Protein AF-0000000067431518 (afdb_homodimer)

pLDDT: mean 93.69, std 7.3, range [40.41, 98.94]

Radius of gyration: 27.32 Å; Cα contacts (8 Å, |Δi|>4): 1619; chains: 2; bounding box: 50×95×60 Å

Sequence (688 aa):
MASPQTLFILGATGHLGSQFLVNLAHSPAIPQLRVVALIRKLTPETQAKLKEIYKDLEIVEGSLDEAAEIKSQAEKADYVVNCASSDHLGSIQAILAGLGNRSESTGVPPIYIHVSGLGIIGDNSRGEFVAPEKVPHYSDIGFTIDQCLPTNPHVDCDTVIVAAGTRKERPIRTMILFPGLFYGIGDGIRKTSLLLRLYAGLAVQAGFAGTWGPGYSRVESLHVKDCAEALVIMFKAALEGKADEGRDGLYFAAAEQKVELREMARLIGDVMFEKGLLEKGGSHPLPPEVIAPFSEGGWSLLGSNTSVTPARLKLLGWEHRETRKKSFYESIPEEMELVLKDMQMASPQTLFILGATGHLGSQFLVNLAHSPAIPQLRVVALIRKLTPETQAKLKEIYKDLEIVEGSLDEAAEIKSQAEKADYVVNCASSDHLGSIQAILAGLGNRSESTGVPPIYIHVSGLGIIGDNSRGEFVAPEKVPHYSDIGFTIDQCLPTNPHVDCDTVIVAAGTRKERPIRTMILFPGLFYGIGDGIRKTSLLLRLYAGLAVQAGFAGTWGPGYSRVESLHVKDCAEALVIMFKAALEGKADEGRDGLYFAAAEQKVELREMARLIGDVMFEKGLLEKGGSHPLPPEVIAPFSEGGWSLLGSNTSVTPARLKLLGWEHRETRKKSFYESIPEEMELVLKDMQ

Nearest PDB structures (foldseek):
  2hun-assembly1_B  TM=6.726E-01  e=2.231E-15  Pyrococcus horikoshii OT3
  2hun-assembly1_A  TM=6.719E-01  e=3.767E-14  Pyrococcus horikoshii OT3
  3c3x-assembly2_B  TM=6.618E-01  e=6.694E-09  Ocimum basilicum
  7cs5-assembly2_A  TM=5.588E-01  e=1.111E-06  Isatis tinctoria
  7cs6-assembly1_A  TM=5.649E-01  e=1.501E-06  Isatis tinctoria

Solvent-accessible surface area (backbone atoms only — not comparable to full-atom values): 33652 Å² total; per-residue (Å²): 127,82,75,58,54,29,36,32,29,34,22,46,60,33,36,52,24,12,25,27,43,42,52,52,61,68,35,86,84,53,75,79,58,41,38,37,29,47,32,65,76,84,41,75,66,58,52,51,54,48,36,70,48,32,75,79,50,40,81,43,78,39,54,67,80,40,31,69,60,44,16,53,50,27,33,70,25,47,28,36,38,39,45,54,70,47,67,47,52,63,36,52,52,18,35,51,54,11,28,27,50,25,10,59,76,68,70,50,59,24,39,37,40,37,41,58,38,42,34,30,56,30,66,60,52,47,3,42,82,66,59,74,89,73,51,72,71,45,43,31,71,88,47,55,77,82,78,32,56,83,78,27,42,47,44,73,40,52,50,56,47,34,51,46,20,63,39,82,73,43,28,32,44,22,32,38,38,24,36,33,54,54,37,54,78,38,86,31,70,26,40,53,48,68,63,60,30,46,50,52,10,50,13,50,45,69,33,37,21,39,23,42,40,79,11,53,17,33,29,34,28,32,25,35,66,30,55,21,46,49,52,49,50,50,51,49,28,50,76,68,69,68,46,64,42,17,70,59,10,46,33,38,43,56,45,88,59,65,43,42,45,34,58,52,21,19,52,53,12,35,52,37,22,75,71,46,53,17,59,46,56,36,54,44,58,52,55,62,86,75,51,51,51,37,48,69,48,38,34,20,60,60,4,17,36,44,43,74,41,38,52,58,42,46,74,74,66,56,68,59,62,59,34,73,74,49,47,69,80,72,38,45,62,60,49,49,50,50,58,50,43,56,8,53,127,82,75,59,53,28,36,32,30,34,22,44,58,33,36,51,24,12,24,28,43,42,53,51,62,68,35,86,83,51,76,80,60,41,38,36,31,47,32,64,76,84,41,75,65,57,50,51,54,47,37,70,48,32,77,79,50,40,80,43,78,39,53,66,81,39,32,70,60,43,17,54,49,27,33,70,24,47,28,36,40,38,47,53,72,47,66,48,54,62,36,51,51,19,36,52,52,10,30,28,51,26,10,60,76,68,70,51,60,25,40,38,39,36,40,57,39,42,34,32,56,30,64,59,50,47,2,42,82,66,59,74,88,74,51,73,70,46,44,32,70,90,47,54,77,83,78,32,54,83,78,27,42,47,43,72,39,51,50,56,48,34,51,46,20,61,39,82,73,43,28,32,45,22,32,35,38,24,34,32,54,52,36,55,78,38,86,30,71,27,39,53,49,67,63,59,28,46,49,50,11,49,13,48,45,70,33,36,21,40,24,43,41,78,12,52,16,33,30,31,27,31,24,34,66,30,54,21,46,48,53,48,50,52,50,49,28,49,77,70,70,68,47,62,42,17,72,58,10,47,34,39,41,57,45,88,61,65,42,42,46,34,59,52,22,19,53,53,11,35,52,36,22,74,70,45,52,18,60,45,57,36,56,43,57,52,55,64,87,75,50,52,51,35,48,67,46,38,35,20,60,60,3,17,34,44,44,75,41,37,51,60,41,45,74,71,68,56,68,59,62,58,35,73,76,50,49,71,79,72,38,45,64,62,51,49,50,49,56,49,43,58,8,54

Secondary structure (DSSP, 8-state):
-----EEEEE-TTSHHHHHHHHHHHH-TTSPP-EEEEEESS--HHHHHHHHHHSTT-EEEE--TT-HHHHHHHHHT-SEEEE-S-SS-HHHHHHHHHHHHHHHHHHSSPPEEEEE--GGGG----TT----GGGS--EESTT--GGGS-TTSTTHHHHHHHHHHHH-SSS--EEEEEEE-EEES--SSS--S-HHHHHHHHHHHHHTS-EESTT---EEEEEEHHHHHHHHHHHHHHHHTT-S--GGG-EEEE--S-EEEHHHHHHHHHHHHHHTTSSSS-S-EEPPHHHHGGGHHHHHHHHS----EE-HHHHHTT---HHHHHS-HHHHHHHHHHHHHHTT-/-----EEEEE-TTSHHHHHHHHHHHH-TTSPP-EEEEEESS--HHHHHHHHHHSTT-EEEE--TT-HHHHHHHHHH-SEEEE-S-SS-HHHHHHHHHHHHHHHHHHSSPPEEEEE--GGGG----TT----GGGS--EESTT--GGGS-TTSTTHHHHHHHHHHHH-SSS--EEEEEEE-EEES--SSS--S-HHHHHHHHHHHHHTS-EESTT---EEEEEEHHHHHHHHHHHHHHHHTT-S--GGG-EEEE--S-EEEHHHHHHHHHHHHHHTTSSSS-S-EEPPHHHHGGGHHHHHHHHS----EE-HHHHHTT---HHHHHS-HHHHHHHHHHHHHHTT-

Organism: Laccaria bicolor (strain S238N-H82 / ATCC MYA-4686) (NCBI:txid486041)

Structure (mmCIF, N/CA/C/O backbone):
data_AF-0000000067431518-model_v1
#
loop_
_entity.id
_entity.type
_entity.pdbx_description
1 polymer 'Predicted protein'
#
loop_
_atom_site.group_PDB
_atom_site.id
_atom_site.type_symbol
_atom_site.label_atom_id
_atom_site.label_alt_id
_atom_site.label_comp_id
_atom_site.label_asym_id
_atom_site.label_entity_id
_atom_site.label_seq_id
_atom_site.pdbx_PDB_ins_code
_atom_site.Cartn_x
_atom_site.Cartn_y
_atom_site.Cartn_z
_atom_site.occupancy
_atom_site.B_iso_or_equiv
_atom_site.auth_seq_id
_atom_site.auth_comp_id
_atom_site.auth_asym_id
_atom_site.auth_atom_id
_atom_site.pdbx_PDB_model_num
ATOM 1 N N . MET A 1 1 ? -10.688 -49.625 -9.422 1 40.81 1 MET A N 1
ATOM 2 C CA . MET A 1 1 ? -9.859 -48.562 -9.984 1 40.81 1 MET A CA 1
ATOM 3 C C . MET A 1 1 ? -9.32 -47.656 -8.883 1 40.81 1 MET A C 1
ATOM 5 O O . MET A 1 1 ? -10.031 -47.344 -7.922 1 40.81 1 MET A O 1
ATOM 9 N N . ALA A 1 2 ? -8.078 -47.594 -8.633 1 55.75 2 ALA A N 1
ATOM 10 C CA . ALA A 1 2 ? -7.5 -46.844 -7.512 1 55.75 2 ALA A CA 1
ATOM 11 C C . ALA A 1 2 ? -7.996 -45.406 -7.484 1 55.75 2 ALA A C 1
ATOM 13 O O . ALA A 1 2 ? -8.227 -44.812 -8.539 1 55.75 2 ALA A O 1
ATOM 14 N N . SER A 1 3 ? -8.562 -45 -6.449 1 73.5 3 SER A N 1
ATOM 15 C CA . SER A 1 3 ? -9.062 -43.625 -6.289 1 73.5 3 SER A CA 1
ATOM 16 C C . SER A 1 3 ? -8.039 -42.625 -6.777 1 73.5 3 SER A C 1
ATOM 18 O O . SER A 1 3 ? -6.832 -42.781 -6.562 1 73.5 3 SER A O 1
ATOM 20 N N . PRO A 1 4 ? -8.547 -41.781 -7.645 1 87.19 4 PRO A N 1
ATOM 21 C CA . PRO A 1 4 ? -7.594 -40.812 -8.172 1 87.19 4 PRO A CA 1
ATOM 22 C C . PRO A 1 4 ? -6.863 -40.031 -7.066 1 87.19 4 PRO A C 1
ATOM 24 O O . PRO A 1 4 ? -7.418 -39.844 -5.984 1 87.19 4 PRO A O 1
ATOM 27 N N . GLN A 1 5 ? -5.629 -39.844 -7.273 1 95.06 5 GLN A N 1
ATOM 28 C CA . GLN A 1 5 ? -4.855 -39 -6.355 1 95.06 5 GLN A CA 1
ATOM 29 C C . GLN A 1 5 ? -5.422 -37.594 -6.293 1 95.06 5 GLN A C 1
ATOM 31 O O . GLN A 1 5 ? -6.039 -37.125 -7.25 1 95.06 5 GLN A O 1
ATOM 36 N N . THR A 1 6 ? -5.262 -36.969 -5.176 1 97.69 6 THR A N 1
ATOM 37 C CA . THR A 1 6 ? -5.895 -35.688 -4.91 1 97.69 6 THR A CA 1
ATOM 38 C C . THR A 1 6 ? -4.875 -34.562 -4.996 1 97.69 6 THR A C 1
ATOM 40 O O . THR A 1 6 ? -3.789 -34.656 -4.422 1 97.69 6 THR A O 1
ATOM 43 N N . LEU A 1 7 ? -5.203 -33.562 -5.75 1 98.38 7 LEU A N 1
ATOM 44 C CA . LEU A 1 7 ? -4.453 -32.312 -5.801 1 98.38 7 LEU A CA 1
ATOM 45 C C . LEU A 1 7 ? -5.227 -31.172 -5.121 1 98.38 7 LEU A C 1
ATOM 47 O O . LEU A 1 7 ? -6.344 -30.859 -5.527 1 98.38 7 LEU A O 1
ATOM 51 N N . PHE A 1 8 ? -4.66 -30.609 -4.023 1 98.75 8 PHE A N 1
ATOM 52 C CA . PHE A 1 8 ? -5.195 -29.422 -3.377 1 98.75 8 PHE A CA 1
ATOM 53 C C . PHE A 1 8 ? -4.5 -28.156 -3.893 1 98.75 8 PHE A C 1
ATOM 55 O O . PHE A 1 8 ? -3.273 -28.047 -3.818 1 98.75 8 PHE A O 1
ATOM 62 N N . ILE A 1 9 ? -5.297 -27.219 -4.441 1 98.81 9 ILE A N 1
ATOM 63 C CA . ILE A 1 9 ? -4.688 -26.047 -5.051 1 98.81 9 ILE A CA 1
ATOM 64 C C . ILE A 1 9 ? -5.184 -24.781 -4.355 1 98.81 9 ILE A C 1
ATOM 66 O O . ILE A 1 9 ? -6.375 -24.656 -4.055 1 98.81 9 ILE A O 1
ATOM 70 N N . LEU A 1 10 ? -4.266 -23.891 -4.039 1 98.31 10 LEU A N 1
ATOM 71 C CA . LEU A 1 10 ? -4.551 -22.516 -3.629 1 98.31 10 LEU A CA 1
ATOM 72 C C . LEU A 1 10 ? -4.27 -21.547 -4.766 1 98.31 10 LEU A C 1
ATOM 74 O O . LEU A 1 10 ? -3.281 -21.703 -5.488 1 98.31 10 LEU A O 1
ATOM 78 N N . GLY A 1 11 ? -5.16 -20.594 -4.93 1 96.31 11 GLY A N 1
ATOM 79 C CA . GLY A 1 11 ? -5.004 -19.625 -5.996 1 96.31 11 GLY A CA 1
ATOM 80 C C . GLY A 1 11 ? -5.594 -20.078 -7.316 1 96.31 11 GLY A C 1
ATOM 81 O O . GLY A 1 11 ? -5.145 -19.656 -8.383 1 96.31 11 GLY A O 1
ATOM 82 N N . ALA A 1 12 ? -6.621 -20.828 -7.262 1 97.31 12 ALA A N 1
ATOM 83 C CA . ALA A 1 12 ? -7.184 -21.5 -8.438 1 97.31 12 ALA A CA 1
ATOM 84 C C . ALA A 1 12 ? -7.863 -20.484 -9.359 1 97.31 12 ALA A C 1
ATOM 86 O O . ALA A 1 12 ? -8.07 -20.766 -10.547 1 97.31 12 ALA A O 1
ATOM 87 N N . THR A 1 13 ? -8.25 -19.359 -8.875 1 94.31 13 THR A N 1
ATOM 88 C CA . THR A 1 13 ? -8.969 -18.391 -9.695 1 94.31 13 THR A CA 1
ATOM 89 C C . THR A 1 13 ? -8.031 -17.281 -10.172 1 94.31 13 THR A C 1
ATOM 91 O O . THR A 1 13 ? -8.422 -16.438 -10.977 1 94.31 13 THR A O 1
ATOM 94 N N . GLY A 1 14 ? -6.836 -17.328 -9.711 1 93 14 GLY A N 1
ATOM 95 C CA . GLY A 1 14 ? -5.879 -16.297 -10.078 1 93 14 GLY A CA 1
ATOM 96 C C . GLY A 1 14 ? -5.34 -16.453 -11.484 1 93 14 GLY A C 1
ATOM 97 O O . GLY A 1 14 ? -5.676 -17.406 -12.18 1 93 14 GLY A O 1
ATOM 98 N N . HIS A 1 15 ? -4.512 -15.508 -11.852 1 94.88 15 HIS A N 1
ATOM 99 C CA . HIS A 1 15 ? -3.943 -15.461 -13.195 1 94.88 15 HIS A CA 1
ATOM 100 C C . HIS A 1 15 ? -3.129 -16.719 -13.492 1 94.88 15 HIS A C 1
ATOM 102 O O . HIS A 1 15 ? -3.463 -17.469 -14.406 1 94.88 15 HIS A O 1
ATOM 108 N N . LEU A 1 16 ? -2.193 -17.047 -12.664 1 97.5 16 LEU A N 1
ATOM 109 C CA . LEU A 1 16 ? -1.342 -18.203 -12.883 1 97.5 16 LEU A CA 1
ATOM 110 C C . LEU A 1 16 ? -2.066 -19.484 -12.492 1 97.5 16 LEU A C 1
ATOM 112 O O . LEU A 1 16 ? -2.043 -20.469 -13.242 1 97.5 16 LEU A O 1
ATOM 116 N N . GLY A 1 17 ? -2.758 -19.469 -11.336 1 97.94 17 GLY A N 1
ATOM 117 C CA . GLY A 1 17 ? -3.402 -20.672 -10.852 1 97.94 17 GLY A CA 1
ATOM 118 C C . GLY A 1 17 ? -4.457 -21.219 -11.805 1 97.94 17 GLY A C 1
ATOM 119 O O . GLY A 1 17 ? -4.527 -22.422 -12.039 1 97.94 17 GLY A O 1
ATOM 120 N N . SER A 1 18 ? -5.293 -20.328 -12.344 1 97.69 18 SER A N 1
ATOM 121 C CA . SER A 1 18 ? -6.32 -20.797 -13.266 1 97.69 18 SER A CA 1
ATOM 122 C C . SER A 1 18 ? -5.711 -21.25 -14.594 1 97.69 18 SER A C 1
ATOM 124 O O . SER A 1 18 ? -6.203 -22.188 -15.219 1 97.69 18 SER A O 1
ATOM 126 N N . GLN A 1 19 ? -4.652 -20.578 -15.016 1 98.25 19 GLN A N 1
ATOM 127 C CA . GLN A 1 19 ? -3.963 -21.031 -16.219 1 98.25 19 GLN A CA 1
ATOM 128 C C . GLN A 1 19 ? -3.318 -22.391 -16.016 1 98.25 19 GLN A C 1
ATOM 130 O O . GLN A 1 19 ? -3.312 -23.234 -16.922 1 98.25 19 GLN A O 1
ATOM 135 N N . PHE A 1 20 ? -2.791 -22.594 -14.844 1 98.44 20 PHE A N 1
ATOM 136 C CA . PHE A 1 20 ? -2.234 -23.906 -14.516 1 98.44 20 PHE A CA 1
ATOM 137 C C . PHE A 1 20 ? -3.295 -25 -14.641 1 98.44 20 PHE A C 1
ATOM 139 O O . PHE A 1 20 ? -3.037 -26.062 -15.211 1 98.44 20 PHE A O 1
ATOM 146 N N . LEU A 1 21 ? -4.48 -24.734 -14.086 1 98.25 21 LEU A N 1
ATOM 147 C CA . LEU A 1 21 ? -5.566 -25.703 -14.172 1 98.25 21 LEU A CA 1
ATOM 148 C C . LEU A 1 21 ? -5.934 -25.984 -15.625 1 98.25 21 LEU A C 1
ATOM 150 O O . LEU A 1 21 ? -6.234 -27.125 -15.984 1 98.25 21 LEU A O 1
ATOM 154 N N . VAL A 1 22 ? -5.902 -24.969 -16.469 1 98 22 VAL A N 1
ATOM 155 C CA . VAL A 1 22 ? -6.16 -25.141 -17.891 1 98 22 VAL A CA 1
ATOM 156 C C . VAL A 1 22 ? -5.117 -26.094 -18.484 1 98 22 VAL A C 1
ATOM 158 O O . VAL A 1 22 ? -5.465 -27.062 -19.156 1 98 22 VAL A O 1
ATOM 161 N N . ASN A 1 23 ? -3.824 -25.75 -18.188 1 97.31 23 ASN A N 1
ATOM 162 C CA . ASN A 1 23 ? -2.748 -26.578 -18.734 1 97.31 23 ASN A CA 1
ATOM 163 C C . ASN A 1 23 ? -2.818 -28.016 -18.188 1 97.31 23 ASN A C 1
ATOM 165 O O . ASN A 1 23 ? -2.559 -28.969 -18.922 1 97.31 23 ASN A O 1
ATOM 169 N N . LEU A 1 24 ? -3.16 -28.109 -16.938 1 96.88 24 LEU A N 1
ATOM 170 C CA . LEU A 1 24 ? -3.271 -29.422 -16.297 1 96.88 24 LEU A CA 1
ATOM 171 C C . LEU A 1 24 ? -4.367 -30.25 -16.953 1 96.88 24 LEU A C 1
ATOM 173 O O . LEU A 1 24 ? -4.168 -31.438 -17.234 1 96.88 24 LEU A O 1
ATOM 177 N N . ALA A 1 25 ? -5.469 -29.672 -17.203 1 96.19 25 ALA A N 1
ATOM 178 C CA . ALA A 1 25 ? -6.625 -30.344 -17.781 1 96.19 25 ALA A CA 1
ATOM 179 C C . ALA A 1 25 ? -6.312 -30.859 -19.188 1 96.19 25 ALA A C 1
ATOM 181 O O . ALA A 1 25 ? -6.863 -31.875 -19.625 1 96.19 25 ALA A O 1
ATOM 182 N N . HIS A 1 26 ? -5.438 -30.25 -19.859 1 94.31 26 HIS A N 1
ATOM 183 C CA . HIS A 1 26 ? -5.168 -30.578 -21.25 1 94.31 26 HIS A CA 1
ATOM 184 C C . HIS A 1 26 ? -3.887 -31.406 -21.391 1 94.31 26 HIS A C 1
ATOM 186 O O . HIS A 1 26 ? -3.51 -31.797 -22.484 1 94.31 26 HIS A O 1
ATOM 192 N N . SER A 1 27 ? -3.264 -31.594 -20.297 1 93.56 27 SER A N 1
ATOM 193 C CA . SER A 1 27 ? -2.006 -32.344 -20.359 1 93.56 27 SER A CA 1
ATOM 194 C C . SER A 1 27 ? -2.248 -33.844 -20.469 1 93.56 27 SER A C 1
ATOM 196 O O . SER A 1 27 ? -2.799 -34.438 -19.547 1 93.56 27 SER A O 1
ATOM 198 N N . PRO A 1 28 ? -1.722 -34.469 -21.5 1 91.38 28 PRO A N 1
ATOM 199 C CA . PRO A 1 28 ? -1.898 -35.906 -21.625 1 91.38 28 PRO A CA 1
ATOM 200 C C . PRO A 1 28 ? -0.978 -36.719 -20.703 1 91.38 28 PRO A C 1
ATOM 202 O O . PRO A 1 28 ? -1.201 -37.906 -20.484 1 91.38 28 PRO A O 1
ATOM 205 N N . ALA A 1 29 ? -0.042 -36 -20.219 1 90.75 29 ALA A N 1
ATOM 206 C CA . ALA A 1 29 ? 0.987 -36.688 -19.438 1 90.75 29 ALA A CA 1
ATOM 207 C C . ALA A 1 29 ? 0.582 -36.812 -17.969 1 90.75 29 ALA A C 1
ATOM 209 O O . ALA A 1 29 ? 1.182 -37.562 -17.203 1 90.75 29 ALA A O 1
ATOM 210 N N . ILE A 1 30 ? -0.384 -36.094 -17.531 1 92.31 30 ILE A N 1
ATOM 211 C CA . ILE A 1 30 ? -0.812 -36.094 -16.141 1 92.31 30 ILE A CA 1
ATOM 212 C C . ILE A 1 30 ? -2.088 -36.906 -15.977 1 92.31 30 ILE A C 1
ATOM 214 O O . ILE A 1 30 ? -3.061 -36.719 -16.703 1 92.31 30 ILE A O 1
ATOM 218 N N . PRO A 1 31 ? -2.066 -37.875 -15.102 1 90.69 31 PRO A N 1
ATOM 219 C CA . PRO A 1 31 ? -3.297 -38.625 -14.867 1 90.69 31 PRO A CA 1
ATOM 220 C C . PRO A 1 31 ? -4.449 -37.75 -14.375 1 90.69 31 PRO A C 1
ATOM 222 O O . PRO A 1 31 ? -4.219 -36.625 -13.891 1 90.69 31 PRO A O 1
ATOM 225 N N . GLN A 1 32 ? -5.609 -38.25 -14.57 1 90.62 32 GLN A N 1
ATOM 226 C CA . GLN A 1 32 ? -6.754 -37.562 -14.016 1 90.62 32 GLN A CA 1
ATOM 227 C C . GLN A 1 32 ? -6.664 -37.469 -12.492 1 90.62 32 GLN A C 1
ATOM 229 O O . GLN A 1 32 ? -6.418 -38.469 -11.82 1 90.62 32 GLN A O 1
ATOM 234 N N . LEU A 1 33 ? -6.809 -36.312 -11.977 1 95.75 33 LEU A N 1
ATOM 235 C CA . LEU A 1 33 ? -6.711 -36.062 -10.539 1 95.75 33 LEU A CA 1
ATOM 236 C C . LEU A 1 33 ? -8.055 -35.625 -9.977 1 95.75 33 LEU A C 1
ATOM 238 O O . LEU A 1 33 ? -8.906 -35.125 -10.711 1 95.75 33 LEU A O 1
ATOM 242 N N . ARG A 1 34 ? -8.258 -35.938 -8.758 1 96.56 34 ARG A N 1
ATOM 243 C CA . ARG A 1 34 ? -9.258 -35.188 -7.988 1 96.56 34 ARG A CA 1
ATOM 244 C C . ARG A 1 34 ? -8.719 -33.844 -7.539 1 96.56 34 ARG A C 1
ATOM 246 O O . ARG A 1 34 ? -7.797 -33.781 -6.727 1 96.56 34 ARG A O 1
ATOM 253 N N . VAL A 1 35 ? -9.297 -32.844 -8.047 1 97.81 35 VAL A N 1
ATOM 254 C CA . VAL A 1 35 ? -8.781 -31.5 -7.738 1 97.81 35 VAL A CA 1
ATOM 255 C C . VAL A 1 35 ? -9.695 -30.812 -6.73 1 97.81 35 VAL A C 1
ATOM 257 O O . VAL A 1 35 ? -10.914 -30.781 -6.918 1 97.81 35 VAL A O 1
ATOM 260 N N . VAL A 1 36 ? -9.125 -30.328 -5.645 1 98.19 36 VAL A N 1
ATOM 261 C CA . VAL A 1 36 ? -9.812 -29.547 -4.625 1 98.19 36 VAL A CA 1
ATOM 262 C C . VAL A 1 36 ? -9.211 -28.141 -4.57 1 98.19 36 VAL A C 1
ATOM 264 O O . VAL A 1 36 ? -8 -27.984 -4.402 1 98.19 36 VAL A O 1
ATOM 267 N N . ALA A 1 37 ? -10.031 -27.125 -4.711 1 98.31 37 ALA A N 1
ATOM 268 C CA . ALA A 1 37 ? -9.539 -25.75 -4.758 1 98.31 37 ALA A CA 1
ATOM 269 C C . ALA A 1 37 ? -10.062 -24.938 -3.578 1 98.31 37 ALA A C 1
ATOM 271 O O . ALA A 1 37 ? -11.25 -24.984 -3.264 1 98.31 37 ALA A O 1
ATOM 272 N N . LEU A 1 38 ? -9.164 -24.219 -2.918 1 97.56 38 LEU A N 1
ATOM 273 C CA . LEU A 1 38 ? -9.555 -23.219 -1.927 1 97.56 38 LEU A CA 1
ATOM 274 C C . LEU A 1 38 ? -9.992 -21.922 -2.6 1 97.56 38 LEU A C 1
ATOM 276 O O . LEU A 1 38 ? -9.219 -21.328 -3.35 1 97.56 38 LEU A O 1
ATOM 280 N N . ILE A 1 39 ? -11.203 -21.594 -2.32 1 93.62 39 ILE A N 1
ATOM 281 C CA . ILE A 1 39 ? -11.742 -20.375 -2.916 1 93.62 39 ILE A CA 1
ATOM 282 C C . ILE A 1 39 ? -12.25 -19.453 -1.818 1 93.62 39 ILE A C 1
ATOM 284 O O . ILE A 1 39 ? -13 -19.875 -0.938 1 93.62 39 ILE A O 1
ATOM 288 N N . ARG A 1 40 ? -11.844 -18.219 -1.806 1 83.19 40 ARG A N 1
ATOM 289 C CA . ARG A 1 40 ? -12.195 -17.25 -0.766 1 83.19 40 ARG A CA 1
ATOM 290 C C . ARG A 1 40 ? -13.688 -16.938 -0.788 1 83.19 40 ARG A C 1
ATOM 292 O O . ARG A 1 40 ? -14.344 -16.938 0.257 1 83.19 40 ARG A O 1
ATOM 299 N N . LYS A 1 41 ? -14.141 -16.578 -2.018 1 76.56 41 LYS A N 1
ATOM 300 C CA . LYS A 1 41 ? -15.562 -16.266 -2.195 1 76.56 41 LYS A CA 1
ATOM 301 C C . LYS A 1 41 ? -16.156 -17.109 -3.324 1 76.56 41 LYS A C 1
ATOM 303 O O . LYS A 1 41 ? -15.898 -16.844 -4.5 1 76.56 41 LYS A O 1
ATOM 308 N N . LEU A 1 42 ? -17.016 -17.953 -2.834 1 83.88 42 LEU A N 1
ATOM 309 C CA . LEU A 1 42 ? -17.641 -18.812 -3.82 1 83.88 42 LEU A CA 1
ATOM 310 C C . LEU A 1 42 ? -18.906 -18.172 -4.391 1 83.88 42 LEU A C 1
ATOM 312 O O . LEU A 1 42 ? -19.797 -17.766 -3.641 1 83.88 42 LEU A O 1
ATOM 316 N N . THR A 1 43 ? -18.875 -17.875 -5.668 1 86.44 43 THR A N 1
ATOM 317 C CA . THR A 1 43 ? -20.062 -17.469 -6.402 1 86.44 43 THR A CA 1
ATOM 318 C C . THR A 1 43 ? -20.438 -18.516 -7.449 1 86.44 43 THR A C 1
ATOM 320 O O . THR A 1 43 ? -19.594 -19.297 -7.887 1 86.44 43 THR A O 1
ATOM 323 N N . PRO A 1 44 ? -21.703 -18.547 -7.75 1 90.5 44 PRO A N 1
ATOM 324 C CA . PRO A 1 44 ? -22.109 -19.484 -8.805 1 90.5 44 PRO A CA 1
ATOM 325 C C . PRO A 1 44 ? -21.297 -19.312 -10.086 1 90.5 44 PRO A C 1
ATOM 327 O O . PRO A 1 44 ? -20.953 -20.297 -10.758 1 90.5 44 PRO A O 1
ATOM 330 N N . GLU A 1 45 ? -20.953 -18.172 -10.391 1 89.25 45 GLU A N 1
ATOM 331 C CA . GLU A 1 45 ? -20.172 -17.875 -11.594 1 89.25 45 GLU A CA 1
ATOM 332 C C . GLU A 1 45 ? -18.766 -18.453 -11.5 1 89.25 45 GLU A C 1
ATOM 334 O O . GLU A 1 45 ? -18.281 -19.078 -12.445 1 89.25 45 GLU A O 1
ATOM 339 N N . THR A 1 46 ? -18.156 -18.219 -10.398 1 90 46 THR A N 1
ATOM 340 C CA . THR A 1 46 ? -16.812 -18.734 -10.211 1 90 46 THR A CA 1
ATOM 341 C C . THR A 1 46 ? -16.812 -20.266 -10.234 1 90 46 THR A C 1
ATOM 343 O O . THR A 1 46 ? -15.898 -20.875 -10.797 1 90 46 THR A O 1
ATOM 346 N N . GLN A 1 47 ? -17.797 -20.812 -9.602 1 91.75 47 GLN A N 1
ATOM 347 C CA . GLN A 1 47 ? -17.922 -22.266 -9.602 1 91.75 47 GLN A CA 1
ATOM 348 C C . GLN A 1 47 ? -18.062 -22.812 -11.023 1 91.75 47 GLN A C 1
ATOM 350 O O . GLN A 1 47 ? -17.422 -23.797 -11.391 1 91.75 47 GLN A O 1
ATOM 355 N N . ALA A 1 48 ? -18.922 -22.172 -11.758 1 93.81 48 ALA A N 1
ATOM 356 C CA . ALA A 1 48 ? -19.141 -22.594 -13.133 1 93.81 48 ALA A CA 1
ATOM 357 C C . ALA A 1 48 ? -17.875 -22.5 -13.961 1 93.81 48 ALA A C 1
ATOM 359 O O . ALA A 1 48 ? -17.547 -23.406 -14.727 1 93.81 48 ALA A O 1
ATOM 360 N N . LYS A 1 49 ? -17.125 -21.438 -13.805 1 94.69 49 LYS A N 1
ATOM 361 C CA . LYS A 1 49 ? -15.891 -21.234 -14.562 1 94.69 49 LYS A CA 1
ATOM 362 C C . LYS A 1 49 ? -14.836 -22.266 -14.195 1 94.69 49 LYS A C 1
ATOM 364 O O . LYS A 1 49 ? -14.125 -22.766 -15.062 1 94.69 49 LYS A O 1
ATOM 369 N N . LEU A 1 50 ? -14.773 -22.562 -12.938 1 95.69 50 LEU A N 1
ATOM 370 C CA . LEU A 1 50 ? -13.805 -23.562 -12.484 1 95.69 50 LEU A CA 1
ATOM 371 C C . LEU A 1 50 ? -14.133 -24.938 -13.047 1 95.69 50 LEU A C 1
ATOM 373 O O . LEU A 1 50 ? -13.242 -25.656 -13.5 1 95.69 50 LEU A O 1
ATOM 377 N N . LYS A 1 51 ? -15.383 -25.281 -13.055 1 93.81 51 LYS A N 1
ATOM 378 C CA . LYS A 1 51 ? -15.797 -26.594 -13.547 1 93.81 51 LYS A CA 1
ATOM 379 C C . LYS A 1 51 ? -15.633 -26.688 -15.062 1 93.81 51 LYS A C 1
ATOM 381 O O . LYS A 1 51 ? -15.43 -27.781 -15.602 1 93.81 51 LYS A O 1
ATOM 386 N N . GLU A 1 52 ? -15.781 -25.562 -15.695 1 95.38 52 GLU A N 1
ATOM 387 C CA . GLU A 1 52 ? -15.516 -25.547 -17.125 1 95.38 52 GLU A CA 1
ATOM 388 C C . GLU A 1 52 ? -14.047 -25.828 -17.422 1 95.38 52 GLU A C 1
ATOM 390 O O . GLU A 1 52 ? -13.719 -26.453 -18.438 1 95.38 52 GLU A O 1
ATOM 395 N N . ILE A 1 53 ? -13.164 -25.375 -16.578 1 95.69 53 ILE A N 1
ATOM 396 C CA . ILE A 1 53 ? -11.727 -25.547 -16.766 1 95.69 53 ILE A CA 1
ATOM 397 C C . ILE A 1 53 ? -11.32 -26.969 -16.391 1 95.69 53 ILE A C 1
ATOM 399 O O . ILE A 1 53 ? -10.578 -27.625 -17.141 1 95.69 53 ILE A O 1
ATOM 403 N N . TYR A 1 54 ? -11.75 -27.438 -15.297 1 93.69 54 TYR A N 1
ATOM 404 C CA . TYR A 1 54 ? -11.414 -28.766 -14.812 1 93.69 54 TYR A CA 1
ATOM 405 C C . TYR A 1 54 ? -12.656 -29.484 -14.297 1 93.69 54 TYR A C 1
ATOM 407 O O . TYR A 1 54 ? -13.117 -29.219 -13.188 1 93.69 54 TYR A O 1
ATOM 415 N N . LYS A 1 55 ? -13.008 -30.5 -15.039 1 87.38 55 LYS A N 1
ATOM 416 C CA . LYS A 1 55 ? -14.25 -31.219 -14.742 1 87.38 55 LYS A CA 1
ATOM 417 C C . LYS A 1 55 ? -14.203 -31.844 -13.352 1 87.38 55 LYS A C 1
ATOM 419 O O . LYS A 1 55 ? -13.172 -32.375 -12.938 1 87.38 55 LYS A O 1
ATOM 424 N N . ASP A 1 56 ? -15.148 -31.766 -12.562 1 84.88 56 ASP A N 1
ATOM 425 C CA . ASP A 1 56 ? -15.383 -32.406 -11.258 1 84.88 56 ASP A CA 1
ATOM 426 C C . ASP A 1 56 ? -14.516 -31.766 -10.18 1 84.88 56 ASP A C 1
ATOM 428 O O . ASP A 1 56 ? -14.211 -32.375 -9.164 1 84.88 56 ASP A O 1
ATOM 432 N N . LEU A 1 57 ? -13.875 -30.641 -10.508 1 95.38 57 LEU A N 1
ATOM 433 C CA . LEU A 1 57 ? -13.156 -29.875 -9.492 1 95.38 57 LEU A CA 1
ATOM 434 C C . LEU A 1 57 ? -14.047 -29.594 -8.289 1 95.38 57 LEU A C 1
ATOM 436 O O . LEU A 1 57 ? -15.203 -29.203 -8.445 1 95.38 57 LEU A O 1
ATOM 440 N N . GLU A 1 58 ? -13.578 -29.906 -7.105 1 96.56 58 GLU A N 1
ATOM 441 C CA . GLU A 1 58 ? -14.266 -29.609 -5.852 1 96.56 58 GLU A CA 1
ATOM 442 C C . GLU A 1 58 ? -13.789 -28.297 -5.254 1 96.56 58 GLU A C 1
ATOM 444 O O . GLU A 1 58 ? -12.625 -27.922 -5.41 1 96.56 58 GLU A O 1
ATOM 449 N N . ILE A 1 59 ? -14.742 -27.688 -4.52 1 96.69 59 ILE A N 1
ATOM 450 C CA . ILE A 1 59 ? -14.438 -26.359 -3.979 1 96.69 59 ILE A CA 1
ATOM 451 C C . ILE A 1 59 ? -14.57 -26.391 -2.457 1 96.69 59 ILE A C 1
ATOM 453 O O . ILE A 1 59 ? -15.516 -26.969 -1.919 1 96.69 59 ILE A O 1
ATOM 457 N N . VAL A 1 60 ? -13.586 -25.828 -1.807 1 96.62 60 VAL A N 1
ATOM 458 C CA . VAL A 1 60 ? -13.633 -25.531 -0.381 1 96.62 60 VAL A CA 1
ATOM 459 C C . VAL A 1 60 ? -13.57 -24.016 -0.173 1 96.62 60 VAL A C 1
ATOM 461 O O . VAL A 1 60 ? -12.641 -23.359 -0.646 1 96.62 60 VAL A O 1
ATOM 464 N N . GLU A 1 61 ? -14.555 -23.5 0.472 1 94.31 61 GLU A N 1
ATOM 465 C CA . GLU A 1 61 ? -14.586 -22.062 0.698 1 94.31 61 GLU A CA 1
ATOM 466 C C . GLU A 1 61 ? -13.734 -21.672 1.905 1 94.31 61 GLU A C 1
ATOM 468 O O . GLU A 1 61 ? -13.82 -22.297 2.961 1 94.31 61 GLU A O 1
ATOM 473 N N . GLY A 1 62 ? -12.828 -20.734 1.726 1 92.06 62 GLY A N 1
ATOM 474 C CA . GLY A 1 62 ? -11.992 -20.219 2.797 1 92.06 62 GLY A CA 1
ATOM 475 C C . GLY A 1 62 ? -10.906 -19.281 2.309 1 92.06 62 GLY A C 1
ATOM 476 O O . GLY A 1 62 ? -10.5 -19.344 1.146 1 92.06 62 GLY A O 1
ATOM 477 N N . SER A 1 63 ? -10.484 -18.438 3.158 1 88.31 63 SER A N 1
ATOM 478 C CA . SER A 1 63 ? -9.352 -17.562 2.883 1 88.31 63 SER A CA 1
ATOM 479 C C . SER A 1 63 ? -8.039 -18.203 3.326 1 88.31 63 SER A C 1
ATOM 481 O O . SER A 1 63 ? -8.039 -19.312 3.875 1 88.31 63 SER A O 1
ATOM 483 N N . LEU A 1 64 ? -6.988 -17.531 3.111 1 93.06 64 LEU A N 1
ATOM 484 C CA . LEU A 1 64 ? -5.676 -18.031 3.502 1 93.06 64 LEU A CA 1
ATOM 485 C C . LEU A 1 64 ? -5.516 -18.016 5.02 1 93.06 64 LEU A C 1
ATOM 487 O O . LEU A 1 64 ? -4.59 -18.609 5.559 1 93.06 64 LEU A O 1
ATOM 491 N N . ASP A 1 65 ? -6.449 -17.344 5.621 1 87 65 ASP A N 1
ATOM 492 C CA . ASP A 1 65 ? -6.379 -17.25 7.074 1 87 65 ASP A CA 1
ATOM 493 C C . ASP A 1 65 ? -7.023 -18.469 7.73 1 87 65 ASP A C 1
ATOM 495 O O . ASP A 1 65 ? -6.918 -18.656 8.945 1 87 65 ASP A O 1
ATOM 499 N N . GLU A 1 66 ? -7.68 -19.312 6.961 1 93.88 66 GLU A N 1
ATOM 500 C CA . GLU A 1 66 ? -8.32 -20.516 7.496 1 93.88 66 GLU A CA 1
ATOM 501 C C . GLU A 1 66 ? -7.332 -21.672 7.602 1 93.88 66 GLU A C 1
ATOM 503 O O . GLU A 1 66 ? -7.484 -22.688 6.926 1 93.88 66 GLU A O 1
ATOM 508 N N . ALA A 1 67 ? -6.465 -21.531 8.578 1 96.62 67 ALA A N 1
ATOM 509 C CA . ALA A 1 67 ? -5.348 -22.453 8.742 1 96.62 67 ALA A CA 1
ATOM 510 C C . ALA A 1 67 ? -5.844 -23.875 8.984 1 96.62 67 ALA A C 1
ATOM 512 O O . ALA A 1 67 ? -5.305 -24.828 8.422 1 96.62 67 ALA A O 1
ATOM 513 N N . ALA A 1 68 ? -6.883 -23.969 9.82 1 97.75 68 ALA A N 1
ATOM 514 C CA . ALA A 1 68 ? -7.387 -25.297 10.156 1 97.75 68 ALA A CA 1
ATOM 515 C C . ALA A 1 68 ? -7.945 -26 8.914 1 97.75 68 ALA A C 1
ATOM 517 O O . ALA A 1 68 ? -7.707 -27.188 8.711 1 97.75 68 ALA A O 1
ATOM 518 N N . GLU A 1 69 ? -8.672 -25.25 8.141 1 98.12 69 GLU A N 1
ATOM 519 C CA . GLU A 1 69 ? -9.242 -25.812 6.918 1 98.12 69 GLU A CA 1
ATOM 520 C C . GLU A 1 69 ? -8.148 -26.156 5.914 1 98.12 69 GLU A C 1
ATOM 522 O O . GLU A 1 69 ? -8.188 -27.219 5.297 1 98.12 69 GLU A O 1
ATOM 527 N N . ILE A 1 70 ? -7.199 -25.328 5.758 1 98.75 70 ILE A N 1
ATOM 528 C CA . ILE A 1 70 ? -6.09 -25.562 4.836 1 98.75 70 ILE A CA 1
ATOM 529 C C . ILE A 1 70 ? -5.309 -26.812 5.273 1 98.75 70 ILE A C 1
ATOM 531 O O . ILE A 1 70 ? -4.988 -27.672 4.453 1 98.75 70 ILE A O 1
ATOM 535 N N . LYS A 1 71 ? -5.047 -26.875 6.555 1 98.81 71 LYS A N 1
ATOM 536 C CA . LYS A 1 71 ? -4.344 -28.047 7.094 1 98.81 71 LYS A CA 1
ATOM 537 C C . LYS A 1 71 ? -5.121 -29.328 6.82 1 98.81 71 LYS A C 1
ATOM 539 O O . LYS A 1 71 ? -4.543 -30.328 6.398 1 98.81 71 LYS A O 1
ATOM 544 N N . SER A 1 72 ? -6.395 -29.266 7.039 1 98.75 72 SER A N 1
ATOM 545 C CA . SER A 1 72 ? -7.25 -30.438 6.84 1 98.75 72 SER A CA 1
ATOM 546 C C . SER A 1 72 ? -7.234 -30.891 5.383 1 98.75 72 SER A C 1
ATOM 548 O O . SER A 1 72 ? -7.121 -32.094 5.102 1 98.75 72 SER A O 1
ATOM 550 N N . GLN A 1 73 ? -7.316 -29.984 4.477 1 98.75 73 GLN A N 1
ATOM 551 C CA . GLN A 1 73 ? -7.316 -30.328 3.059 1 98.75 73 GLN A CA 1
ATOM 552 C C . GLN A 1 73 ? -5.949 -30.844 2.617 1 98.75 73 GLN A C 1
ATOM 554 O O . GLN A 1 73 ? -5.863 -31.781 1.822 1 98.75 73 GLN A O 1
ATOM 559 N N . ALA A 1 74 ? -4.902 -30.266 3.109 1 98.88 74 ALA A N 1
ATOM 560 C CA . ALA A 1 74 ? -3.553 -30.719 2.781 1 98.88 74 ALA A CA 1
ATOM 561 C C . ALA A 1 74 ? -3.309 -32.125 3.287 1 98.88 74 ALA A C 1
ATOM 563 O O . ALA A 1 74 ? -2.635 -32.938 2.627 1 98.88 74 ALA A O 1
ATOM 564 N N . GLU A 1 75 ? -3.861 -32.375 4.434 1 98.69 75 GLU A N 1
ATOM 565 C CA . GLU A 1 75 ? -3.701 -33.719 5.023 1 98.69 75 GLU A CA 1
ATOM 566 C C . GLU A 1 75 ? -4.352 -34.781 4.156 1 98.69 75 GLU A C 1
ATOM 568 O O . GLU A 1 75 ? -3.91 -35.938 4.152 1 98.69 75 GLU A O 1
ATOM 573 N N . LYS A 1 76 ? -5.332 -34.406 3.432 1 98.19 76 LYS A N 1
ATOM 574 C CA . LYS A 1 76 ? -6.07 -35.344 2.598 1 98.19 76 LYS A CA 1
ATOM 575 C C . LYS A 1 76 ? -5.496 -35.406 1.185 1 98.19 76 LYS A C 1
ATOM 577 O O . LYS A 1 76 ? -5.918 -36.219 0.369 1 98.19 76 LYS A O 1
ATOM 582 N N . ALA A 1 77 ? -4.543 -34.625 0.878 1 98.44 77 ALA A N 1
ATOM 583 C CA . ALA A 1 77 ? -4.066 -34.438 -0.492 1 98.44 77 ALA A CA 1
ATOM 584 C C . ALA A 1 77 ? -2.77 -35.219 -0.718 1 98.44 77 ALA A C 1
ATOM 586 O O . ALA A 1 77 ? -1.945 -35.344 0.192 1 98.44 77 ALA A O 1
ATOM 587 N N . ASP A 1 78 ? -2.617 -35.688 -1.948 1 98.31 78 ASP A N 1
ATOM 588 C CA . ASP A 1 78 ? -1.345 -36.281 -2.383 1 98.31 78 ASP A CA 1
ATOM 589 C C . ASP A 1 78 ? -0.388 -35.188 -2.859 1 98.31 78 ASP A C 1
ATOM 591 O O . ASP A 1 78 ? 0.831 -35.312 -2.742 1 98.31 78 ASP A O 1
ATOM 595 N N . TYR A 1 79 ? -0.982 -34.188 -3.379 1 98.56 79 TYR A N 1
ATOM 596 C CA . TYR A 1 79 ? -0.255 -33.062 -3.969 1 98.56 79 TYR A CA 1
ATOM 597 C C . TYR A 1 79 ? -0.872 -31.734 -3.555 1 98.56 79 TYR A C 1
ATOM 599 O O . TYR A 1 79 ? -2.096 -31.609 -3.473 1 98.56 79 TYR A O 1
ATOM 607 N N . VAL A 1 80 ? -0.017 -30.734 -3.279 1 98.94 80 VAL A N 1
ATOM 608 C CA . VAL A 1 80 ? -0.476 -29.359 -3.074 1 98.94 80 VAL A CA 1
ATOM 609 C C . VAL A 1 80 ? 0.277 -28.422 -4.012 1 98.94 80 VAL A C 1
ATOM 611 O O . VAL A 1 80 ? 1.499 -28.516 -4.145 1 98.94 80 VAL A O 1
ATOM 614 N N . VAL A 1 81 ? -0.439 -27.609 -4.73 1 98.88 81 VAL A N 1
ATOM 615 C CA . VAL A 1 81 ? 0.126 -26.516 -5.516 1 98.88 81 VAL A CA 1
ATOM 616 C C . VAL A 1 81 ? -0.403 -25.188 -4.996 1 98.88 81 VAL A C 1
ATOM 618 O O . VAL A 1 81 ? -1.616 -24.984 -4.914 1 98.88 81 VAL A O 1
ATOM 621 N N . ASN A 1 82 ? 0.5 -24.344 -4.578 1 98.81 82 ASN A N 1
ATOM 622 C CA . ASN A 1 82 ? 0.125 -23.031 -4.039 1 98.81 82 ASN A CA 1
ATOM 623 C C . ASN A 1 82 ? 0.484 -21.906 -5.004 1 98.81 82 ASN A C 1
ATOM 625 O O . ASN A 1 82 ? 1.647 -21.516 -5.098 1 98.81 82 ASN A O 1
ATOM 629 N N . CYS A 1 83 ? -0.522 -21.375 -5.656 1 97.62 83 CYS A N 1
ATOM 630 C CA . CYS A 1 83 ? -0.369 -20.25 -6.57 1 97.62 83 CYS A CA 1
ATOM 631 C C . CYS A 1 83 ? -1.008 -18.984 -5.996 1 97.62 83 CYS A C 1
ATOM 633 O O . CYS A 1 83 ? -1.271 -18.031 -6.73 1 97.62 83 CYS A O 1
ATOM 635 N N . ALA A 1 84 ? -1.338 -19.016 -4.715 1 94.25 84 ALA A N 1
ATOM 636 C CA . ALA A 1 84 ? -1.981 -17.859 -4.098 1 94.25 84 ALA A CA 1
ATOM 637 C C . ALA A 1 84 ? -0.947 -16.828 -3.648 1 94.25 84 ALA A C 1
ATOM 639 O O . ALA A 1 84 ? -0.333 -16.156 -4.477 1 94.25 84 ALA A O 1
ATOM 640 N N . SER A 1 85 ? -0.688 -16.719 -2.404 1 91.62 85 SER A N 1
ATOM 641 C CA . SER A 1 85 ? 0.321 -15.805 -1.891 1 91.62 85 SER A CA 1
ATOM 642 C C . SER A 1 85 ? 1.635 -16.516 -1.607 1 91.62 85 SER A C 1
ATOM 644 O O . SER A 1 85 ? 1.645 -17.578 -0.98 1 91.62 85 SER A O 1
ATOM 646 N N . SER A 1 86 ? 2.689 -15.922 -2.076 1 93.75 86 SER A N 1
ATOM 647 C CA . SER A 1 86 ? 4.012 -16.453 -1.78 1 93.75 86 SER A CA 1
ATOM 648 C C . SER A 1 86 ? 4.441 -16.125 -0.356 1 93.75 86 SER A C 1
ATOM 650 O O . SER A 1 86 ? 5.402 -16.703 0.162 1 93.75 86 SER A O 1
ATOM 652 N N . ASP A 1 87 ? 3.674 -15.273 0.263 1 90.94 87 ASP A N 1
ATOM 653 C CA . ASP A 1 87 ? 4.238 -14.68 1.471 1 90.94 87 ASP A CA 1
ATOM 654 C C . ASP A 1 87 ? 3.268 -14.789 2.645 1 90.94 87 ASP A C 1
ATOM 656 O O . ASP A 1 87 ? 3.408 -14.086 3.645 1 90.94 87 ASP A O 1
ATOM 660 N N . HIS A 1 88 ? 2.289 -15.594 2.516 1 90.69 88 HIS A N 1
ATOM 661 C CA . HIS A 1 88 ? 1.389 -15.828 3.639 1 90.69 88 HIS A CA 1
ATOM 662 C C . HIS A 1 88 ? 1.884 -16.984 4.512 1 90.69 88 HIS A C 1
ATOM 664 O O . HIS A 1 88 ? 1.487 -18.125 4.312 1 90.69 88 HIS A O 1
ATOM 670 N N . LEU A 1 89 ? 2.633 -16.672 5.461 1 92.88 89 LEU A N 1
ATOM 671 C CA . LEU A 1 89 ? 3.33 -17.672 6.266 1 92.88 89 LEU A CA 1
ATOM 672 C C . LEU A 1 89 ? 2.34 -18.609 6.941 1 92.88 89 LEU A C 1
ATOM 674 O O . LEU A 1 89 ? 2.568 -19.812 7 1 92.88 89 LEU A O 1
ATOM 678 N N . GLY A 1 90 ? 1.232 -18.062 7.387 1 94.56 90 GLY A N 1
ATOM 679 C CA . GLY A 1 90 ? 0.236 -18.875 8.062 1 94.56 90 GLY A CA 1
ATOM 680 C C . GLY A 1 90 ? -0.301 -20 7.203 1 94.56 90 GLY A C 1
ATOM 681 O O . GLY A 1 90 ? -0.395 -21.141 7.656 1 94.56 90 GLY A O 1
ATOM 682 N N . SER A 1 91 ? -0.684 -19.703 6.02 1 97 91 SER A N 1
ATOM 683 C CA . SER A 1 91 ? -1.219 -20.734 5.133 1 97 91 SER A CA 1
ATOM 684 C C . SER A 1 91 ? -0.143 -21.734 4.746 1 97 91 SER A C 1
ATOM 686 O O . SER A 1 91 ? -0.427 -22.922 4.59 1 97 91 SER A O 1
ATOM 688 N N . ILE A 1 92 ? 1.087 -21.281 4.59 1 98.38 92 ILE A N 1
ATOM 689 C CA . ILE A 1 92 ? 2.193 -22.172 4.23 1 98.38 92 ILE A CA 1
ATOM 690 C C . ILE A 1 92 ? 2.463 -23.156 5.371 1 98.38 92 ILE A C 1
ATOM 692 O O . ILE A 1 92 ? 2.613 -24.359 5.141 1 98.38 92 ILE A O 1
ATOM 696 N N . GLN A 1 93 ? 2.438 -22.625 6.562 1 98.38 93 GLN A N 1
ATOM 697 C CA . GLN A 1 93 ? 2.627 -23.484 7.727 1 98.38 93 GLN A CA 1
ATOM 698 C C . GLN A 1 93 ? 1.496 -24.5 7.844 1 98.38 93 GLN A C 1
ATOM 700 O O . GLN A 1 93 ? 1.729 -25.656 8.211 1 98.38 93 GLN A O 1
ATOM 705 N N . ALA A 1 94 ? 0.307 -24.078 7.551 1 98.75 94 ALA A N 1
ATOM 706 C CA . ALA A 1 94 ? -0.844 -24.984 7.582 1 98.75 94 ALA A CA 1
ATOM 707 C C . ALA A 1 94 ? -0.708 -26.078 6.535 1 98.75 94 ALA A C 1
ATOM 709 O O . ALA A 1 94 ? -0.99 -27.25 6.816 1 98.75 94 ALA A O 1
ATOM 710 N N . ILE A 1 95 ? -0.301 -25.703 5.348 1 98.88 95 ILE A N 1
ATOM 711 C CA . ILE A 1 95 ? -0.075 -26.672 4.281 1 98.88 95 ILE A CA 1
ATOM 712 C C . ILE A 1 95 ? 0.961 -27.703 4.727 1 98.88 95 ILE A C 1
ATOM 714 O O . ILE A 1 95 ? 0.728 -28.906 4.633 1 98.88 95 ILE A O 1
ATOM 718 N N . LEU A 1 96 ? 2.078 -27.203 5.266 1 98.88 96 LEU A N 1
ATOM 719 C CA . LEU A 1 96 ? 3.182 -28.078 5.656 1 98.88 96 LEU A CA 1
ATOM 720 C C . LEU A 1 96 ? 2.766 -29.016 6.793 1 98.88 96 LEU A C 1
ATOM 722 O O . LEU A 1 96 ? 3.146 -30.188 6.812 1 98.88 96 LEU A O 1
ATOM 726 N N . ALA A 1 97 ? 2.02 -28.453 7.711 1 98.75 97 ALA A N 1
ATOM 727 C CA . ALA A 1 97 ? 1.523 -29.281 8.805 1 98.75 97 ALA A CA 1
ATOM 728 C C . ALA A 1 97 ? 0.622 -30.406 8.289 1 98.75 97 ALA A C 1
ATOM 730 O O . ALA A 1 97 ? 0.759 -31.562 8.688 1 98.75 97 ALA A O 1
ATOM 731 N N . GLY A 1 98 ? -0.311 -30.062 7.41 1 98.88 98 GLY A N 1
ATOM 732 C CA . GLY A 1 98 ? -1.192 -31.062 6.828 1 98.88 98 GLY A CA 1
ATOM 733 C C . GLY A 1 98 ? -0.451 -32.125 6.027 1 98.88 98 GLY A C 1
ATOM 734 O O . GLY A 1 98 ? -0.718 -33.312 6.172 1 98.88 98 GLY A O 1
ATOM 735 N N . LEU A 1 99 ? 0.479 -31.703 5.211 1 98.88 99 LEU A N 1
ATOM 736 C CA . LEU A 1 99 ? 1.265 -32.625 4.395 1 98.88 99 LEU A CA 1
ATOM 737 C C . LEU A 1 99 ? 2.129 -33.531 5.27 1 98.88 99 LEU A C 1
ATOM 739 O O . LEU A 1 99 ? 2.357 -34.688 4.934 1 98.88 99 LEU A O 1
ATOM 743 N N . GLY A 1 100 ? 2.676 -32.906 6.336 1 98.62 100 GLY A N 1
ATOM 744 C CA . GLY A 1 100 ? 3.4 -33.719 7.289 1 98.62 100 GLY A CA 1
ATOM 745 C C . GLY A 1 100 ? 2.566 -34.844 7.859 1 98.62 100 GLY A C 1
ATOM 746 O O . GLY A 1 100 ? 3.035 -36 7.969 1 98.62 100 GLY A O 1
ATOM 747 N N . ASN A 1 101 ? 1.352 -34.531 8.234 1 98.62 101 ASN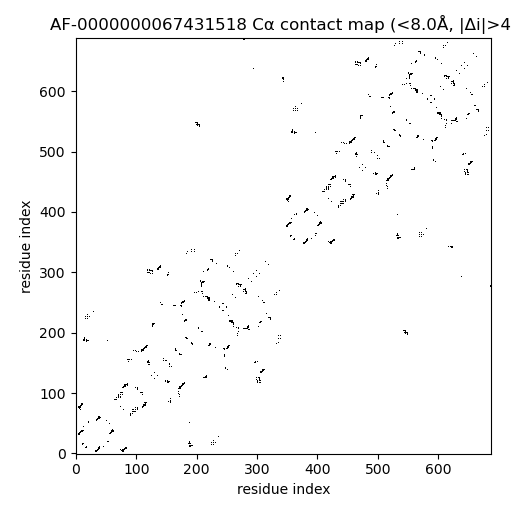 A N 1
ATOM 748 C CA . ASN A 1 101 ? 0.429 -35.562 8.727 1 98.62 101 ASN A CA 1
ATOM 749 C C . ASN A 1 101 ? 0.159 -36.625 7.676 1 98.62 101 ASN A C 1
ATOM 751 O O . ASN A 1 101 ? 0.09 -37.812 8 1 98.62 101 ASN A O 1
ATOM 755 N N . ARG A 1 102 ? -0.053 -36.188 6.477 1 98.31 102 ARG A N 1
ATOM 756 C CA . ARG A 1 102 ? -0.263 -37.125 5.375 1 98.31 102 ARG A CA 1
ATOM 757 C C . ARG A 1 102 ? 0.926 -38.062 5.219 1 98.31 102 ARG A C 1
ATOM 759 O O . ARG A 1 102 ? 0.75 -39.25 5.031 1 98.31 102 ARG A O 1
ATOM 766 N N . SER A 1 103 ? 2.078 -37.469 5.234 1 98.25 103 SER A N 1
ATOM 767 C CA . SER A 1 103 ? 3.305 -38.281 5.137 1 98.25 103 SER A CA 1
ATOM 768 C C . SER A 1 103 ? 3.359 -39.344 6.219 1 98.25 103 SER A C 1
ATOM 770 O O . SER A 1 103 ? 3.691 -40.5 5.941 1 98.25 103 SER A O 1
ATOM 772 N N . GLU A 1 104 ? 3.025 -38.938 7.391 1 97.88 104 GLU A N 1
ATOM 773 C CA . GLU A 1 104 ? 3.066 -39.844 8.531 1 97.88 104 GLU A CA 1
ATOM 774 C C . GLU A 1 104 ? 2.014 -40.969 8.398 1 97.88 104 GLU A C 1
ATOM 776 O O . GLU A 1 104 ? 2.299 -42.125 8.641 1 97.88 104 GLU A O 1
ATOM 781 N N . SER A 1 105 ? 0.885 -40.625 8.039 1 97.69 105 SER A N 1
ATOM 782 C CA . SER A 1 105 ? -0.229 -41.562 8.023 1 97.69 105 SER A CA 1
ATOM 783 C C . SER A 1 105 ? -0.121 -42.531 6.855 1 97.69 105 SER A C 1
ATOM 785 O O . SER A 1 105 ? -0.544 -43.688 6.957 1 97.69 105 SER A O 1
ATOM 787 N N . THR A 1 106 ? 0.431 -42.125 5.695 1 97.06 106 THR A N 1
ATOM 788 C CA . THR A 1 106 ? 0.454 -42.969 4.496 1 97.06 106 THR A CA 1
ATOM 789 C C . THR A 1 106 ? 1.827 -43.625 4.309 1 97.06 106 THR A C 1
ATOM 791 O O . THR A 1 106 ? 1.966 -44.594 3.574 1 97.06 106 THR A O 1
ATOM 794 N N . GLY A 1 107 ? 2.832 -43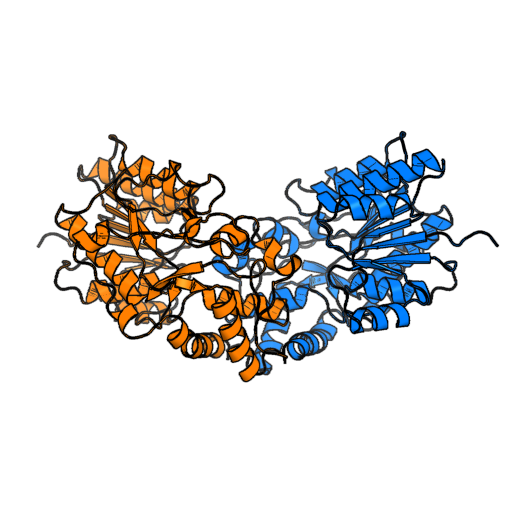 4.844 1 96.88 107 GLY A N 1
ATOM 795 C CA . GLY A 1 107 ? 4.199 -43.438 4.625 1 96.88 107 GLY A CA 1
ATOM 796 C C . GLY A 1 107 ? 4.754 -43.031 3.277 1 96.88 107 GLY A C 1
ATOM 797 O O . GLY A 1 107 ? 5.871 -43.406 2.914 1 96.88 107 GLY A O 1
ATOM 798 N N . VAL A 1 108 ? 3.994 -42.344 2.516 1 97.06 108 VAL A N 1
ATOM 799 C CA . VAL A 1 108 ? 4.395 -41.844 1.209 1 97.06 108 VAL A CA 1
ATOM 800 C C . VAL A 1 108 ? 4.551 -40.312 1.273 1 97.06 108 VAL A C 1
ATOM 802 O O . VAL A 1 108 ? 3.58 -39.594 1.521 1 97.06 108 VAL A O 1
ATOM 805 N N . PRO A 1 109 ? 5.711 -39.781 1.093 1 98.06 109 PRO A N 1
ATOM 806 C CA . PRO A 1 109 ? 5.887 -38.312 1.143 1 98.06 109 PRO A CA 1
ATOM 807 C C . PRO A 1 109 ? 5.078 -37.594 0.073 1 98.06 109 PRO A C 1
ATOM 809 O O . PRO A 1 109 ? 5.238 -37.875 -1.12 1 98.06 109 PRO A O 1
ATOM 812 N N . PRO A 1 110 ? 4.242 -36.656 0.473 1 98.69 110 PRO A N 1
ATOM 813 C CA . PRO A 1 110 ? 3.461 -35.906 -0.502 1 98.69 110 PRO A CA 1
ATOM 814 C C . PRO A 1 110 ? 4.289 -34.844 -1.224 1 98.69 110 PRO A C 1
ATOM 816 O O . PRO A 1 110 ? 5.402 -34.531 -0.795 1 98.69 110 PRO A O 1
ATOM 819 N N . ILE A 1 111 ? 3.752 -34.312 -2.346 1 98.75 111 ILE A N 1
ATOM 820 C CA . ILE A 1 111 ? 4.438 -33.312 -3.148 1 98.75 111 ILE A CA 1
ATOM 821 C C . ILE A 1 111 ? 3.842 -31.938 -2.867 1 98.75 111 ILE A C 1
ATOM 823 O O . ILE A 1 111 ? 2.621 -31.781 -2.818 1 98.75 111 ILE A O 1
ATOM 827 N N . TYR A 1 112 ? 4.695 -30.953 -2.641 1 98.94 112 TYR A N 1
ATOM 828 C CA . TYR A 1 112 ? 4.301 -29.547 -2.484 1 98.94 112 TYR A CA 1
ATOM 829 C C . TYR A 1 112 ? 5.031 -28.656 -3.48 1 98.94 112 TYR A C 1
ATOM 831 O O . TYR A 1 112 ? 6.258 -28.547 -3.428 1 98.94 112 TYR A O 1
ATOM 839 N N . ILE A 1 113 ? 4.27 -28.078 -4.387 1 98.94 113 ILE A N 1
ATOM 840 C CA . ILE A 1 113 ? 4.828 -27.078 -5.305 1 98.94 113 ILE A CA 1
ATOM 841 C C . ILE A 1 113 ? 4.34 -25.688 -4.914 1 98.94 113 ILE A C 1
ATOM 843 O O . ILE A 1 113 ? 3.135 -25.438 -4.887 1 98.94 113 ILE A O 1
ATOM 847 N N . HIS A 1 114 ? 5.289 -24.828 -4.602 1 98.88 114 HIS A N 1
ATOM 848 C CA . HIS A 1 114 ? 5.027 -23.453 -4.18 1 98.88 114 HIS A CA 1
ATOM 849 C C . HIS A 1 114 ? 5.496 -22.453 -5.234 1 98.88 114 HIS A C 1
ATOM 851 O O . HIS A 1 114 ? 6.59 -22.594 -5.785 1 98.88 114 HIS A O 1
ATOM 857 N N . VAL A 1 115 ? 4.656 -21.484 -5.527 1 98.56 115 VAL A N 1
ATOM 858 C CA . VAL A 1 115 ? 5.059 -20.422 -6.434 1 98.56 115 VAL A CA 1
ATOM 859 C C . VAL A 1 115 ? 5.559 -19.219 -5.629 1 98.56 115 VAL A C 1
ATOM 861 O O . VAL A 1 115 ? 4.789 -18.594 -4.898 1 98.56 115 VAL A O 1
ATOM 864 N N . SER A 1 116 ? 6.777 -18.953 -5.742 1 97.62 116 SER A N 1
ATOM 865 C CA . SER A 1 116 ? 7.434 -17.781 -5.176 1 97.62 116 SER A CA 1
ATOM 866 C C . SER A 1 116 ? 7.637 -16.703 -6.234 1 97.62 116 SER A C 1
ATOM 868 O O . SER A 1 116 ? 6.719 -16.391 -6.992 1 97.62 116 SER A O 1
ATOM 870 N N . GLY A 1 117 ? 8.82 -16.125 -6.281 1 95.88 117 GLY A N 1
ATOM 871 C CA . GLY A 1 117 ? 9.109 -15.102 -7.281 1 95.88 117 GLY A CA 1
ATOM 872 C C . GLY A 1 117 ? 10.562 -14.672 -7.293 1 95.88 117 GLY A C 1
ATOM 873 O O . GLY A 1 117 ? 11.266 -14.805 -6.285 1 95.88 117 GLY A O 1
ATOM 874 N N . LEU A 1 118 ? 10.945 -14.117 -8.375 1 95.56 118 LEU A N 1
ATOM 875 C CA . LEU A 1 118 ? 12.344 -13.734 -8.547 1 95.56 118 LEU A CA 1
ATOM 876 C C . LEU A 1 118 ? 12.688 -12.531 -7.684 1 95.56 118 LEU A C 1
ATOM 878 O O . LEU A 1 118 ? 13.867 -12.203 -7.5 1 95.56 118 LEU A O 1
ATOM 882 N N . GLY A 1 119 ? 11.695 -11.898 -7.121 1 93.69 119 GLY A N 1
ATOM 883 C CA . GLY A 1 119 ? 11.992 -10.828 -6.18 1 93.69 119 GLY A CA 1
ATOM 884 C C . GLY A 1 119 ? 12.906 -11.266 -5.047 1 93.69 119 GLY A C 1
ATOM 885 O O . GLY A 1 119 ? 13.547 -10.43 -4.406 1 93.69 119 GLY A O 1
ATOM 886 N N . ILE A 1 120 ? 12.984 -12.523 -4.832 1 95.44 120 ILE A N 1
ATOM 887 C CA . ILE A 1 120 ? 13.773 -13.07 -3.73 1 95.44 120 ILE A CA 1
ATOM 888 C C . ILE A 1 120 ? 15.25 -12.766 -3.961 1 95.44 120 ILE A C 1
ATOM 890 O O . ILE A 1 120 ? 16.031 -12.711 -3.01 1 95.44 120 ILE A O 1
ATOM 894 N N . ILE A 1 121 ? 15.641 -12.523 -5.242 1 96.12 121 ILE A N 1
ATOM 895 C CA . ILE A 1 121 ? 17.062 -12.305 -5.531 1 96.12 121 ILE A CA 1
ATOM 896 C C . ILE A 1 121 ? 17.281 -10.844 -5.902 1 96.12 121 ILE A C 1
ATOM 898 O O . ILE A 1 121 ? 18.312 -10.5 -6.496 1 96.12 121 ILE A O 1
ATOM 902 N N . GLY A 1 122 ? 16.359 -10 -5.656 1 95.56 122 GLY A N 1
ATOM 903 C CA . GLY A 1 122 ? 16.531 -8.586 -5.957 1 95.56 122 GLY A CA 1
ATOM 904 C C . GLY A 1 122 ? 17.812 -8.008 -5.395 1 95.56 122 GLY A C 1
ATOM 905 O O . GLY A 1 122 ? 18.219 -8.352 -4.281 1 95.56 122 GLY A O 1
ATOM 906 N N . ASP A 1 123 ? 18.422 -7.059 -6.117 1 95.62 123 ASP A N 1
ATOM 907 C CA . ASP A 1 123 ? 19.734 -6.539 -5.734 1 95.62 123 ASP A CA 1
ATOM 908 C C . ASP A 1 123 ? 19.594 -5.25 -4.93 1 95.62 123 ASP A C 1
ATOM 910 O O . ASP A 1 123 ? 20.594 -4.605 -4.613 1 95.62 123 ASP A O 1
ATOM 914 N N . ASN A 1 124 ? 18.375 -4.754 -4.727 1 92.19 124 ASN A N 1
ATOM 915 C CA . ASN A 1 124 ? 18.062 -3.566 -3.938 1 92.19 124 ASN A CA 1
ATOM 916 C C . ASN A 1 124 ? 18.75 -2.324 -4.516 1 92.19 124 ASN A C 1
ATOM 918 O O . ASN A 1 124 ? 19.219 -1.47 -3.768 1 92.19 124 ASN A O 1
ATOM 922 N N . SER A 1 125 ? 18.844 -2.221 -5.789 1 95 125 SER A N 1
ATOM 923 C CA . SER A 1 125 ? 19.422 -1.06 -6.453 1 95 125 SER A CA 1
ATOM 924 C C . SER A 1 125 ? 18.5 0.152 -6.359 1 95 125 SER A C 1
ATOM 926 O O . SER A 1 125 ? 18.875 1.261 -6.738 1 95 125 SER A O 1
ATOM 928 N N . ARG A 1 126 ? 17.25 -0.08 -5.922 1 93.31 126 ARG A N 1
ATOM 929 C CA . ARG A 1 126 ? 16.266 0.957 -5.629 1 93.31 126 ARG A CA 1
ATOM 930 C C . ARG A 1 126 ? 15.984 1.809 -6.863 1 93.31 126 ARG A C 1
ATOM 932 O O . ARG A 1 126 ? 15.93 3.037 -6.777 1 93.31 126 ARG A O 1
ATOM 939 N N . GLY A 1 127 ? 15.898 1.143 -7.961 1 96.25 127 GLY A N 1
ATOM 940 C CA . GLY A 1 127 ? 15.516 1.767 -9.219 1 96.25 127 GLY A CA 1
ATOM 941 C C . GLY A 1 127 ? 16.672 2.439 -9.93 1 96.25 127 GLY A C 1
ATOM 942 O O . GLY A 1 127 ? 16.531 2.895 -11.07 1 96.25 127 GLY A O 1
ATOM 943 N N . GLU A 1 128 ? 17.812 2.535 -9.344 1 95.62 128 GLU A N 1
ATOM 944 C CA . GLU A 1 128 ? 18.984 3.178 -9.93 1 95.62 128 GLU A CA 1
ATOM 945 C C . GLU A 1 128 ? 19.594 2.312 -11.023 1 95.62 128 GLU A C 1
ATOM 947 O O . GLU A 1 128 ? 19.453 1.089 -11.016 1 95.62 128 GLU A O 1
ATOM 952 N N . PHE A 1 129 ? 20.312 2.949 -11.922 1 96.56 129 PHE A N 1
ATOM 953 C CA . PHE A 1 129 ? 20.969 2.221 -13 1 96.56 129 PHE A CA 1
ATOM 954 C C . PHE A 1 129 ? 22.141 1.403 -12.469 1 96.56 129 PHE A C 1
ATOM 956 O O . PHE A 1 129 ? 22.984 1.925 -11.742 1 96.56 129 PHE A O 1
ATOM 963 N N . VAL A 1 130 ? 22.094 0.213 -12.758 1 96.5 130 VAL A N 1
ATOM 964 C CA . VAL A 1 130 ? 23.203 -0.694 -12.5 1 96.5 130 VAL A CA 1
ATOM 965 C C . VAL A 1 130 ? 23.641 -1.362 -13.805 1 96.5 130 VAL A C 1
ATOM 967 O O . VAL A 1 130 ? 22.812 -1.927 -14.523 1 96.5 130 VAL A O 1
ATOM 970 N N . ALA A 1 131 ? 24.891 -1.25 -14.055 1 95.94 131 ALA A N 1
ATOM 971 C CA . ALA A 1 131 ? 25.406 -1.922 -15.242 1 95.94 131 ALA A CA 1
ATOM 972 C C . ALA A 1 131 ? 25.109 -3.418 -15.203 1 95.94 131 ALA A C 1
ATOM 974 O O . ALA A 1 131 ? 25.25 -4.055 -14.148 1 95.94 131 ALA A O 1
ATOM 975 N N . PRO A 1 132 ? 24.703 -3.955 -16.344 1 93.38 132 PRO A N 1
ATOM 976 C CA . PRO A 1 132 ? 24.297 -5.359 -16.375 1 93.38 132 PRO A CA 1
ATOM 977 C C . PRO A 1 132 ? 25.344 -6.301 -15.797 1 93.38 132 PRO A C 1
ATOM 979 O O . PRO A 1 132 ? 25 -7.273 -15.117 1 93.38 132 PRO A O 1
ATOM 982 N N . GLU A 1 133 ? 26.594 -5.969 -15.984 1 94.19 133 GLU A N 1
ATOM 983 C CA . GLU A 1 133 ? 27.672 -6.844 -15.531 1 94.19 133 GLU A CA 1
ATOM 984 C C . GLU A 1 133 ? 27.812 -6.816 -14.016 1 94.19 133 GLU A C 1
ATOM 986 O O . GLU A 1 133 ? 28.438 -7.695 -13.422 1 94.19 133 GLU A O 1
ATOM 991 N N . LYS A 1 134 ? 27.234 -5.816 -13.406 1 95.94 134 LYS A N 1
ATOM 992 C CA . LYS A 1 134 ? 27.359 -5.656 -11.961 1 95.94 134 LYS A CA 1
ATOM 993 C C . LYS A 1 134 ? 26.156 -6.242 -11.242 1 95.94 134 LYS A C 1
ATOM 995 O O . LYS A 1 134 ? 26.125 -6.32 -10.008 1 95.94 134 LYS A O 1
ATOM 1000 N N . VAL A 1 135 ? 25.141 -6.637 -11.969 1 96.62 135 VAL A N 1
ATOM 1001 C CA . VAL A 1 135 ? 23.969 -7.273 -11.367 1 96.62 135 VAL A CA 1
ATOM 1002 C C . VAL A 1 135 ? 24.297 -8.727 -11.031 1 96.62 135 VAL A C 1
ATOM 1004 O O . VAL A 1 135 ? 24.703 -9.492 -11.906 1 96.62 135 VAL A O 1
ATOM 1007 N N . PRO A 1 136 ? 24.109 -9.125 -9.758 1 96.44 136 PRO A N 1
ATOM 1008 C CA . PRO A 1 136 ? 24.359 -10.531 -9.422 1 96.44 136 PRO A CA 1
ATOM 1009 C C . PRO A 1 136 ? 23.531 -11.492 -10.266 1 96.44 136 PRO A C 1
ATOM 1011 O O . PRO A 1 136 ? 22.328 -11.266 -10.469 1 96.44 136 PRO A O 1
ATOM 1014 N N . HIS A 1 137 ? 24.203 -12.477 -10.797 1 96.88 137 HIS A N 1
ATOM 1015 C CA . HIS A 1 137 ? 23.562 -13.484 -11.633 1 96.88 137 HIS A CA 1
ATOM 1016 C C . HIS A 1 137 ? 23.516 -14.836 -10.938 1 96.88 137 HIS A C 1
ATOM 1018 O O . HIS A 1 137 ? 24.516 -15.25 -10.32 1 96.88 137 HIS A O 1
ATOM 1024 N N . TYR A 1 138 ? 22.375 -15.523 -11 1 97.62 138 TYR A N 1
ATOM 1025 C CA . TYR A 1 138 ? 22.219 -16.812 -10.344 1 97.62 138 TYR A CA 1
ATOM 1026 C C . TYR A 1 138 ? 21.719 -17.875 -11.312 1 97.62 138 TYR A C 1
ATOM 1028 O O . TYR A 1 138 ? 20.844 -17.594 -12.148 1 97.62 138 TYR A O 1
ATOM 1036 N N . SER A 1 139 ? 22.234 -19.031 -11.25 1 97.75 139 SER A N 1
ATOM 1037 C CA . SER A 1 139 ? 21.625 -20.234 -11.797 1 97.75 139 SER A CA 1
ATOM 1038 C C . SER A 1 139 ? 20.875 -21 -10.727 1 97.75 139 SER A C 1
ATOM 1040 O O . SER A 1 139 ? 21.266 -21 -9.555 1 97.75 139 SER A O 1
ATOM 1042 N N . ASP A 1 140 ? 19.75 -21.594 -11.172 1 97.94 140 ASP A N 1
ATOM 1043 C CA . ASP A 1 140 ? 19.031 -22.328 -10.141 1 97.94 140 ASP A CA 1
ATOM 1044 C C . ASP A 1 140 ? 19.766 -23.609 -9.766 1 97.94 140 ASP A C 1
ATOM 1046 O O . ASP A 1 140 ? 19.484 -24.219 -8.727 1 97.94 140 ASP A O 1
ATOM 1050 N N . ILE A 1 141 ? 20.703 -24.109 -10.547 1 97.94 141 ILE A N 1
ATOM 1051 C CA . ILE A 1 141 ? 21.594 -25.188 -10.125 1 97.94 141 ILE A CA 1
ATOM 1052 C C . ILE A 1 141 ? 22.641 -24.641 -9.148 1 97.94 141 ILE A C 1
ATOM 1054 O O . ILE A 1 141 ? 23.422 -23.766 -9.5 1 97.94 141 ILE A O 1
ATOM 1058 N N . GLY A 1 142 ? 22.672 -25.156 -7.969 1 96.38 142 GLY A N 1
ATOM 1059 C CA . GLY A 1 142 ? 23.594 -24.703 -6.945 1 96.38 142 GLY A CA 1
ATOM 1060 C C . GLY A 1 142 ? 23.078 -23.531 -6.137 1 96.38 142 GLY A C 1
ATOM 1061 O O . GLY A 1 142 ? 23.703 -23.125 -5.16 1 96.38 142 GLY A O 1
ATOM 1062 N N . PHE A 1 143 ? 21.938 -23 -6.488 1 97.62 143 PHE A N 1
ATOM 1063 C CA . PHE A 1 143 ? 21.328 -21.875 -5.789 1 97.62 143 PHE A CA 1
ATOM 1064 C C . PHE A 1 143 ? 20.797 -22.297 -4.434 1 97.62 143 PHE A C 1
ATOM 1066 O O . PHE A 1 143 ? 20.25 -23.391 -4.297 1 97.62 143 PHE A O 1
ATOM 1073 N N . THR A 1 144 ? 21.016 -21.484 -3.432 1 97 144 THR A N 1
ATOM 1074 C CA . THR A 1 144 ? 20.422 -21.672 -2.111 1 97 144 THR A CA 1
ATOM 1075 C C . THR A 1 144 ? 19.812 -20.359 -1.607 1 97 144 THR A C 1
ATOM 1077 O O . THR A 1 144 ? 20.266 -19.281 -1.968 1 97 144 THR A O 1
ATOM 1080 N N . ILE A 1 145 ? 18.781 -20.484 -0.806 1 96.5 145 ILE A N 1
ATOM 1081 C CA . ILE A 1 145 ? 18.031 -19.328 -0.335 1 96.5 145 ILE A CA 1
ATOM 1082 C C . ILE A 1 145 ? 18.953 -18.438 0.494 1 96.5 145 ILE A C 1
ATOM 1084 O O . ILE A 1 145 ? 18.781 -17.219 0.521 1 96.5 145 ILE A O 1
ATOM 1088 N N . ASP A 1 146 ? 19.969 -18.984 1.114 1 94.75 146 ASP A N 1
ATOM 1089 C CA . ASP A 1 146 ? 20.891 -18.234 1.978 1 94.75 146 ASP A CA 1
ATOM 1090 C C . ASP A 1 146 ? 21.703 -17.219 1.174 1 94.75 146 ASP A C 1
ATOM 1092 O O . ASP A 1 146 ? 22.328 -16.328 1.747 1 94.75 146 ASP A O 1
ATOM 1096 N N . GLN A 1 147 ? 21.703 -17.375 -0.109 1 95.31 147 GLN A N 1
ATOM 1097 C CA . GLN A 1 147 ? 22.406 -16.422 -0.97 1 95.31 147 GLN A CA 1
ATOM 1098 C C . GLN A 1 147 ? 21.625 -15.125 -1.118 1 95.31 147 GLN A C 1
ATOM 1100 O O . GLN A 1 147 ? 22.172 -14.125 -1.6 1 95.31 147 GLN A O 1
ATOM 1105 N N . CYS A 1 148 ? 20.391 -15.133 -0.738 1 94.25 148 CYS A N 1
ATOM 1106 C CA . CYS A 1 148 ? 19.516 -13.969 -0.876 1 94.25 148 CYS A CA 1
ATOM 1107 C C . CYS A 1 148 ? 19.672 -13.031 0.319 1 94.25 148 CYS A C 1
ATOM 1109 O O . CYS A 1 148 ? 20.016 -13.477 1.417 1 94.25 148 CYS A O 1
ATOM 1111 N N . LEU A 1 149 ? 19.391 -11.773 0.064 1 89.19 149 LEU A N 1
ATOM 1112 C CA . LEU A 1 149 ? 19.312 -10.852 1.188 1 89.19 149 LEU A CA 1
ATOM 1113 C C . LEU A 1 149 ? 18.172 -11.219 2.119 1 89.19 149 LEU A C 1
ATOM 1115 O O . LEU A 1 149 ? 17.047 -11.492 1.663 1 89.19 149 LEU A O 1
ATOM 1119 N N . PRO A 1 150 ? 18.422 -11.219 3.432 1 88.12 150 PRO A N 1
ATOM 1120 C CA . PRO A 1 150 ? 17.391 -11.648 4.379 1 88.12 150 PRO A CA 1
ATOM 1121 C C . PRO A 1 150 ? 16.141 -10.766 4.332 1 88.12 150 PRO A C 1
ATOM 1123 O O . PRO A 1 150 ? 15.047 -11.219 4.684 1 88.12 150 PRO A O 1
ATOM 1126 N N . THR A 1 151 ? 16.297 -9.539 3.865 1 85.06 151 THR A N 1
ATOM 1127 C CA . THR A 1 151 ? 15.18 -8.594 3.861 1 85.06 151 THR A CA 1
ATOM 1128 C C . THR A 1 151 ? 14.352 -8.742 2.588 1 85.06 151 THR A C 1
ATOM 1130 O O . THR A 1 151 ? 13.305 -8.102 2.443 1 85.06 151 THR A O 1
ATOM 1133 N N . ASN A 1 152 ? 14.867 -9.547 1.641 1 89.94 152 ASN A N 1
ATOM 1134 C CA . ASN A 1 152 ? 14.117 -9.719 0.402 1 89.94 152 ASN A CA 1
ATOM 1135 C C . ASN A 1 152 ? 12.805 -10.461 0.643 1 89.94 152 ASN A C 1
ATOM 1137 O O . ASN A 1 152 ? 12.711 -11.289 1.548 1 89.94 152 ASN A O 1
ATOM 1141 N N . PRO A 1 153 ? 11.859 -10.109 -0.176 1 88.5 153 PRO A N 1
ATOM 1142 C CA . PRO A 1 153 ? 10.586 -10.828 -0.044 1 88.5 153 PRO A CA 1
ATOM 1143 C C . PRO A 1 153 ? 10.742 -12.336 -0.26 1 88.5 153 PRO A C 1
ATOM 1145 O O . PRO A 1 153 ? 11.711 -12.773 -0.881 1 88.5 153 PRO A O 1
ATOM 1148 N N . HIS A 1 154 ? 9.797 -13.141 0.3 1 93.81 154 HIS A N 1
ATOM 1149 C CA . HIS A 1 154 ? 9.648 -14.578 0.096 1 93.81 154 HIS A CA 1
ATOM 1150 C C . HIS A 1 154 ? 10.602 -15.367 0.987 1 93.81 154 HIS A C 1
ATOM 1152 O O . HIS A 1 154 ? 10.375 -16.547 1.248 1 93.81 154 HIS A O 1
ATOM 1158 N N . VAL A 1 155 ? 11.789 -14.758 1.389 1 94.44 155 VAL A N 1
ATOM 1159 C CA . VAL A 1 155 ? 12.859 -15.5 2.051 1 94.44 155 VAL A CA 1
ATOM 1160 C C . VAL A 1 155 ? 12.297 -16.234 3.27 1 94.44 155 VAL A C 1
ATOM 1162 O O . VAL A 1 155 ? 12.555 -17.422 3.457 1 94.44 155 VAL A O 1
ATOM 1165 N N . ASP A 1 156 ? 11.539 -15.555 4.047 1 93.38 156 ASP A N 1
ATOM 1166 C CA . ASP A 1 156 ? 11 -16.141 5.27 1 93.38 156 ASP A CA 1
ATOM 1167 C C . ASP A 1 156 ? 10.141 -17.359 4.961 1 93.38 156 ASP A C 1
ATOM 1169 O O . ASP A 1 156 ? 10.305 -18.406 5.586 1 93.38 156 ASP A O 1
ATOM 1173 N N . CYS A 1 157 ? 9.273 -17.266 4 1 96.44 157 CYS A N 1
ATOM 1174 C CA . CYS A 1 157 ? 8.352 -18.344 3.648 1 96.44 157 CYS A CA 1
ATOM 1175 C C . CYS A 1 157 ? 9.086 -19.469 2.939 1 96.44 157 CYS A C 1
ATOM 1177 O O . CYS A 1 157 ? 8.891 -20.641 3.268 1 96.44 157 CYS A O 1
ATOM 1179 N N . ASP A 1 158 ? 9.945 -19.109 1.995 1 98.19 158 ASP A N 1
ATOM 1180 C CA . ASP A 1 158 ? 10.633 -20.125 1.201 1 98.19 158 ASP A CA 1
ATOM 1181 C C . ASP A 1 158 ? 11.609 -20.922 2.061 1 98.19 158 ASP A C 1
ATOM 1183 O O . ASP A 1 158 ? 11.82 -22.109 1.821 1 98.19 158 ASP A O 1
ATOM 1187 N N . THR A 1 159 ? 12.18 -20.281 3.057 1 97.81 159 THR A N 1
ATOM 1188 C CA . THR A 1 159 ? 13.086 -20.969 3.969 1 97.81 159 THR A CA 1
ATOM 1189 C C . THR A 1 159 ? 12.367 -22.078 4.723 1 97.81 159 THR A C 1
ATOM 1191 O O . THR A 1 159 ? 12.891 -23.188 4.867 1 97.81 159 THR A O 1
ATOM 1194 N N . VAL A 1 160 ? 11.172 -21.812 5.184 1 97.81 160 VAL A N 1
ATOM 1195 C CA . VAL A 1 160 ? 10.383 -22.781 5.934 1 97.81 160 VAL A CA 1
ATOM 1196 C C . VAL A 1 160 ? 10.016 -23.969 5.031 1 97.81 160 VAL A C 1
ATOM 1198 O O . VAL A 1 160 ? 9.992 -25.109 5.473 1 97.81 160 VAL A O 1
ATOM 1201 N N . ILE A 1 161 ? 9.75 -23.703 3.795 1 98.69 161 ILE A N 1
ATOM 1202 C CA . ILE A 1 161 ? 9.367 -24.75 2.842 1 98.69 161 ILE A CA 1
ATOM 1203 C C . ILE A 1 161 ? 10.57 -25.641 2.551 1 98.69 161 ILE A C 1
ATOM 1205 O O . ILE A 1 161 ? 10.445 -26.875 2.549 1 98.69 161 ILE A O 1
ATOM 1209 N N . VAL A 1 162 ? 11.727 -25.016 2.33 1 98.12 162 VAL A N 1
ATOM 1210 C CA . VAL A 1 162 ? 12.93 -25.797 2.061 1 98.12 162 VAL A CA 1
ATOM 1211 C C . VAL A 1 162 ? 13.258 -26.672 3.262 1 98.12 162 VAL A C 1
ATOM 1213 O O . VAL A 1 162 ? 13.641 -27.844 3.102 1 98.12 162 VAL A O 1
ATOM 1216 N N . ALA A 1 163 ? 13.125 -26.125 4.445 1 97.81 163 ALA A N 1
ATOM 1217 C CA . ALA A 1 163 ? 13.375 -26.906 5.656 1 97.81 163 ALA A CA 1
ATOM 1218 C C . ALA A 1 163 ? 12.469 -28.125 5.711 1 97.81 163 ALA A C 1
ATOM 1220 O O . ALA A 1 163 ? 12.914 -29.219 6.062 1 97.81 163 ALA A O 1
ATOM 1221 N N . ALA A 1 164 ? 11.227 -27.953 5.363 1 98.19 164 ALA A N 1
ATOM 1222 C CA . ALA A 1 164 ? 10.273 -29.062 5.355 1 98.19 164 ALA A CA 1
ATOM 1223 C C . ALA A 1 164 ? 10.664 -30.109 4.312 1 98.19 164 ALA A C 1
ATOM 1225 O O . ALA A 1 164 ? 10.43 -31.312 4.508 1 98.19 164 ALA A O 1
ATOM 1226 N N . GLY A 1 165 ? 11.258 -29.672 3.213 1 98.19 165 GLY A N 1
ATOM 1227 C CA . GLY A 1 165 ? 11.648 -30.562 2.131 1 98.19 165 GLY A CA 1
ATOM 1228 C C . GLY A 1 165 ? 12.945 -31.312 2.41 1 98.19 165 GLY A C 1
ATOM 1229 O O . GLY A 1 165 ? 13.312 -32.219 1.664 1 98.19 165 GLY A O 1
ATOM 1230 N N . THR A 1 166 ? 13.586 -30.984 3.516 1 97.31 166 THR A N 1
ATOM 1231 C CA . THR A 1 166 ? 14.891 -31.578 3.783 1 97.31 166 THR A CA 1
ATOM 1232 C C . THR A 1 166 ? 14.859 -32.375 5.074 1 97.31 166 THR A C 1
ATOM 1234 O O . THR A 1 166 ? 15.805 -33.125 5.375 1 97.31 166 THR A O 1
ATOM 1237 N N . ARG A 1 167 ? 13.805 -32.25 5.742 1 96.56 167 ARG A N 1
ATOM 1238 C CA . ARG A 1 167 ? 13.742 -32.969 7.012 1 96.56 167 ARG A CA 1
ATOM 1239 C C . ARG A 1 167 ? 13.461 -34.438 6.797 1 96.56 167 ARG A C 1
ATOM 1241 O O . ARG A 1 167 ? 12.844 -34.844 5.797 1 96.56 167 ARG A O 1
ATOM 1248 N N . LYS A 1 168 ? 13.836 -35.281 7.793 1 95.94 168 LYS A N 1
ATOM 1249 C CA . LYS A 1 168 ? 13.68 -36.75 7.711 1 95.94 168 LYS A CA 1
ATOM 1250 C C . LYS A 1 168 ? 12.336 -37.188 8.273 1 95.94 168 LYS A C 1
ATOM 1252 O O . LYS A 1 168 ? 11.742 -38.156 7.793 1 95.94 168 LYS A O 1
ATOM 1257 N N . GLU A 1 169 ? 11.914 -36.469 9.289 1 96.12 169 GLU A N 1
ATOM 1258 C CA . GLU A 1 169 ? 10.633 -36.781 9.898 1 96.12 169 GLU A CA 1
ATOM 1259 C C . GLU A 1 169 ? 9.477 -36.219 9.094 1 96.12 169 GLU A C 1
ATOM 1261 O O . GLU A 1 169 ? 9.477 -35.031 8.758 1 96.12 169 GLU A O 1
ATOM 1266 N N . ARG A 1 170 ? 8.5 -37.125 8.805 1 97.5 170 ARG A N 1
ATOM 1267 C CA . ARG A 1 170 ? 7.336 -36.688 8.039 1 97.5 170 ARG A CA 1
ATOM 1268 C C . ARG A 1 170 ? 7.758 -35.938 6.785 1 97.5 170 ARG A C 1
ATOM 1270 O O . ARG A 1 170 ? 7.316 -34.812 6.555 1 97.5 170 ARG A O 1
ATOM 1277 N N . PRO A 1 171 ? 8.516 -36.562 5.973 1 98.06 171 PRO A N 1
ATOM 1278 C CA . PRO A 1 171 ? 9.117 -35.906 4.82 1 98.06 171 PRO A CA 1
ATOM 1279 C C . PRO A 1 171 ? 8.078 -35.406 3.82 1 98.06 171 PRO A C 1
ATOM 1281 O O . PRO A 1 171 ? 7.016 -36 3.666 1 98.06 171 PRO A O 1
ATOM 1284 N N . ILE A 1 172 ? 8.359 -34.312 3.205 1 98.75 172 ILE A N 1
ATOM 1285 C CA . ILE A 1 172 ? 7.566 -33.719 2.141 1 98.75 172 ILE A CA 1
ATOM 1286 C C . ILE A 1 172 ? 8.453 -33.438 0.931 1 98.75 172 ILE A C 1
ATOM 1288 O O . ILE A 1 172 ? 9.586 -32.969 1.077 1 98.75 172 ILE A O 1
ATOM 1292 N N . ARG A 1 173 ? 8.039 -33.812 -0.218 1 98.81 173 ARG A N 1
ATOM 1293 C CA . ARG A 1 173 ? 8.75 -33.5 -1.457 1 98.81 173 ARG A CA 1
ATOM 1294 C C . ARG A 1 173 ? 8.414 -32.094 -1.941 1 98.81 173 ARG A C 1
ATOM 1296 O O . ARG A 1 173 ? 7.383 -31.875 -2.578 1 98.81 173 ARG A O 1
ATOM 1303 N N . THR A 1 174 ? 9.281 -31.156 -1.617 1 98.88 174 THR A N 1
ATOM 1304 C CA . THR A 1 174 ? 8.969 -29.75 -1.886 1 98.88 174 THR A CA 1
ATOM 1305 C C . THR A 1 174 ? 9.68 -29.266 -3.15 1 98.88 174 THR A C 1
ATOM 1307 O O . THR A 1 174 ? 10.797 -29.703 -3.441 1 98.88 174 THR A O 1
ATOM 1310 N N . MET A 1 175 ? 9.062 -28.438 -3.895 1 98.88 175 MET A N 1
ATOM 1311 C CA . MET A 1 175 ? 9.594 -27.688 -5.02 1 98.88 175 MET A CA 1
ATOM 1312 C C . MET A 1 175 ? 9.086 -26.25 -4.992 1 98.88 175 MET A C 1
ATOM 1314 O O . MET A 1 175 ? 7.918 -26 -4.672 1 98.88 175 MET A O 1
ATOM 1318 N N . ILE A 1 176 ? 9.922 -25.297 -5.297 1 98.88 176 ILE A N 1
ATOM 1319 C CA . ILE A 1 176 ? 9.547 -23.891 -5.363 1 98.88 176 ILE A CA 1
ATOM 1320 C C . ILE A 1 176 ? 9.852 -23.344 -6.754 1 98.88 176 ILE A C 1
ATOM 1322 O O . ILE A 1 176 ? 10.938 -23.562 -7.293 1 98.88 176 ILE A O 1
ATOM 1326 N N . LEU A 1 177 ? 8.898 -22.766 -7.367 1 98.88 177 LEU A N 1
ATOM 1327 C CA . LEU A 1 177 ? 9.078 -22.047 -8.625 1 98.88 177 LEU A CA 1
ATOM 1328 C C . LEU A 1 177 ? 9.242 -20.547 -8.391 1 98.88 177 LEU A C 1
ATOM 1330 O O . LEU A 1 177 ? 8.445 -19.938 -7.668 1 98.88 177 LEU A O 1
ATOM 1334 N N . PHE A 1 178 ? 10.297 -20 -8.938 1 98.31 178 PHE A N 1
ATOM 1335 C CA . PHE A 1 178 ? 10.555 -18.578 -8.883 1 98.31 178 PHE A CA 1
ATOM 1336 C C . PHE A 1 178 ? 10.359 -17.938 -10.25 1 98.31 178 PHE A C 1
ATOM 1338 O O . PHE A 1 178 ? 11.32 -17.75 -11 1 98.31 178 PHE A O 1
ATOM 1345 N N . PRO A 1 179 ? 9.172 -17.516 -10.539 1 97.19 179 PRO A N 1
ATOM 1346 C CA . PRO A 1 179 ? 8.938 -16.891 -11.844 1 97.19 179 PRO A CA 1
ATOM 1347 C C . PRO A 1 179 ? 9.344 -15.414 -11.867 1 97.19 179 PRO A C 1
ATOM 1349 O O . PRO A 1 179 ? 9.359 -14.75 -10.828 1 97.19 179 PRO A O 1
ATOM 1352 N N . GLY A 1 180 ? 9.742 -14.961 -13.07 1 94 180 GLY A N 1
ATOM 1353 C CA . GLY A 1 180 ? 9.836 -13.531 -13.297 1 94 180 GLY A CA 1
ATOM 1354 C C . GLY A 1 180 ? 8.484 -12.844 -13.391 1 94 180 GLY A C 1
ATOM 1355 O O . GLY A 1 180 ? 7.461 -13.438 -13.039 1 94 180 GLY A O 1
ATOM 1356 N N . LEU A 1 181 ? 8.492 -11.633 -13.852 1 92.19 181 LEU A N 1
ATOM 1357 C C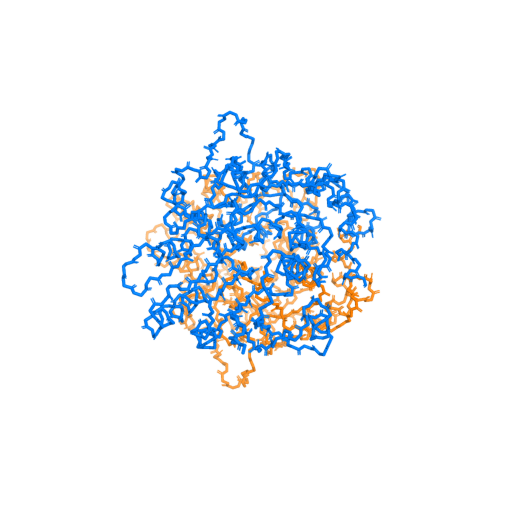A . LEU A 1 181 ? 7.238 -10.914 -14.039 1 92.19 181 LEU A CA 1
ATOM 1358 C C . LEU A 1 181 ? 6.371 -11.602 -15.086 1 92.19 181 LEU A C 1
ATOM 1360 O O . LEU A 1 181 ? 6.734 -11.648 -16.266 1 92.19 181 LEU A O 1
ATOM 1364 N N . PHE A 1 182 ? 5.395 -12.266 -14.688 1 89.88 182 PHE A N 1
ATOM 1365 C CA . PHE A 1 182 ? 4.602 -12.883 -15.742 1 89.88 182 PHE A CA 1
ATOM 1366 C C . PHE A 1 182 ? 3.578 -11.898 -16.297 1 89.88 182 PHE A C 1
ATOM 1368 O O . PHE A 1 182 ? 3.096 -11.023 -15.578 1 89.88 182 PHE A O 1
ATOM 1375 N N . TYR A 1 183 ? 3.344 -12.008 -17.516 1 94.38 183 TYR A N 1
ATOM 1376 C CA . TYR A 1 183 ? 2.457 -11.18 -18.328 1 94.38 183 TYR A CA 1
ATOM 1377 C C . TYR A 1 183 ? 1.637 -12.039 -19.281 1 94.38 183 TYR A C 1
ATOM 1379 O O . TYR A 1 183 ? 1.739 -13.266 -19.266 1 94.38 183 TYR A O 1
ATOM 1387 N N . GLY A 1 184 ? 0.73 -11.406 -19.969 1 96.5 184 GLY A N 1
ATOM 1388 C CA . GLY A 1 184 ? -0.028 -12.055 -21.031 1 96.5 184 GLY A CA 1
ATOM 1389 C C . GLY A 1 184 ? -1.454 -12.375 -20.625 1 96.5 184 GLY A C 1
ATOM 1390 O O . GLY A 1 184 ? -1.753 -12.523 -19.438 1 96.5 184 GLY A O 1
ATOM 1391 N N . ILE A 1 185 ? -2.307 -12.477 -21.625 1 96.44 185 ILE A N 1
ATOM 1392 C CA . ILE A 1 185 ? -3.703 -12.844 -21.406 1 96.44 185 ILE A CA 1
ATOM 1393 C C . ILE A 1 185 ? -3.822 -14.359 -21.266 1 96.44 185 ILE A C 1
ATOM 1395 O O . ILE A 1 185 ? -3.471 -15.102 -22.172 1 96.44 185 ILE A O 1
ATOM 1399 N N . GLY A 1 186 ? -4.23 -14.75 -20.094 1 96.56 186 GLY A N 1
ATOM 1400 C CA . GLY A 1 186 ? -4.383 -16.172 -19.828 1 96.56 186 GLY A CA 1
ATOM 1401 C C . GLY A 1 186 ? -5.684 -16.75 -20.359 1 96.56 186 GLY A C 1
ATOM 1402 O O . GLY A 1 186 ? -6.578 -16 -20.766 1 96.56 186 GLY A O 1
ATOM 1403 N N . ASP A 1 187 ? -5.754 -18.062 -20.344 1 96.88 187 ASP A N 1
ATOM 1404 C CA . ASP A 1 187 ? -6.957 -18.766 -20.75 1 96.88 187 ASP A CA 1
ATOM 1405 C C . ASP A 1 187 ? -7.832 -19.125 -19.562 1 96.88 187 ASP A C 1
ATOM 1407 O O . ASP A 1 187 ? -8.93 -19.656 -19.719 1 96.88 187 ASP A O 1
ATOM 1411 N N . GLY A 1 188 ? -7.32 -18.844 -18.391 1 95.81 188 GLY A N 1
ATOM 1412 C CA . GLY A 1 188 ? -8.047 -19.172 -17.172 1 95.81 188 GLY A CA 1
ATOM 1413 C C . GLY A 1 188 ? -9.086 -18.141 -16.797 1 95.81 188 GLY A C 1
ATOM 1414 O O . GLY A 1 188 ? -9.711 -17.531 -17.672 1 95.81 188 GLY A O 1
ATOM 1415 N N . ILE A 1 189 ? -9.312 -18.062 -15.5 1 93.94 189 ILE A N 1
ATOM 1416 C CA . ILE A 1 189 ? -10.375 -17.203 -15 1 93.94 189 ILE A CA 1
ATOM 1417 C C . ILE A 1 189 ? -9.898 -15.75 -14.992 1 93.94 189 ILE A C 1
ATOM 1419 O O . ILE A 1 189 ? -10.477 -14.906 -15.68 1 93.94 189 ILE A O 1
ATOM 1423 N N . ARG A 1 190 ? -8.844 -15.508 -14.258 1 90.25 190 ARG A N 1
ATOM 1424 C CA . ARG A 1 190 ? -8.266 -14.172 -14.312 1 90.25 190 ARG A CA 1
ATOM 1425 C C . ARG A 1 190 ? -7.398 -14.008 -15.555 1 90.25 190 ARG A C 1
ATOM 1427 O O . ARG A 1 190 ? -6.445 -14.758 -15.766 1 90.25 190 ARG A O 1
ATOM 1434 N N . LYS A 1 191 ? -7.633 -12.961 -16.266 1 92.94 191 LYS A N 1
ATOM 1435 C CA . LYS A 1 191 ? -7.047 -12.852 -17.594 1 92.94 191 LYS A CA 1
ATOM 1436 C C . LYS A 1 191 ? -5.711 -12.117 -17.547 1 92.94 191 LYS A C 1
ATOM 1438 O O . LYS A 1 191 ? -4.859 -12.32 -18.422 1 92.94 191 LYS A O 1
ATOM 1443 N N . THR A 1 192 ? -5.559 -11.258 -16.516 1 91.69 192 THR A N 1
ATOM 1444 C CA . THR A 1 192 ? -4.359 -10.43 -16.484 1 91.69 192 THR A CA 1
ATOM 1445 C C . THR A 1 192 ? -3.699 -10.477 -15.117 1 91.69 192 THR A C 1
ATOM 1447 O O . THR A 1 192 ? -4.312 -10.922 -14.141 1 91.69 192 THR A O 1
ATOM 1450 N N . SER A 1 193 ? -2.459 -10.023 -15.156 1 87.56 193 SER A N 1
ATOM 1451 C CA . SER A 1 193 ? -1.657 -10.047 -13.938 1 87.56 193 SER A CA 1
ATOM 1452 C C . SER A 1 193 ? -2.098 -8.961 -12.961 1 87.56 193 SER A C 1
ATOM 1454 O O . SER A 1 193 ? -2.658 -7.945 -13.375 1 87.56 193 SER A O 1
ATOM 1456 N N . LEU A 1 194 ? -1.792 -9.219 -11.688 1 84.44 194 LEU A N 1
ATOM 1457 C CA . LEU A 1 194 ? -2.076 -8.258 -10.633 1 84.44 194 LEU A CA 1
ATOM 1458 C C . LEU A 1 194 ? -1.135 -7.059 -10.719 1 84.44 194 LEU A C 1
ATOM 1460 O O . LEU A 1 194 ? -1.452 -5.977 -10.219 1 84.44 194 LEU A O 1
ATOM 1464 N N . LEU A 1 195 ? -0.033 -7.238 -11.375 1 88.25 195 LEU A N 1
ATOM 1465 C CA . LEU A 1 195 ? 0.975 -6.188 -11.469 1 88.25 195 LEU A CA 1
ATOM 1466 C C . LEU A 1 195 ? 0.422 -4.965 -12.195 1 88.25 195 LEU A C 1
ATOM 1468 O O . LEU A 1 195 ? 0.657 -3.83 -11.781 1 88.25 195 LEU A O 1
ATOM 1472 N N . LEU A 1 196 ? -0.258 -5.184 -13.273 1 90.25 196 LEU A N 1
ATOM 1473 C CA . LEU A 1 196 ? -0.775 -4.07 -14.062 1 90.25 196 LEU A CA 1
ATOM 1474 C C . LEU A 1 196 ? -1.825 -3.289 -13.281 1 90.25 196 LEU A C 1
ATOM 1476 O O . LEU A 1 196 ? -1.875 -2.059 -13.352 1 90.25 196 LEU A O 1
ATOM 1480 N N . ARG A 1 197 ? -2.6 -4.023 -12.578 1 88.88 197 ARG A N 1
ATOM 1481 C CA . ARG A 1 197 ? -3.602 -3.371 -11.742 1 88.88 197 ARG A CA 1
ATOM 1482 C C . ARG A 1 197 ? -2.941 -2.539 -10.648 1 88.88 197 ARG A C 1
ATOM 1484 O O . ARG A 1 197 ? -3.418 -1.451 -10.312 1 88.88 197 ARG A O 1
ATOM 1491 N N . LEU A 1 198 ? -1.926 -3.109 -10.102 1 91.31 198 LEU A N 1
ATOM 1492 C CA . LEU A 1 198 ? -1.182 -2.387 -9.078 1 91.31 198 LEU A CA 1
ATOM 1493 C C . LEU A 1 198 ? -0.634 -1.073 -9.633 1 91.31 198 LEU A C 1
ATOM 1495 O O . LEU A 1 198 ? -0.851 -0.011 -9.047 1 91.31 198 LEU A O 1
ATOM 1499 N N . TYR A 1 199 ? 0.02 -1.133 -10.758 1 93.38 199 TYR A N 1
ATOM 1500 C CA . TYR A 1 199 ? 0.614 0.065 -11.344 1 93.38 199 TYR A CA 1
ATOM 1501 C C . TYR A 1 199 ? -0.462 1.066 -11.742 1 93.38 199 TYR A C 1
ATOM 1503 O O . TYR A 1 199 ? -0.281 2.277 -11.586 1 93.38 199 TYR A O 1
ATOM 1511 N N . ALA A 1 200 ? -1.538 0.569 -12.273 1 90.88 200 ALA A N 1
ATOM 1512 C CA . ALA A 1 200 ? -2.641 1.456 -12.633 1 90.88 200 ALA A CA 1
ATOM 1513 C C . ALA A 1 200 ? -3.199 2.168 -11.406 1 90.88 200 ALA A C 1
ATOM 1515 O O . ALA A 1 200 ? -3.451 3.375 -11.445 1 90.88 200 ALA A O 1
ATOM 1516 N N . GLY A 1 201 ? -3.43 1.388 -10.391 1 90.38 201 GLY A N 1
ATOM 1517 C CA . GLY A 1 201 ? -3.91 1.976 -9.156 1 90.38 201 GLY A CA 1
ATOM 1518 C C . GLY A 1 201 ? -2.969 3.018 -8.578 1 90.38 201 GLY A C 1
ATOM 1519 O O . GLY A 1 201 ? -3.408 4.07 -8.109 1 90.38 201 GLY A O 1
ATOM 1520 N N . LEU A 1 202 ? -1.689 2.736 -8.609 1 92.5 202 LEU A N 1
ATOM 1521 C CA . LEU A 1 202 ? -0.69 3.684 -8.125 1 92.5 202 LEU A CA 1
ATOM 1522 C C . LEU A 1 202 ? -0.679 4.945 -8.984 1 92.5 202 LEU A C 1
ATOM 1524 O O . LEU A 1 202 ? -0.48 6.047 -8.469 1 92.5 202 LEU A O 1
ATOM 1528 N N . ALA A 1 203 ? -0.845 4.754 -10.266 1 92.19 203 ALA A N 1
ATOM 1529 C CA . ALA A 1 203 ? -0.906 5.895 -11.172 1 92.19 203 ALA A CA 1
ATOM 1530 C C . ALA A 1 203 ? -2.072 6.812 -10.82 1 92.19 203 ALA A C 1
ATOM 1532 O O . ALA A 1 203 ? -1.932 8.039 -10.836 1 92.19 203 ALA A O 1
ATOM 1533 N N . VAL A 1 204 ? -3.141 6.227 -10.5 1 87.12 204 VAL A N 1
ATOM 1534 C CA . VAL A 1 204 ? -4.316 6.996 -10.109 1 87.12 204 VAL A CA 1
ATOM 1535 C C . VAL A 1 204 ? -4.023 7.766 -8.82 1 87.12 204 VAL A C 1
ATOM 1537 O O . VAL A 1 204 ? -4.359 8.945 -8.703 1 87.12 204 VAL A O 1
ATOM 1540 N N . GLN A 1 205 ? -3.393 7.109 -7.93 1 86.25 205 GLN A N 1
ATOM 1541 C CA . GLN A 1 205 ? -3.053 7.742 -6.66 1 86.25 205 GLN A CA 1
ATOM 1542 C C . GLN A 1 205 ? -2.115 8.93 -6.871 1 86.25 205 GLN A C 1
ATOM 1544 O O . GLN A 1 205 ? -2.289 9.977 -6.25 1 86.25 205 GLN A O 1
ATOM 1549 N N . ALA A 1 206 ? -1.204 8.758 -7.754 1 88.44 206 ALA A N 1
ATOM 1550 C CA . ALA A 1 206 ? -0.158 9.758 -7.949 1 88.44 206 ALA A CA 1
ATOM 1551 C C . ALA A 1 206 ? -0.586 10.812 -8.969 1 88.44 206 ALA A C 1
ATOM 1553 O O . ALA A 1 206 ? 0.005 11.891 -9.047 1 88.44 206 ALA A O 1
ATOM 1554 N N . GLY A 1 207 ? -1.595 10.414 -9.867 1 85.56 207 GLY A N 1
ATOM 1555 C CA . GLY A 1 207 ? -1.983 11.266 -10.977 1 85.56 207 GLY A CA 1
ATOM 1556 C C . GLY A 1 207 ? -1.104 11.086 -12.203 1 85.56 207 GLY A C 1
ATOM 1557 O O . GLY A 1 207 ? -1.257 11.805 -13.195 1 85.56 207 GLY A O 1
ATOM 1558 N N . PHE A 1 208 ? -0.132 10.219 -12.117 1 90.69 208 PHE A N 1
ATOM 1559 C CA . PHE A 1 208 ? 0.755 9.852 -13.211 1 90.69 208 PHE A CA 1
ATOM 1560 C C . PHE A 1 208 ? 1.305 8.445 -13.008 1 90.69 208 PHE A C 1
ATOM 1562 O O . PHE A 1 208 ? 1.382 7.957 -11.875 1 90.69 208 PHE A O 1
ATOM 1569 N N . ALA A 1 209 ? 1.604 7.801 -14.102 1 94.38 209 ALA A N 1
ATOM 1570 C CA . ALA A 1 209 ? 2.238 6.488 -13.984 1 94.38 209 ALA A CA 1
ATOM 1571 C C . ALA A 1 209 ? 3.674 6.613 -13.484 1 94.38 209 ALA A C 1
ATOM 1573 O O . ALA A 1 209 ? 4.359 7.59 -13.789 1 94.38 209 ALA A O 1
ATOM 1574 N N . GLY A 1 210 ? 4.098 5.641 -12.711 1 94.62 210 GLY A N 1
ATOM 1575 C CA . GLY A 1 210 ? 5.43 5.879 -12.18 1 94.62 210 GLY A CA 1
ATOM 1576 C C . GLY A 1 210 ? 6.152 4.605 -11.781 1 94.62 210 GLY A C 1
ATOM 1577 O O . GLY A 1 210 ? 5.711 3.506 -12.117 1 94.62 210 GLY A O 1
ATOM 1578 N N . THR A 1 211 ? 7.348 4.781 -11.25 1 95.62 211 THR A N 1
ATOM 1579 C CA . THR A 1 211 ? 8.305 3.732 -10.914 1 95.62 211 THR A CA 1
ATOM 1580 C C . THR A 1 211 ? 8.836 3.914 -9.5 1 95.62 211 THR A C 1
ATOM 1582 O O . THR A 1 211 ? 8.711 4.992 -8.914 1 95.62 211 THR A O 1
ATOM 1585 N N . TRP A 1 212 ? 9.273 2.811 -8.922 1 94.62 212 TRP A N 1
ATOM 1586 C CA . TRP A 1 212 ? 10.125 2.922 -7.742 1 94.62 212 TRP A CA 1
ATOM 1587 C C . TRP A 1 212 ? 11.492 3.496 -8.102 1 94.62 212 TRP A C 1
ATOM 1589 O O . TRP A 1 212 ? 12.242 2.896 -8.875 1 94.62 212 TRP A O 1
ATOM 1599 N N . GLY A 1 213 ? 11.867 4.602 -7.516 1 93.81 213 GLY A N 1
ATOM 1600 C CA . GLY A 1 213 ? 13.094 5.258 -7.953 1 93.81 213 GLY A CA 1
ATOM 1601 C C . GLY A 1 213 ? 13.07 5.648 -9.422 1 93.81 213 GLY A C 1
ATOM 1602 O O . GLY A 1 213 ? 11.992 5.824 -10 1 93.81 213 GLY A O 1
ATOM 1603 N N . PRO A 1 214 ? 14.227 5.844 -10.039 1 95 214 PRO A N 1
ATOM 1604 C CA . PRO A 1 214 ? 14.281 6.273 -11.438 1 95 214 PRO A CA 1
ATOM 1605 C C . PRO A 1 214 ? 13.797 5.195 -12.406 1 95 214 PRO A C 1
ATOM 1607 O O . PRO A 1 214 ? 13.539 5.484 -13.578 1 95 214 PRO A O 1
ATOM 1610 N N . GLY A 1 215 ? 13.664 3.975 -11.961 1 96.81 215 GLY A N 1
ATOM 1611 C CA . GLY A 1 215 ? 13.016 2.93 -12.734 1 96.81 215 GLY A CA 1
ATOM 1612 C C . GLY A 1 215 ? 13.945 2.242 -13.719 1 96.81 215 GLY A C 1
ATOM 1613 O O . GLY A 1 215 ? 13.492 1.621 -14.68 1 96.81 215 GLY A O 1
ATOM 1614 N N . TYR A 1 216 ? 15.234 2.275 -13.5 1 97 216 TYR A N 1
ATOM 1615 C CA . TYR A 1 216 ? 16.188 1.685 -14.438 1 97 216 TYR A CA 1
ATOM 1616 C C . TYR A 1 216 ? 16.312 0.183 -14.203 1 97 216 TYR A C 1
ATOM 1618 O O . TYR A 1 216 ? 16.969 -0.517 -14.984 1 97 216 TYR A O 1
ATOM 1626 N N . SER A 1 217 ? 15.672 -0.279 -13.156 1 96.69 217 SER A N 1
ATOM 1627 C CA . SER A 1 217 ? 15.75 -1.701 -12.844 1 96.69 217 SER A CA 1
ATOM 1628 C C . SER A 1 217 ? 15.234 -2.553 -14 1 96.69 217 SER A C 1
ATOM 1630 O O . SER A 1 217 ? 14.258 -2.193 -14.656 1 96.69 217 SER A O 1
ATOM 1632 N N . ARG A 1 218 ? 15.922 -3.666 -14.164 1 96.75 218 ARG A N 1
ATOM 1633 C CA . ARG A 1 218 ? 15.547 -4.633 -15.195 1 96.75 218 ARG A CA 1
ATOM 1634 C C . ARG A 1 218 ? 15.297 -6.008 -14.578 1 96.75 218 ARG A C 1
ATOM 1636 O O . ARG A 1 218 ? 16.062 -6.473 -13.742 1 96.75 218 ARG A O 1
ATOM 1643 N N . VAL A 1 219 ? 14.219 -6.625 -15.055 1 96.44 219 VAL A N 1
ATOM 1644 C CA . VAL A 1 219 ? 13.844 -7.922 -14.508 1 96.44 219 VAL A CA 1
ATOM 1645 C C . VAL A 1 219 ? 13.43 -8.867 -15.633 1 96.44 219 VAL A C 1
ATOM 1647 O O . VAL A 1 219 ? 13.102 -8.414 -16.734 1 96.44 219 VAL A O 1
ATOM 1650 N N . GLU A 1 220 ? 13.469 -10.156 -15.383 1 96.25 220 GLU A N 1
ATOM 1651 C CA . GLU A 1 220 ? 12.992 -11.141 -16.359 1 96.25 220 GLU A CA 1
ATOM 1652 C C . GLU A 1 220 ? 11.469 -11.195 -16.375 1 96.25 220 GLU A C 1
ATOM 1654 O O . GLU A 1 220 ? 10.812 -10.883 -15.383 1 96.25 220 GLU A O 1
ATOM 1659 N N . SER A 1 221 ? 11 -11.531 -17.531 1 95.06 221 SER A N 1
ATOM 1660 C CA . SER A 1 221 ? 9.562 -11.711 -17.688 1 95.06 221 SER A CA 1
ATOM 1661 C C . SER A 1 221 ? 9.25 -13.039 -18.375 1 95.06 221 SER A C 1
ATOM 1663 O O . SER A 1 221 ? 10.133 -13.68 -18.938 1 95.06 221 SER A O 1
ATOM 1665 N N . LEU A 1 222 ? 8.039 -13.43 -18.203 1 95.56 222 LEU A N 1
ATOM 1666 C CA . LEU A 1 222 ? 7.582 -14.656 -18.844 1 95.56 222 LEU A CA 1
ATOM 1667 C C . LEU A 1 222 ? 6.066 -14.641 -19.031 1 95.56 222 LEU A C 1
ATOM 1669 O O . LEU A 1 222 ? 5.332 -14.188 -18.141 1 95.56 222 LEU A O 1
ATOM 1673 N N . HIS A 1 223 ? 5.59 -15.094 -20.234 1 97.44 223 HIS A N 1
ATOM 1674 C CA . HIS A 1 223 ? 4.152 -15.211 -20.453 1 97.44 223 HIS A CA 1
ATOM 1675 C C . HIS A 1 223 ? 3.523 -16.188 -19.453 1 97.44 223 HIS A C 1
ATOM 1677 O O . HIS A 1 223 ? 4.094 -17.234 -19.172 1 97.44 223 HIS A O 1
ATOM 1683 N N . VAL A 1 224 ? 2.318 -15.883 -19 1 97.94 224 VAL A N 1
ATOM 1684 C CA . VAL A 1 224 ? 1.65 -16.656 -17.953 1 97.94 224 VAL A CA 1
ATOM 1685 C C . VAL A 1 224 ? 1.469 -18.094 -18.422 1 97.94 224 VAL A C 1
ATOM 1687 O O . VAL A 1 224 ? 1.58 -19.031 -17.609 1 97.94 224 VAL A O 1
ATOM 1690 N N . LYS A 1 225 ? 1.206 -18.328 -19.672 1 98.12 225 LYS A N 1
ATOM 1691 C CA . LYS A 1 225 ? 1.019 -19.672 -20.203 1 98.12 225 LYS A CA 1
ATOM 1692 C C . LYS A 1 225 ? 2.299 -20.5 -20.094 1 98.12 225 LYS A C 1
ATOM 1694 O O . LYS A 1 225 ? 2.248 -21.703 -19.828 1 98.12 225 LYS A O 1
ATOM 1699 N N . ASP A 1 226 ? 3.41 -19.812 -20.297 1 98 226 ASP A N 1
ATOM 1700 C CA . ASP A 1 226 ? 4.691 -20.5 -20.141 1 98 226 ASP A CA 1
ATOM 1701 C C . ASP A 1 226 ? 4.996 -20.781 -18.672 1 98 226 ASP A C 1
ATOM 1703 O O . ASP A 1 226 ? 5.602 -21.797 -18.344 1 98 226 ASP A O 1
ATOM 1707 N N . CYS A 1 227 ? 4.648 -19.844 -17.812 1 98.06 227 CYS A N 1
ATOM 1708 C CA . CYS A 1 227 ? 4.82 -20.078 -16.391 1 98.06 227 CYS A CA 1
ATOM 1709 C C . CYS A 1 227 ? 3.984 -21.266 -15.922 1 98.06 227 CYS A C 1
ATOM 1711 O O . CYS A 1 227 ? 4.461 -22.109 -15.156 1 98.06 227 CYS A O 1
ATOM 1713 N N . ALA A 1 228 ? 2.73 -21.328 -16.391 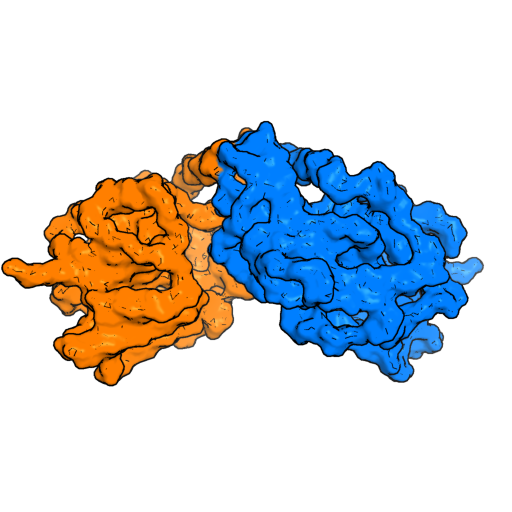1 98.56 228 ALA A N 1
ATOM 1714 C CA . ALA A 1 228 ? 1.849 -22.453 -16.047 1 98.56 228 ALA A CA 1
ATOM 1715 C C . ALA A 1 228 ? 2.412 -23.766 -16.578 1 98.56 228 ALA A C 1
ATOM 1717 O O . ALA A 1 228 ? 2.32 -24.797 -15.906 1 98.56 228 ALA A O 1
ATOM 1718 N N . GLU A 1 229 ? 2.969 -23.672 -17.75 1 98 229 GLU A N 1
ATOM 1719 C CA . GLU A 1 229 ? 3.578 -24.875 -18.312 1 98 229 GLU A CA 1
ATOM 1720 C C . GLU A 1 229 ? 4.766 -25.344 -17.469 1 98 229 GLU A C 1
ATOM 1722 O O . GLU A 1 229 ? 5.004 -26.547 -17.344 1 98 229 GLU A O 1
ATOM 1727 N N . ALA A 1 230 ? 5.527 -24.391 -16.984 1 98.44 230 ALA A N 1
ATOM 1728 C CA . ALA A 1 230 ? 6.617 -24.766 -16.078 1 98.44 230 ALA A CA 1
ATOM 1729 C C . ALA A 1 230 ? 6.102 -25.562 -14.883 1 98.44 230 ALA A C 1
ATOM 1731 O O . ALA A 1 230 ? 6.703 -26.562 -14.492 1 98.44 230 ALA A O 1
ATOM 1732 N N . LEU A 1 231 ? 4.973 -25.141 -14.305 1 98.56 231 LEU A N 1
ATOM 1733 C CA . LEU A 1 231 ? 4.383 -25.844 -13.172 1 98.56 231 LEU A CA 1
ATOM 1734 C C . LEU A 1 231 ? 3.979 -27.266 -13.562 1 98.56 231 LEU A C 1
ATOM 1736 O O . LEU A 1 231 ? 4.207 -28.203 -12.805 1 98.56 231 LEU A O 1
ATOM 1740 N N . VAL A 1 232 ? 3.416 -27.453 -14.766 1 98.38 232 VAL A N 1
ATOM 1741 C CA . VAL A 1 232 ? 2.982 -28.766 -15.227 1 98.38 232 VAL A CA 1
ATOM 1742 C C . VAL A 1 232 ? 4.195 -29.672 -15.422 1 98.38 232 VAL A C 1
ATOM 1744 O O . VAL A 1 232 ? 4.172 -30.844 -15.031 1 98.38 232 VAL A O 1
ATOM 1747 N N . ILE A 1 233 ? 5.211 -29.109 -15.977 1 98.06 233 ILE A N 1
ATOM 1748 C CA . ILE A 1 233 ? 6.426 -29.875 -16.234 1 98.06 233 ILE A CA 1
ATOM 1749 C C . ILE A 1 233 ? 7.074 -30.281 -14.922 1 98.06 233 ILE A C 1
ATOM 1751 O O . ILE A 1 233 ? 7.539 -31.422 -14.781 1 98.06 233 ILE A O 1
ATOM 1755 N N . MET A 1 234 ? 7.148 -29.375 -13.977 1 98.62 234 MET A N 1
ATOM 1756 C CA . MET A 1 234 ? 7.66 -29.688 -12.648 1 98.62 234 MET A CA 1
ATOM 1757 C C . MET A 1 234 ? 6.852 -30.812 -12.008 1 98.62 234 MET A C 1
ATOM 1759 O O . MET A 1 234 ? 7.418 -31.766 -11.461 1 98.62 234 MET A O 1
ATOM 1763 N N . PHE A 1 235 ? 5.535 -30.703 -12.102 1 98.56 235 PHE A N 1
ATOM 1764 C CA . PHE A 1 235 ? 4.637 -31.688 -11.523 1 98.56 235 PHE A CA 1
ATOM 1765 C C . PHE A 1 235 ? 4.832 -33.062 -12.172 1 98.56 235 PHE A C 1
ATOM 1767 O O . PHE A 1 235 ? 4.973 -34.062 -11.484 1 98.56 235 PHE A O 1
ATOM 1774 N N . LYS A 1 236 ? 4.887 -33.094 -13.469 1 98.06 236 LYS A N 1
ATOM 1775 C CA . LYS A 1 236 ? 5.129 -34.312 -14.211 1 98.06 236 LYS A CA 1
ATOM 1776 C C . LYS A 1 236 ? 6.457 -34.969 -13.805 1 98.06 236 LYS A C 1
ATOM 1778 O O . LYS A 1 236 ? 6.52 -36.156 -13.555 1 98.06 236 LYS A O 1
ATOM 1783 N N . ALA A 1 237 ? 7.48 -34.125 -13.773 1 98.38 237 ALA A N 1
ATOM 1784 C CA . ALA A 1 237 ? 8.805 -34.625 -13.406 1 98.38 237 ALA A CA 1
ATOM 1785 C C . ALA A 1 237 ? 8.797 -35.188 -12 1 98.38 237 ALA A C 1
ATOM 1787 O O . ALA A 1 237 ? 9.469 -36.188 -11.734 1 98.38 237 ALA A O 1
ATOM 1788 N N . ALA A 1 238 ? 8.102 -34.562 -11.117 1 98.12 238 ALA A N 1
ATOM 1789 C CA . ALA A 1 238 ? 7.988 -35.062 -9.758 1 98.12 238 ALA A CA 1
ATOM 1790 C C . ALA A 1 238 ? 7.309 -36.438 -9.734 1 98.12 238 ALA A C 1
ATOM 1792 O O . ALA A 1 238 ? 7.754 -37.344 -9.031 1 98.12 238 ALA A O 1
ATOM 1793 N N . LEU A 1 239 ? 6.238 -36.594 -10.516 1 97.12 239 LEU A N 1
ATOM 1794 C CA . LEU A 1 239 ? 5.512 -37.875 -10.578 1 97.12 239 LEU A CA 1
ATOM 1795 C C . LEU A 1 239 ? 6.402 -38.969 -11.133 1 97.12 239 LEU A C 1
ATOM 1797 O O . LEU A 1 239 ? 6.273 -40.156 -10.742 1 97.12 239 LEU A O 1
ATOM 1801 N N . GLU A 1 240 ? 7.316 -38.562 -11.969 1 97 240 GLU A N 1
ATOM 1802 C CA . GLU A 1 240 ? 8.172 -39.531 -12.648 1 97 240 GLU A CA 1
ATOM 1803 C C . GLU A 1 240 ? 9.477 -39.75 -11.875 1 97 240 GLU A C 1
ATOM 1805 O O . GLU A 1 240 ? 10.32 -40.531 -12.289 1 97 240 GLU A O 1
ATOM 1810 N N . GLY A 1 241 ? 9.625 -39.031 -10.836 1 96.56 241 GLY A N 1
ATOM 1811 C CA . GLY A 1 241 ? 10.828 -39.156 -10.031 1 96.56 241 GLY A CA 1
ATOM 1812 C C . GLY A 1 241 ? 12.047 -38.531 -10.672 1 96.56 241 GLY A C 1
ATOM 1813 O O . GLY A 1 241 ? 13.18 -38.938 -10.414 1 96.56 241 GLY A O 1
ATOM 1814 N N . LYS A 1 242 ? 11.812 -37.531 -11.461 1 97.56 242 LYS A N 1
ATOM 1815 C CA . LYS A 1 242 ? 12.898 -36.906 -12.227 1 97.56 242 LYS A CA 1
ATOM 1816 C C . LYS A 1 242 ? 13.156 -35.469 -11.75 1 97.56 242 LYS A C 1
ATOM 1818 O O . LYS A 1 242 ? 14.117 -34.844 -12.18 1 97.56 242 LYS A O 1
ATOM 1823 N N . ALA A 1 243 ? 12.305 -35 -10.883 1 98 243 ALA A N 1
ATOM 1824 C CA . ALA A 1 243 ? 12.422 -33.625 -10.43 1 98 243 ALA A CA 1
ATOM 1825 C C . ALA A 1 243 ? 13.453 -33.5 -9.305 1 98 243 ALA A C 1
ATOM 1827 O O . ALA A 1 243 ? 13.547 -34.375 -8.445 1 98 243 ALA A O 1
ATOM 1828 N N . ASP A 1 244 ? 14.25 -32.375 -9.352 1 98.12 244 ASP A N 1
ATOM 1829 C CA . ASP A 1 244 ? 14.961 -32 -8.141 1 98.12 244 ASP A CA 1
ATOM 1830 C C . ASP A 1 244 ? 14 -31.5 -7.07 1 98.12 244 ASP A C 1
ATOM 1832 O O . ASP A 1 244 ? 13.016 -30.828 -7.379 1 98.12 244 ASP A O 1
ATOM 1836 N N . GLU A 1 245 ? 14.25 -31.906 -5.805 1 98.12 245 GLU A N 1
ATOM 1837 C CA . GLU A 1 245 ? 13.328 -31.594 -4.711 1 98.12 245 GLU A CA 1
ATOM 1838 C C . GLU A 1 245 ? 14.086 -31.156 -3.463 1 98.12 245 GLU A C 1
ATOM 1840 O O . GLU A 1 245 ? 15.312 -31.141 -3.447 1 98.12 245 GLU A O 1
ATOM 1845 N N . GLY A 1 246 ? 13.344 -30.672 -2.455 1 97 246 GLY A N 1
ATOM 1846 C CA . GLY A 1 246 ? 13.961 -30.266 -1.205 1 97 246 GLY A CA 1
ATOM 1847 C C . GLY A 1 246 ? 14.961 -29.141 -1.375 1 97 246 GLY A C 1
ATOM 1848 O O . GLY A 1 246 ? 14.648 -28.109 -1.97 1 97 246 GLY A O 1
ATOM 1849 N N . ARG A 1 247 ? 16.109 -29.375 -0.973 1 95.56 247 ARG A N 1
ATOM 1850 C CA . ARG A 1 247 ? 17.172 -28.375 -1.011 1 95.56 247 ARG A CA 1
ATOM 1851 C C . ARG A 1 247 ? 17.438 -27.922 -2.439 1 95.56 247 ARG A C 1
ATOM 1853 O O . ARG A 1 247 ? 17.703 -26.734 -2.684 1 95.56 247 ARG A O 1
ATOM 1860 N N . ASP A 1 248 ? 17.344 -28.875 -3.338 1 96.88 248 ASP A N 1
ATOM 1861 C CA . ASP A 1 248 ? 17.656 -28.594 -4.738 1 96.88 248 ASP A CA 1
ATOM 1862 C C . ASP A 1 248 ? 16.375 -28.297 -5.535 1 96.88 248 ASP A C 1
ATOM 1864 O O . ASP A 1 248 ? 16.438 -28.031 -6.734 1 96.88 248 ASP A O 1
ATOM 1868 N N . GLY A 1 249 ? 15.242 -28.359 -4.902 1 98.44 249 GLY A N 1
ATOM 1869 C CA . GLY A 1 249 ? 13.977 -28.172 -5.586 1 98.44 249 GLY A CA 1
ATOM 1870 C C . GLY A 1 249 ? 13.641 -26.719 -5.836 1 98.44 249 GLY A C 1
ATOM 1871 O O . GLY A 1 249 ? 12.516 -26.281 -5.582 1 98.44 249 GLY A O 1
ATOM 1872 N N . LEU A 1 250 ? 14.609 -25.922 -6.203 1 98.75 250 LEU A N 1
ATOM 1873 C CA . LEU A 1 250 ? 14.445 -24.5 -6.488 1 98.75 250 LEU A CA 1
ATOM 1874 C C . LEU A 1 250 ? 14.555 -24.234 -7.984 1 98.75 250 LEU A C 1
ATOM 1876 O O . LEU A 1 250 ? 15.602 -24.469 -8.586 1 98.75 250 LEU A O 1
ATOM 1880 N N . TYR A 1 251 ? 13.477 -23.766 -8.609 1 98.81 251 TYR A N 1
ATOM 1881 C CA . TYR A 1 251 ? 13.398 -23.609 -10.062 1 98.81 251 TYR A CA 1
ATOM 1882 C C . TYR A 1 251 ? 13.156 -22.156 -10.445 1 98.81 251 TYR A C 1
ATOM 1884 O O . TYR A 1 251 ? 12.18 -21.547 -10.016 1 98.81 251 TYR A O 1
ATOM 1892 N N . PHE A 1 252 ? 14.023 -21.609 -11.234 1 98.31 252 PHE A N 1
ATOM 1893 C CA . PHE A 1 252 ? 13.75 -20.312 -11.852 1 98.31 252 PHE A CA 1
ATOM 1894 C C . PHE A 1 252 ? 12.945 -20.484 -13.133 1 98.31 252 PHE A C 1
ATOM 1896 O O . PHE A 1 252 ? 13.156 -21.438 -13.883 1 98.31 252 PHE A O 1
ATOM 1903 N N . ALA A 1 253 ? 12.016 -19.656 -13.359 1 97.94 253 ALA A N 1
ATOM 1904 C CA . ALA A 1 253 ? 11.289 -19.578 -14.625 1 97.94 253 ALA A CA 1
ATOM 1905 C C . ALA A 1 253 ? 11.375 -18.172 -15.219 1 97.94 253 ALA A C 1
ATOM 1907 O O . ALA A 1 253 ? 10.727 -17.25 -14.734 1 97.94 253 ALA A O 1
ATOM 1908 N N . ALA A 1 254 ? 12.102 -18.031 -16.234 1 96.06 254 ALA A N 1
ATOM 1909 C CA . ALA A 1 254 ? 12.352 -16.734 -16.859 1 96.06 254 ALA A CA 1
ATOM 1910 C C . ALA A 1 254 ? 12.734 -16.891 -18.328 1 96.06 254 ALA A C 1
ATOM 1912 O O . ALA A 1 254 ? 13.281 -17.906 -18.734 1 96.06 254 ALA A O 1
ATOM 1913 N N . ALA A 1 255 ? 12.344 -15.906 -19.062 1 94.06 255 ALA A N 1
ATOM 1914 C CA . ALA A 1 255 ? 12.82 -15.797 -20.438 1 94.06 255 ALA A CA 1
ATOM 1915 C C . ALA A 1 255 ? 14.008 -14.852 -20.547 1 94.06 255 ALA A C 1
ATOM 1917 O O . ALA A 1 255 ? 14.359 -14.188 -19.562 1 94.06 255 ALA A O 1
ATOM 1918 N N . GLU A 1 256 ? 14.625 -14.805 -21.656 1 84.94 256 GLU A N 1
ATOM 1919 C CA . GLU A 1 256 ? 15.844 -14.023 -21.859 1 84.94 256 GLU A CA 1
ATOM 1920 C C . GLU A 1 256 ? 15.539 -12.531 -21.922 1 84.94 256 GLU A C 1
ATOM 1922 O O . GLU A 1 256 ? 16.359 -11.711 -21.5 1 84.94 256 GLU A O 1
ATOM 1927 N N . GLN A 1 257 ? 14.445 -12.203 -22.375 1 84.19 257 GLN A N 1
ATOM 1928 C CA . GLN A 1 257 ? 14.117 -10.789 -22.531 1 84.19 257 GLN A CA 1
ATOM 1929 C C . GLN A 1 257 ? 13.883 -10.133 -21.188 1 84.19 257 GLN A C 1
ATOM 1931 O O . GLN A 1 257 ? 13.062 -10.594 -20.391 1 84.19 257 GLN A O 1
ATOM 1936 N N . LYS A 1 258 ? 14.594 -9.047 -20.969 1 92.38 258 LYS A N 1
ATOM 1937 C CA . LYS A 1 258 ? 14.43 -8.273 -19.75 1 92.38 258 LYS A CA 1
ATOM 1938 C C . LYS A 1 258 ? 13.477 -7.098 -19.953 1 92.38 258 LYS A C 1
ATOM 1940 O O . LYS A 1 258 ? 13.406 -6.543 -21.047 1 92.38 258 LYS A O 1
ATOM 1945 N N . VAL A 1 259 ? 12.836 -6.859 -18.938 1 95.06 259 VAL A N 1
ATOM 1946 C CA . VAL A 1 259 ? 11.914 -5.73 -18.922 1 95.06 259 VAL A CA 1
ATOM 1947 C C . VAL A 1 259 ? 12.484 -4.609 -18.047 1 95.06 259 VAL A C 1
ATOM 1949 O O . VAL A 1 259 ? 12.844 -4.836 -16.891 1 95.06 259 VAL A O 1
ATOM 1952 N N . GLU A 1 260 ? 12.617 -3.527 -18.672 1 96.44 260 GLU A N 1
ATOM 1953 C CA . GLU A 1 260 ? 12.938 -2.342 -17.875 1 96.44 260 GLU A CA 1
ATOM 1954 C C . GLU A 1 260 ? 11.688 -1.732 -17.266 1 96.44 260 GLU A C 1
ATOM 1956 O O . GLU A 1 260 ? 10.727 -1.421 -17.969 1 96.44 260 GLU A O 1
ATOM 1961 N N . LEU A 1 261 ? 11.727 -1.482 -16.016 1 96.56 261 LEU A N 1
ATOM 1962 C CA . LEU A 1 261 ? 10.516 -1.144 -15.281 1 96.56 261 LEU A CA 1
ATOM 1963 C C . LEU A 1 261 ? 10.008 0.242 -15.672 1 96.56 261 LEU A C 1
ATOM 1965 O O . LEU A 1 261 ? 8.797 0.485 -15.695 1 96.56 261 LEU A O 1
ATOM 1969 N N . ARG A 1 262 ? 10.906 1.187 -16 1 97.12 262 ARG A N 1
ATOM 1970 C CA . ARG A 1 262 ? 10.445 2.508 -16.406 1 97.12 262 ARG A CA 1
ATOM 1971 C C . ARG A 1 262 ? 9.742 2.445 -17.766 1 97.12 262 ARG A C 1
ATOM 1973 O O . ARG A 1 262 ? 8.797 3.193 -18.016 1 97.12 262 ARG A O 1
ATOM 1980 N N . GLU A 1 263 ? 10.18 1.536 -18.594 1 96.62 263 GLU A N 1
ATOM 1981 C CA . GLU A 1 263 ? 9.5 1.364 -19.875 1 96.62 263 GLU A CA 1
ATOM 1982 C C . GLU A 1 263 ? 8.117 0.756 -19.688 1 96.62 263 GLU A C 1
ATOM 1984 O O . GLU A 1 263 ? 7.172 1.124 -20.391 1 96.62 263 GLU A O 1
ATOM 1989 N N . MET A 1 264 ? 8.023 -0.204 -18.812 1 96.06 264 MET A N 1
ATOM 1990 C CA . MET A 1 264 ? 6.715 -0.756 -18.484 1 96.06 264 MET A CA 1
ATOM 1991 C C . MET A 1 264 ? 5.781 0.333 -17.953 1 96.06 264 MET A C 1
ATOM 1993 O O . MET A 1 264 ? 4.652 0.47 -18.438 1 96.06 264 MET A O 1
ATOM 1997 N N . ALA A 1 265 ? 6.27 1.106 -17.031 1 97.06 265 ALA A N 1
ATOM 1998 C CA . ALA A 1 265 ? 5.465 2.176 -16.453 1 97.06 265 ALA A CA 1
ATOM 1999 C C . ALA A 1 265 ? 5.047 3.191 -17.516 1 97.06 265 ALA A C 1
ATOM 2001 O O . ALA A 1 265 ? 3.918 3.688 -17.484 1 97.06 265 ALA A O 1
ATOM 2002 N N . ARG A 1 266 ? 5.977 3.514 -18.391 1 97.38 266 ARG A N 1
ATOM 2003 C CA . ARG A 1 266 ? 5.676 4.441 -19.469 1 97.38 266 ARG A CA 1
ATOM 2004 C C . ARG A 1 266 ? 4.527 3.928 -20.344 1 97.38 266 ARG A C 1
ATOM 2006 O O . ARG A 1 266 ? 3.607 4.676 -20.672 1 97.38 266 ARG A O 1
ATOM 2013 N N . LEU A 1 267 ? 4.559 2.695 -20.703 1 96.62 267 LEU A N 1
ATOM 2014 C CA . LEU A 1 267 ? 3.506 2.104 -21.531 1 96.62 267 LEU A CA 1
ATOM 2015 C C . LEU A 1 267 ? 2.162 2.148 -20.812 1 96.62 267 LEU A C 1
ATOM 2017 O O . LEU A 1 267 ? 1.14 2.479 -21.422 1 96.62 267 LEU A O 1
ATOM 2021 N N . ILE A 1 268 ? 2.174 1.813 -19.547 1 95.25 268 ILE A N 1
ATOM 2022 C CA . ILE A 1 268 ? 0.96 1.881 -18.75 1 95.25 268 ILE A CA 1
ATOM 2023 C C . ILE A 1 268 ? 0.435 3.314 -18.719 1 95.25 268 ILE A C 1
ATOM 2025 O O . ILE A 1 268 ? -0.755 3.549 -18.953 1 95.25 268 ILE A O 1
ATOM 2029 N N . GLY A 1 269 ? 1.351 4.258 -18.484 1 95.44 269 GLY A N 1
ATOM 2030 C CA . GLY A 1 269 ? 0.982 5.664 -18.469 1 95.44 269 GLY A CA 1
ATOM 2031 C C . GLY A 1 269 ? 0.399 6.145 -19.797 1 95.44 269 GLY A C 1
ATOM 2032 O O . GLY A 1 269 ? -0.589 6.883 -19.812 1 95.44 269 GLY A O 1
ATOM 2033 N N . ASP A 1 270 ? 0.989 5.715 -20.844 1 96.06 270 ASP A N 1
ATOM 2034 C CA . ASP A 1 270 ? 0.523 6.113 -22.156 1 96.06 270 ASP A CA 1
ATOM 2035 C C . ASP A 1 270 ? -0.886 5.59 -22.438 1 96.06 270 ASP A C 1
ATOM 2037 O O . ASP A 1 270 ? -1.742 6.32 -22.938 1 96.06 270 ASP A O 1
ATOM 2041 N N . VAL A 1 271 ? -1.153 4.352 -22.125 1 94 271 VAL A N 1
ATOM 2042 C CA . VAL A 1 271 ? -2.475 3.768 -22.328 1 94 271 VAL A CA 1
ATOM 2043 C C . VAL A 1 271 ? -3.504 4.504 -21.484 1 94 271 VAL A C 1
ATOM 2045 O O . VAL A 1 271 ? -4.59 4.84 -21.953 1 94 271 VAL A O 1
ATOM 2048 N N . MET A 1 272 ? -3.145 4.766 -20.266 1 90.88 272 MET A N 1
ATOM 2049 C CA . MET A 1 272 ? -4.078 5.43 -19.359 1 90.88 272 MET A CA 1
ATOM 2050 C C . MET A 1 272 ? -4.336 6.867 -19.797 1 90.88 272 MET A C 1
ATOM 2052 O O . MET A 1 272 ? -5.438 7.387 -19.625 1 90.88 272 MET A O 1
ATOM 2056 N N . PHE A 1 273 ? -3.312 7.5 -20.375 1 92.06 273 PHE A N 1
ATOM 2057 C CA . PHE A 1 273 ? -3.469 8.836 -20.922 1 92.06 273 PHE A CA 1
ATOM 2058 C C . PHE A 1 273 ? -4.414 8.828 -22.125 1 92.06 273 PHE A C 1
ATOM 2060 O O . PHE A 1 273 ? -5.316 9.656 -22.219 1 92.06 273 PHE A O 1
ATOM 2067 N N . GLU A 1 274 ? -4.18 7.906 -22.953 1 90.19 274 GLU A N 1
ATOM 2068 C CA . GLU A 1 274 ? -5.02 7.773 -24.141 1 90.19 274 GLU A CA 1
ATOM 2069 C C . GLU A 1 274 ? -6.48 7.547 -23.766 1 90.19 274 GLU A C 1
ATOM 2071 O O . GLU A 1 274 ? -7.391 7.996 -24.453 1 90.19 274 GLU A O 1
ATOM 2076 N N . LYS A 1 275 ? -6.684 6.898 -22.688 1 85.56 275 LYS A N 1
ATOM 2077 C CA . LYS A 1 275 ? -8.039 6.598 -22.234 1 85.56 275 LYS A CA 1
ATOM 2078 C C . LYS A 1 275 ? -8.609 7.75 -21.406 1 85.56 275 LYS A C 1
ATOM 2080 O O . LYS A 1 275 ? -9.727 7.66 -20.906 1 85.56 275 LYS A O 1
ATOM 2085 N N . GLY A 1 276 ? -7.797 8.773 -21.156 1 81.81 276 GLY A N 1
ATOM 2086 C CA . GLY A 1 276 ? -8.266 9.961 -20.469 1 81.81 276 GLY A CA 1
ATOM 2087 C C . GLY A 1 276 ? -8.195 9.828 -18.953 1 81.81 276 GLY A C 1
ATOM 2088 O O . GLY A 1 276 ? -8.836 10.602 -18.234 1 81.81 276 GLY A O 1
ATOM 2089 N N . LEU A 1 277 ? -7.402 8.859 -18.484 1 82.94 277 LEU A N 1
ATOM 2090 C CA . LEU A 1 277 ? -7.34 8.609 -17.047 1 82.94 277 LEU A CA 1
ATOM 2091 C C . LEU A 1 277 ? -6.199 9.398 -16.406 1 82.94 277 LEU A C 1
ATOM 2093 O O . LEU A 1 277 ? -6.172 9.586 -15.188 1 82.94 277 LEU A O 1
ATOM 2097 N N . LEU A 1 278 ? -5.227 9.773 -17.234 1 87.31 278 LEU A N 1
ATOM 2098 C CA . LEU A 1 278 ? -4.109 10.602 -16.797 1 87.31 278 LEU A CA 1
ATOM 2099 C C . LEU A 1 278 ? -3.967 11.836 -17.672 1 87.31 278 LEU A C 1
ATOM 2101 O O . LEU A 1 278 ? -4.312 11.805 -18.859 1 87.31 278 LEU A O 1
ATOM 2105 N N . GLU A 1 279 ? -3.445 12.852 -17.109 1 84.19 279 GLU A N 1
ATOM 2106 C CA . GLU A 1 279 ? -3.297 14.102 -17.844 1 84.19 279 GLU A CA 1
ATOM 2107 C C . GLU A 1 279 ? -2.133 14.039 -18.828 1 84.19 279 GLU A C 1
ATOM 2109 O O . GLU A 1 279 ? -2.092 14.789 -19.797 1 84.19 279 GLU A O 1
ATOM 2114 N N . LYS A 1 280 ? -1.234 13.234 -18.516 1 88.81 280 LYS A N 1
ATOM 2115 C CA . LYS A 1 280 ? -0.069 13.094 -19.391 1 88.81 280 LYS A CA 1
ATOM 2116 C C . LYS A 1 280 ? 0.406 11.641 -19.438 1 88.81 280 LYS A C 1
ATOM 2118 O O . LYS A 1 280 ? 0.192 10.875 -18.5 1 88.81 280 LYS A O 1
ATOM 2123 N N . GLY A 1 281 ? 0.97 11.32 -20.594 1 93.06 281 GLY A N 1
ATOM 2124 C CA . GLY A 1 281 ? 1.599 10.016 -20.719 1 93.06 281 GLY A CA 1
ATOM 2125 C C . GLY A 1 281 ? 2.982 9.961 -20.094 1 93.06 281 GLY A C 1
ATOM 2126 O O . GLY A 1 281 ? 3.383 10.867 -19.375 1 93.06 281 GLY A O 1
ATOM 2127 N N . GLY A 1 282 ? 3.645 8.789 -20.328 1 95.31 282 GLY A N 1
ATOM 2128 C CA . GLY A 1 282 ? 4.988 8.617 -19.797 1 95.31 282 GLY A CA 1
ATOM 2129 C C . GLY A 1 282 ? 5 8.07 -18.375 1 95.31 282 GLY A C 1
ATOM 2130 O O . GLY A 1 282 ? 4.047 7.418 -17.953 1 95.31 282 GLY A O 1
ATOM 2131 N N . SER A 1 283 ? 6.16 8.227 -17.719 1 95.38 283 SER A N 1
ATOM 2132 C CA . SER A 1 283 ? 6.324 7.766 -16.344 1 95.38 283 SER A CA 1
ATOM 2133 C C . SER A 1 283 ? 7.344 8.617 -15.602 1 95.38 283 SER A C 1
ATOM 2135 O O . SER A 1 283 ? 8.25 9.188 -16.203 1 95.38 283 SER A O 1
ATOM 2137 N N . HIS A 1 284 ? 7.102 8.773 -14.352 1 94.31 284 HIS A N 1
ATOM 2138 C CA . HIS A 1 284 ? 7.992 9.445 -13.414 1 94.31 284 HIS A CA 1
ATOM 2139 C C . HIS A 1 284 ? 8.125 8.664 -12.117 1 94.31 284 HIS A C 1
ATOM 2141 O O . HIS A 1 284 ? 7.262 7.844 -11.789 1 94.31 284 HIS A O 1
ATOM 2147 N N . PRO A 1 285 ? 9.281 8.875 -11.422 1 93.12 285 PRO A N 1
ATOM 2148 C CA . PRO A 1 285 ? 9.352 8.227 -10.117 1 93.12 285 PRO A CA 1
ATOM 2149 C C . PRO A 1 285 ? 8.164 8.57 -9.219 1 93.12 285 PRO A C 1
ATOM 2151 O O . PRO A 1 285 ? 7.77 9.742 -9.141 1 93.12 285 PRO A O 1
ATOM 2154 N N . LEU A 1 286 ? 7.59 7.555 -8.602 1 93.06 286 LEU A N 1
ATOM 2155 C CA . LEU A 1 286 ? 6.465 7.754 -7.695 1 93.06 286 LEU A CA 1
ATOM 2156 C C . LEU A 1 286 ? 6.918 8.43 -6.406 1 93.06 286 LEU A C 1
ATOM 2158 O O . LEU A 1 286 ? 8.016 8.156 -5.906 1 93.06 286 LEU A O 1
ATOM 2162 N N . PRO A 1 287 ? 6.09 9.266 -5.867 1 85.75 287 PRO A N 1
ATOM 2163 C CA . PRO A 1 287 ? 6.461 9.922 -4.613 1 85.75 287 PRO A CA 1
ATOM 2164 C C . PRO A 1 287 ? 6.41 8.977 -3.412 1 85.75 287 PRO A C 1
ATOM 2166 O O . PRO A 1 287 ? 5.707 7.965 -3.449 1 85.75 287 PRO A O 1
ATOM 2169 N N . PRO A 1 288 ? 7.086 9.25 -2.377 1 81.44 288 PRO A N 1
ATOM 2170 C CA . PRO A 1 288 ? 7.168 8.383 -1.199 1 81.44 288 PRO A CA 1
ATOM 2171 C C . PRO A 1 288 ? 5.797 8.078 -0.598 1 81.44 288 PRO A C 1
ATOM 2173 O O . PRO A 1 288 ? 5.562 6.965 -0.125 1 81.44 288 PRO A O 1
ATOM 2176 N N . GLU A 1 289 ? 4.938 9.031 -0.62 1 76.44 289 GLU A N 1
ATOM 2177 C CA . GLU A 1 289 ? 3.629 8.844 0.003 1 76.44 289 GLU A CA 1
ATOM 2178 C C . GLU A 1 289 ? 2.854 7.719 -0.676 1 76.44 289 GLU A C 1
ATOM 2180 O O . GLU A 1 289 ? 2.01 7.07 -0.05 1 76.44 289 GLU A O 1
ATOM 2185 N N . VAL A 1 290 ? 3.17 7.508 -1.956 1 85.38 290 VAL A N 1
ATOM 2186 C CA . VAL A 1 290 ? 2.469 6.496 -2.738 1 85.38 290 VAL A CA 1
ATOM 2187 C C . VAL A 1 290 ? 3.123 5.133 -2.52 1 85.38 290 VAL A C 1
ATOM 2189 O O . VAL A 1 290 ? 2.434 4.113 -2.426 1 85.38 290 VAL A O 1
ATOM 2192 N N . ILE A 1 291 ? 4.406 5.09 -2.318 1 88.31 291 ILE A N 1
ATOM 2193 C CA . ILE A 1 291 ? 5.07 3.789 -2.324 1 88.31 291 ILE A CA 1
ATOM 2194 C C . ILE A 1 291 ? 5.383 3.361 -0.893 1 88.31 291 ILE A C 1
ATOM 2196 O O . ILE A 1 291 ? 5.715 2.201 -0.644 1 88.31 291 ILE A O 1
ATOM 2200 N N . ALA A 1 292 ? 5.215 4.207 0.094 1 81.31 292 ALA A N 1
ATOM 2201 C CA . ALA A 1 292 ? 5.578 3.947 1.484 1 81.31 292 ALA A CA 1
ATOM 2202 C C . ALA A 1 292 ? 4.859 2.713 2.02 1 81.31 292 ALA A C 1
ATOM 2204 O O . ALA A 1 292 ? 5.453 1.904 2.74 1 81.31 292 ALA A O 1
ATOM 2205 N N . PRO A 1 293 ? 3.625 2.551 1.634 1 78.44 293 PRO A N 1
ATOM 2206 C CA . PRO A 1 293 ? 2.912 1.379 2.146 1 78.44 293 PRO A CA 1
ATOM 2207 C C . PRO A 1 293 ? 3.58 0.063 1.751 1 78.44 293 PRO A C 1
ATOM 2209 O O . PRO A 1 293 ? 3.414 -0.949 2.436 1 78.44 293 PRO A O 1
ATOM 2212 N N . PHE A 1 294 ? 4.375 0.082 0.748 1 82.31 294 PHE A N 1
ATOM 2213 C CA . PHE A 1 294 ? 4.984 -1.146 0.248 1 82.31 294 PHE A CA 1
ATOM 2214 C C . PHE A 1 294 ? 6.32 -1.402 0.931 1 82.31 294 PHE A C 1
ATOM 2216 O O . PHE A 1 294 ? 6.906 -2.477 0.777 1 82.31 294 PHE A O 1
ATOM 2223 N N . SER A 1 295 ? 6.789 -0.51 1.629 1 79.06 295 SER A N 1
ATOM 2224 C CA . SER A 1 295 ? 7.988 -0.627 2.451 1 79.06 295 SER A CA 1
ATOM 2225 C C . SER A 1 295 ? 9.156 -1.194 1.649 1 79.06 295 SER A C 1
ATOM 2227 O O . SER A 1 295 ? 9.258 -0.958 0.445 1 79.06 295 SER A O 1
ATOM 2229 N N . GLU A 1 296 ? 10.023 -1.893 2.268 1 77.5 296 GLU A N 1
ATOM 2230 C CA . GLU A 1 296 ? 11.219 -2.453 1.635 1 77.5 296 GLU A CA 1
ATOM 2231 C C . GLU A 1 296 ? 10.852 -3.562 0.654 1 77.5 296 GLU A C 1
ATOM 2233 O O . GLU A 1 296 ? 11.539 -3.76 -0.351 1 77.5 296 GLU A O 1
ATOM 2238 N N . GLY A 1 297 ? 9.781 -4.242 0.899 1 81.19 297 GLY A N 1
ATOM 2239 C CA . GLY A 1 297 ? 9.312 -5.266 -0.023 1 81.19 297 GLY A CA 1
ATOM 2240 C C . GLY A 1 297 ? 8.992 -4.723 -1.402 1 81.19 297 GLY A C 1
ATOM 2241 O O . GLY A 1 297 ? 9.281 -5.371 -2.412 1 81.19 297 GLY A O 1
ATOM 2242 N N . GLY A 1 298 ? 8.391 -3.5 -1.375 1 86.62 298 GLY A N 1
ATOM 2243 C CA . GLY A 1 298 ? 8.117 -2.854 -2.65 1 86.62 298 GLY A CA 1
ATOM 2244 C C . GLY A 1 298 ? 9.375 -2.543 -3.439 1 86.62 298 GLY A C 1
ATOM 2245 O O . GLY A 1 298 ? 9.422 -2.762 -4.652 1 86.62 298 GLY A O 1
ATOM 2246 N N . TRP A 1 299 ? 10.367 -2.09 -2.744 1 88 299 TRP A N 1
ATOM 2247 C CA . TRP A 1 299 ? 11.625 -1.755 -3.393 1 88 299 TRP A CA 1
ATOM 2248 C C . TRP A 1 299 ? 12.305 -3.004 -3.949 1 88 299 TRP A C 1
ATOM 2250 O O . TRP A 1 299 ? 12.859 -2.979 -5.047 1 88 299 TRP A O 1
ATOM 2260 N N . SER A 1 300 ? 12.203 -4.031 -3.25 1 85.81 300 SER A N 1
ATOM 2261 C CA . SER A 1 300 ? 12.812 -5.285 -3.689 1 85.81 300 SER A CA 1
ATOM 2262 C C . SER A 1 300 ? 12.078 -5.859 -4.898 1 85.81 300 SER A C 1
ATOM 2264 O O . SER A 1 300 ? 12.711 -6.312 -5.852 1 85.81 300 SER A O 1
ATOM 2266 N N . LEU A 1 301 ? 10.812 -5.789 -4.867 1 88 301 LEU A N 1
ATOM 2267 C CA . LEU A 1 301 ? 9.992 -6.402 -5.906 1 88 301 LEU A CA 1
ATOM 2268 C C . LEU A 1 301 ? 9.969 -5.535 -7.16 1 88 301 LEU A C 1
ATOM 2270 O O . LEU A 1 301 ? 10.008 -6.051 -8.281 1 88 301 LEU A O 1
ATOM 2274 N N . LEU A 1 302 ? 9.953 -4.199 -6.949 1 92.75 302 LEU A N 1
ATOM 2275 C CA . LEU A 1 302 ? 9.641 -3.336 -8.086 1 92.75 302 LEU A CA 1
ATOM 2276 C C . LEU A 1 302 ? 10.703 -2.262 -8.266 1 92.75 302 LEU A C 1
ATOM 2278 O O . LEU A 1 302 ? 10.555 -1.357 -9.086 1 92.75 302 LEU A O 1
ATOM 2282 N N . GLY A 1 303 ? 11.789 -2.375 -7.527 1 94.69 303 GLY A N 1
ATOM 2283 C CA . GLY A 1 303 ? 12.891 -1.437 -7.641 1 94.69 303 GLY A CA 1
ATOM 2284 C C . GLY A 1 303 ? 14.25 -2.115 -7.711 1 94.69 303 GLY A C 1
ATOM 2285 O O . GLY A 1 303 ? 15.273 -1.502 -7.402 1 94.69 303 GLY A O 1
ATOM 2286 N N . SER A 1 304 ? 14.266 -3.381 -8.016 1 96.31 304 SER A N 1
ATOM 2287 C CA . SER A 1 304 ? 15.523 -4.125 -8.047 1 96.31 304 SER A CA 1
ATOM 2288 C C . SER A 1 304 ? 15.727 -4.82 -9.391 1 96.31 304 SER A C 1
ATOM 2290 O O . SER A 1 304 ? 14.766 -5.008 -10.148 1 96.31 304 SER A O 1
ATOM 2292 N N . ASN A 1 305 ? 17.016 -5.141 -9.648 1 97.06 305 ASN A N 1
ATOM 2293 C CA . ASN A 1 305 ? 17.359 -5.988 -10.781 1 97.06 305 ASN A CA 1
ATOM 2294 C C . ASN A 1 305 ? 17.344 -7.465 -10.406 1 97.06 305 ASN A C 1
ATOM 2296 O O . ASN A 1 305 ? 17.625 -7.816 -9.258 1 97.06 305 ASN A O 1
ATOM 2300 N N . THR A 1 306 ? 17 -8.234 -11.367 1 96.81 306 THR A N 1
ATOM 2301 C CA . THR A 1 306 ? 17.188 -9.68 -11.258 1 96.81 306 THR A CA 1
ATOM 2302 C C . THR A 1 306 ? 17.906 -10.227 -12.484 1 96.81 306 THR A C 1
ATOM 2304 O O . THR A 1 306 ? 17.812 -9.656 -13.578 1 96.81 306 THR A O 1
ATOM 2307 N N . SER A 1 307 ? 18.656 -11.234 -12.32 1 96.69 307 SER A N 1
ATOM 2308 C CA . SER A 1 307 ? 19.344 -11.945 -13.398 1 96.69 307 SER A CA 1
ATOM 2309 C C . SER A 1 307 ? 19.516 -13.422 -13.07 1 96.69 307 SER A C 1
ATOM 2311 O O . SER A 1 307 ? 20.188 -13.773 -12.102 1 96.69 307 SER A O 1
ATOM 2313 N N . VAL A 1 308 ? 18.875 -14.234 -13.914 1 97.38 308 VAL A N 1
ATOM 2314 C CA . VAL A 1 308 ? 18.906 -15.648 -13.555 1 97.38 308 VAL A CA 1
ATOM 2315 C C . VAL A 1 308 ? 19.062 -16.484 -14.82 1 97.38 308 VAL A C 1
ATOM 2317 O O . VAL A 1 308 ? 18.844 -16 -15.93 1 97.38 308 VAL A O 1
ATOM 2320 N N . THR A 1 309 ? 19.5 -17.719 -14.648 1 96.69 309 THR A N 1
ATOM 2321 C CA . THR A 1 309 ? 19.453 -18.781 -15.633 1 96.69 309 THR A CA 1
ATOM 2322 C C . THR A 1 309 ? 18.562 -19.922 -15.156 1 96.69 309 THR A C 1
ATOM 2324 O O . THR A 1 309 ? 18.844 -20.578 -14.148 1 96.69 309 THR A O 1
ATOM 2327 N N . PRO A 1 310 ? 17.438 -20.094 -15.844 1 97.12 310 PRO A N 1
ATOM 2328 C CA . PRO A 1 310 ? 16.547 -21.203 -15.484 1 97.12 310 PRO A CA 1
ATOM 2329 C C . PRO A 1 310 ? 17.031 -22.547 -15.992 1 97.12 310 PRO A C 1
ATOM 2331 O O . PRO A 1 310 ? 16.391 -23.172 -16.844 1 97.12 310 PRO A O 1
ATOM 2334 N N . ALA A 1 311 ? 18.031 -23.141 -15.406 1 97.94 311 ALA A N 1
ATOM 2335 C CA . ALA A 1 311 ? 18.719 -24.328 -15.906 1 97.94 311 ALA A CA 1
ATOM 2336 C C . ALA A 1 311 ? 17.891 -25.578 -15.656 1 97.94 311 ALA A C 1
ATOM 2338 O O . ALA A 1 311 ? 17.844 -26.469 -16.5 1 97.94 311 ALA A O 1
ATOM 2339 N N . ARG A 1 312 ? 17.266 -25.719 -14.555 1 98.31 312 ARG A N 1
ATOM 2340 C CA . ARG A 1 312 ? 16.594 -26.938 -14.164 1 98.31 312 ARG A CA 1
ATOM 2341 C C . ARG A 1 312 ? 15.383 -27.219 -15.055 1 98.31 312 ARG A C 1
ATOM 2343 O O . ARG A 1 312 ? 15.164 -28.344 -15.484 1 98.31 312 ARG A O 1
ATOM 2350 N N . LEU A 1 313 ? 14.633 -26.156 -15.312 1 98.25 313 LEU A N 1
ATOM 2351 C CA . LEU A 1 313 ? 13.469 -26.344 -16.188 1 98.25 313 LEU A CA 1
ATOM 2352 C C . LEU A 1 313 ? 13.906 -26.734 -17.594 1 98.25 313 LEU A C 1
ATOM 2354 O O . LEU A 1 313 ? 13.25 -27.547 -18.25 1 98.25 313 LEU A O 1
ATOM 2358 N N . LYS A 1 314 ? 14.969 -26.172 -18.047 1 96.62 314 LYS A N 1
ATOM 2359 C CA . LYS A 1 314 ? 15.492 -26.516 -19.359 1 96.62 314 LYS A CA 1
ATOM 2360 C C . LYS A 1 314 ? 15.875 -28 -19.438 1 96.62 314 LYS A C 1
ATOM 2362 O O . LYS A 1 314 ? 15.625 -28.656 -20.438 1 96.62 314 LYS A O 1
ATOM 2367 N N . LEU A 1 315 ? 16.453 -28.438 -18.391 1 97.44 315 LEU A N 1
ATOM 2368 C CA . LEU A 1 315 ? 16.844 -29.844 -18.328 1 97.44 315 LEU A CA 1
ATOM 2369 C C . LEU A 1 315 ? 15.617 -30.75 -18.375 1 97.44 315 LEU A C 1
ATOM 2371 O O . LEU A 1 315 ? 15.711 -31.891 -18.812 1 97.44 315 LEU A O 1
ATOM 2375 N N . LEU A 1 316 ? 14.469 -30.219 -17.953 1 97.62 316 LEU A N 1
ATOM 2376 C CA . LEU A 1 316 ? 13.234 -31 -17.953 1 97.62 316 LEU A CA 1
ATOM 2377 C C . LEU A 1 316 ? 12.484 -30.828 -19.266 1 97.62 316 LEU A C 1
ATOM 2379 O O . LEU A 1 316 ? 11.375 -31.344 -19.422 1 97.62 316 LEU A O 1
ATOM 2383 N N . GLY A 1 317 ? 13.031 -30 -20.172 1 96.5 317 GLY A N 1
ATOM 2384 C CA . GLY A 1 317 ? 12.453 -29.859 -21.5 1 96.5 317 GLY A CA 1
ATOM 2385 C C . GLY A 1 317 ? 11.516 -28.672 -21.625 1 96.5 317 GLY A C 1
ATOM 2386 O O . GLY A 1 317 ? 10.773 -28.547 -22.594 1 96.5 317 GLY A O 1
ATOM 2387 N N . TRP A 1 318 ? 11.508 -27.797 -20.656 1 96.44 318 TRP A N 1
ATOM 2388 C CA . TRP A 1 318 ? 10.656 -26.609 -20.656 1 96.44 318 TRP A CA 1
ATOM 2389 C C . TRP A 1 318 ? 11.133 -25.594 -21.688 1 96.44 318 TRP A C 1
ATOM 2391 O O . TRP A 1 318 ? 12.336 -25.359 -21.812 1 96.44 318 TRP A O 1
ATOM 2401 N N . GLU A 1 319 ? 10.203 -25.094 -22.438 1 94.31 319 GLU A N 1
ATOM 2402 C CA . GLU A 1 319 ? 10.43 -23.984 -23.375 1 94.31 319 GLU A CA 1
ATOM 2403 C C . GLU A 1 319 ? 9.406 -22.875 -23.188 1 94.31 319 GLU A C 1
ATOM 2405 O O . GLU A 1 319 ? 8.234 -23.141 -22.922 1 94.31 319 GLU A O 1
ATOM 2410 N N . HIS A 1 320 ? 9.836 -21.672 -23.297 1 94.44 320 HIS A N 1
ATOM 2411 C CA . HIS A 1 320 ? 8.914 -20.547 -23.188 1 94.44 320 HIS A CA 1
ATOM 2412 C C . HIS A 1 320 ? 8.375 -20.156 -24.547 1 94.44 320 HIS A C 1
ATOM 2414 O O . HIS A 1 320 ? 8.656 -19.047 -25.047 1 94.44 320 HIS A O 1
ATOM 2420 N N . ARG A 1 321 ? 7.523 -20.922 -25.125 1 95.19 321 ARG A N 1
ATOM 2421 C CA . ARG A 1 321 ? 7.043 -20.797 -26.5 1 95.19 321 ARG A CA 1
ATOM 2422 C C . ARG A 1 321 ? 6.164 -19.562 -26.672 1 95.19 321 ARG A C 1
ATOM 2424 O O . ARG A 1 321 ? 6.297 -18.828 -27.641 1 95.19 321 ARG A O 1
ATOM 2431 N N . GLU A 1 322 ? 5.27 -19.375 -25.688 1 95.94 322 GLU A N 1
ATOM 2432 C CA . GLU A 1 322 ? 4.34 -18.25 -25.781 1 95.94 322 GLU A CA 1
ATOM 2433 C C . GLU A 1 322 ? 5.07 -16.906 -25.672 1 95.94 322 GLU A C 1
ATOM 2435 O O . GLU A 1 322 ? 4.711 -15.938 -26.328 1 95.94 322 GLU A O 1
ATOM 2440 N N . THR A 1 323 ? 6.059 -16.891 -24.812 1 96.19 323 THR A N 1
ATOM 2441 C CA . THR A 1 323 ? 6.867 -15.688 -24.609 1 96.19 323 THR A CA 1
ATOM 2442 C C . THR A 1 323 ? 7.566 -15.289 -25.906 1 96.19 323 THR A C 1
ATOM 2444 O O . THR A 1 323 ? 7.758 -14.102 -26.172 1 96.19 323 THR A O 1
ATOM 2447 N N . ARG A 1 324 ? 7.906 -16.266 -26.734 1 94.5 324 ARG A N 1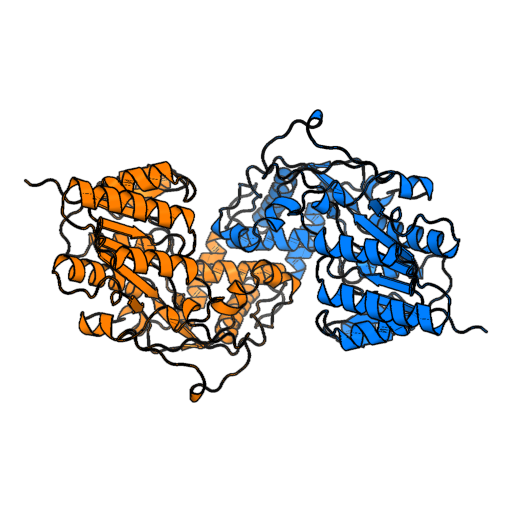
ATOM 2448 C CA . ARG A 1 324 ? 8.602 -16 -28 1 94.5 324 ARG A CA 1
ATOM 2449 C C . ARG A 1 324 ? 7.648 -15.445 -29.047 1 94.5 324 ARG A C 1
ATOM 2451 O O . ARG A 1 324 ? 8.078 -14.781 -30 1 94.5 324 ARG A O 1
ATOM 2458 N N . LYS A 1 325 ? 6.355 -15.68 -28.922 1 95.5 325 LYS A N 1
ATOM 2459 C CA . LYS A 1 325 ? 5.359 -15.234 -29.891 1 95.5 325 LYS A CA 1
ATOM 2460 C C . LYS A 1 325 ? 5.031 -13.758 -29.703 1 95.5 325 LYS A C 1
ATOM 2462 O O . LYS A 1 325 ? 4.805 -13.039 -30.688 1 95.5 325 LYS A O 1
ATOM 2467 N N . LYS A 1 326 ? 4.957 -13.352 -28.5 1 94.88 326 LYS A N 1
ATOM 2468 C CA . LYS A 1 326 ? 4.594 -11.977 -28.156 1 94.88 326 LYS A CA 1
ATOM 2469 C C . LYS A 1 326 ? 5.395 -11.477 -26.953 1 94.88 326 LYS A C 1
ATOM 2471 O O . LYS A 1 326 ? 5.289 -12.031 -25.859 1 94.88 326 LYS A O 1
ATOM 2476 N N . SER A 1 327 ? 6.113 -10.422 -27.172 1 93.56 327 SER A N 1
ATOM 2477 C CA . SER A 1 327 ? 6.969 -9.891 -26.109 1 93.56 327 SER A CA 1
ATOM 2478 C C . SER A 1 327 ? 6.145 -9.195 -25.031 1 93.56 327 SER A C 1
ATOM 2480 O O . SER A 1 327 ? 4.965 -8.906 -25.234 1 93.56 327 SER A O 1
ATOM 2482 N N . PHE A 1 328 ? 6.75 -8.969 -23.922 1 94.81 328 PHE A N 1
ATOM 2483 C CA . PHE A 1 328 ? 6.145 -8.266 -22.797 1 94.81 328 PHE A CA 1
ATOM 2484 C C . PHE A 1 328 ? 5.594 -6.914 -23.234 1 94.81 328 PHE A C 1
ATOM 2486 O O . PHE A 1 328 ? 4.422 -6.609 -23 1 94.81 328 PHE A O 1
ATOM 2493 N N . TYR A 1 329 ? 6.383 -6.121 -23.953 1 94.75 329 TYR A N 1
ATOM 2494 C CA . TYR A 1 329 ? 6.016 -4.758 -24.312 1 94.75 329 TYR A CA 1
ATOM 2495 C C . TYR A 1 329 ? 4.879 -4.75 -25.328 1 94.75 329 TYR A C 1
ATOM 2497 O O . TYR A 1 329 ? 4.023 -3.859 -25.312 1 94.75 329 TYR A O 1
ATOM 2505 N N . GLU A 1 330 ? 4.848 -5.762 -26.141 1 95 330 GLU A N 1
ATOM 2506 C CA . GLU A 1 330 ? 3.781 -5.863 -27.125 1 95 330 GLU A CA 1
ATOM 2507 C C . GLU A 1 330 ? 2.453 -6.23 -26.469 1 95 330 GLU A C 1
ATOM 2509 O O . GLU A 1 330 ? 1.387 -5.871 -26.984 1 95 330 GLU A O 1
ATOM 2514 N N . SER A 1 331 ? 2.543 -6.867 -25.344 1 95.5 331 SER A N 1
ATOM 2515 C CA . SER A 1 331 ? 1.348 -7.414 -24.703 1 95.5 331 SER A CA 1
ATOM 2516 C C . SER A 1 331 ? 0.675 -6.375 -23.812 1 95.5 331 SER A C 1
ATOM 2518 O O . SER A 1 331 ? -0.544 -6.398 -23.641 1 95.5 331 SER A O 1
ATOM 2520 N N . ILE A 1 332 ? 1.396 -5.41 -23.328 1 93.69 332 ILE A N 1
ATOM 2521 C CA . ILE A 1 332 ? 0.979 -4.555 -22.219 1 93.69 332 ILE A CA 1
ATOM 2522 C C . ILE A 1 332 ? -0.206 -3.693 -22.656 1 93.69 332 ILE A C 1
ATOM 2524 O O . ILE A 1 332 ? -1.195 -3.576 -21.922 1 93.69 332 ILE A O 1
ATOM 2528 N N . PRO A 1 333 ? -0.226 -3.104 -23.906 1 92.88 333 PRO A N 1
ATOM 2529 C CA . PRO A 1 333 ? -1.364 -2.254 -24.25 1 92.88 333 PRO A CA 1
ATOM 2530 C C . PRO A 1 333 ? -2.691 -3.008 -24.25 1 92.88 333 PRO A C 1
ATOM 2532 O O . PRO A 1 333 ? -3.678 -2.521 -23.688 1 92.88 333 PRO A O 1
ATOM 2535 N N . GLU A 1 334 ? -2.666 -4.191 -24.766 1 93.69 334 GLU A N 1
ATOM 2536 C CA . GLU A 1 334 ? -3.883 -5 -24.797 1 93.69 334 GLU A CA 1
ATOM 2537 C C . GLU A 1 334 ? -4.285 -5.43 -23.391 1 93.69 334 GLU A C 1
ATOM 2539 O O . GLU A 1 334 ? -5.473 -5.457 -23.047 1 93.69 334 GLU A O 1
ATOM 2544 N N . GLU A 1 335 ? -3.318 -5.832 -22.594 1 94.56 335 GLU A N 1
ATOM 2545 C CA . GLU A 1 335 ? -3.602 -6.242 -21.219 1 94.56 335 GLU A CA 1
ATOM 2546 C C . GLU A 1 335 ? -4.16 -5.082 -20.406 1 94.56 335 GLU A C 1
ATOM 2548 O O . GLU A 1 335 ? -5.094 -5.262 -19.609 1 94.56 335 GLU A O 1
ATOM 2553 N N . MET A 1 336 ? -3.592 -3.898 -20.625 1 91.69 336 MET A N 1
ATOM 2554 C CA . MET A 1 336 ? -4.055 -2.719 -19.906 1 91.69 336 MET A CA 1
ATOM 2555 C C . MET A 1 336 ? -5.484 -2.367 -20.297 1 91.69 336 MET A C 1
ATOM 2557 O O . MET A 1 336 ? -6.266 -1.909 -19.453 1 91.69 336 MET A O 1
ATOM 2561 N N . GLU A 1 337 ? -5.836 -2.584 -21.516 1 87.56 337 GLU A N 1
ATOM 2562 C CA . GLU A 1 337 ? -7.215 -2.359 -21.953 1 87.56 337 GLU A CA 1
ATOM 2563 C C . GLU A 1 337 ? -8.18 -3.266 -21.188 1 87.56 337 GLU A C 1
ATOM 2565 O O . GLU A 1 337 ? -9.266 -2.83 -20.797 1 87.56 337 GLU A O 1
ATOM 2570 N N . LEU A 1 338 ? -7.777 -4.465 -21.016 1 87.31 338 LEU A N 1
ATOM 2571 C CA . LEU A 1 338 ? -8.609 -5.41 -20.281 1 87.31 338 LEU A CA 1
ATOM 2572 C C . LEU A 1 338 ? -8.711 -5.02 -18.812 1 87.31 338 LEU A C 1
ATOM 2574 O O . LEU A 1 338 ? -9.781 -5.109 -18.219 1 87.31 338 LEU A O 1
ATOM 2578 N N . VAL A 1 339 ? -7.57 -4.609 -18.297 1 85.62 339 VAL A N 1
ATOM 2579 C CA . VAL A 1 339 ? -7.543 -4.176 -16.906 1 85.62 339 VAL A CA 1
ATOM 2580 C C . VAL A 1 339 ? -8.5 -3.004 -16.703 1 85.62 339 VAL A C 1
ATOM 2582 O O . VAL A 1 339 ? -9.273 -2.982 -15.742 1 85.62 339 VAL A O 1
ATOM 2585 N N . LEU A 1 340 ? -8.445 -2.123 -17.641 1 80.75 340 LEU A N 1
ATOM 2586 C CA . LEU A 1 340 ? -9.25 -0.912 -17.531 1 80.75 340 LEU A CA 1
ATOM 2587 C C . LEU A 1 340 ? -10.719 -1.199 -17.828 1 80.75 340 LEU A C 1
ATOM 2589 O O . LEU A 1 340 ? -11.609 -0.521 -17.328 1 80.75 340 LEU A O 1
ATOM 2593 N N . LYS A 1 341 ? -10.938 -2.254 -18.734 1 73.56 341 LYS A N 1
ATOM 2594 C CA . LYS A 1 341 ? -12.312 -2.662 -19.016 1 73.56 341 LYS A CA 1
ATOM 2595 C C . LYS A 1 341 ? -12.961 -3.305 -17.797 1 73.56 341 LYS A C 1
ATOM 2597 O O . LYS A 1 341 ? -14.156 -3.129 -17.562 1 73.56 341 LYS A O 1
ATOM 2602 N N . ASP A 1 342 ? -12.156 -4.086 -17.188 1 62.28 342 ASP A N 1
ATOM 2603 C CA . ASP A 1 342 ? -12.656 -4.688 -15.953 1 62.28 342 ASP A CA 1
ATOM 2604 C C . ASP A 1 342 ? -12.984 -3.615 -14.914 1 62.28 342 ASP A C 1
ATOM 2606 O O . ASP A 1 342 ? -13.758 -3.859 -13.984 1 62.28 342 ASP A O 1
ATOM 2610 N N . MET A 1 343 ? -12.43 -2.434 -15.297 1 48.66 343 MET A N 1
ATOM 2611 C CA . MET A 1 343 ? -12.703 -1.258 -14.477 1 48.66 343 MET A CA 1
ATOM 2612 C C . MET A 1 343 ? -13.898 -0.481 -15.023 1 48.66 343 MET A C 1
ATOM 2614 O O . MET A 1 343 ? -14.57 0.239 -14.281 1 48.66 343 MET A O 1
ATOM 2618 N N . GLN A 1 344 ? -14.227 -0.557 -16.375 1 40.72 344 GLN A N 1
ATOM 2619 C CA . GLN A 1 344 ? -15.352 0.082 -17.062 1 40.72 344 GLN A CA 1
ATOM 2620 C C . GLN A 1 344 ? -16.609 -0.757 -16.938 1 40.72 344 GLN A C 1
ATOM 2622 O O . GLN A 1 344 ? -16.562 -1.988 -16.953 1 40.72 344 GLN A O 1
ATOM 2627 N N . MET B 1 1 ? 14.148 47.438 13.062 1 40.66 1 MET B N 1
ATOM 2628 C CA . MET B 1 1 ? 12.984 46.562 13.125 1 40.66 1 MET B CA 1
ATOM 2629 C C . MET B 1 1 ? 13.406 45.125 13.344 1 40.66 1 MET B C 1
ATOM 2631 O O . MET B 1 1 ? 14.391 44.656 12.766 1 40.66 1 MET B O 1
ATOM 2635 N N . ALA B 1 2 ? 13.109 44.531 14.414 1 55.75 2 ALA B N 1
ATOM 2636 C CA . ALA B 1 2 ? 13.586 43.188 14.758 1 55.75 2 ALA B CA 1
ATOM 2637 C C . ALA B 1 2 ? 13.305 42.188 13.625 1 55.75 2 ALA B C 1
ATOM 2639 O O . ALA B 1 2 ? 12.281 42.281 12.945 1 55.75 2 ALA B O 1
ATOM 2640 N N . SER B 1 3 ? 14.273 41.562 13.141 1 73.25 3 SER B N 1
ATOM 2641 C CA . SER B 1 3 ? 14.125 40.594 12.078 1 73.25 3 SER B CA 1
ATOM 2642 C C . SER B 1 3 ? 12.953 39.656 12.344 1 73.25 3 SER B C 1
ATOM 2644 O O . SER B 1 3 ? 12.727 39.25 13.492 1 73.25 3 SER B O 1
ATOM 2646 N N . PRO B 1 4 ? 12.125 39.594 11.336 1 86.94 4 PRO B N 1
ATOM 2647 C CA . PRO B 1 4 ? 10.961 38.719 11.562 1 86.94 4 PRO B CA 1
ATOM 2648 C C . PRO B 1 4 ? 11.344 37.312 12.016 1 86.94 4 PRO B C 1
ATOM 2650 O O . PRO B 1 4 ? 12.414 36.812 11.648 1 86.94 4 PRO B O 1
ATOM 2653 N N . GLN B 1 5 ? 10.609 36.812 12.922 1 95.06 5 GLN B N 1
ATOM 2654 C CA . GLN B 1 5 ? 10.789 35.438 13.344 1 95.06 5 GLN B CA 1
ATOM 2655 C C . GLN B 1 5 ? 10.57 34.469 12.172 1 95.06 5 GLN B C 1
ATOM 2657 O O . GLN B 1 5 ? 9.828 34.781 11.242 1 95.06 5 GLN B O 1
ATOM 2662 N N . THR B 1 6 ? 11.242 33.375 12.219 1 97.62 6 THR B N 1
ATOM 2663 C CA . THR B 1 6 ? 11.258 32.438 11.094 1 97.62 6 THR B CA 1
ATOM 2664 C C . THR B 1 6 ? 10.391 31.234 11.383 1 97.62 6 THR B C 1
ATOM 2666 O O . THR B 1 6 ? 10.492 30.641 12.461 1 97.62 6 THR B O 1
ATOM 2669 N N . LEU B 1 7 ? 9.523 30.922 10.469 1 98.38 7 LEU B N 1
ATOM 2670 C CA . LEU B 1 7 ? 8.75 29.688 10.484 1 98.38 7 LEU B CA 1
ATOM 2671 C C . LEU B 1 7 ? 9.234 28.734 9.398 1 98.38 7 LEU B C 1
ATOM 2673 O O . LEU B 1 7 ? 9.211 29.062 8.211 1 98.38 7 LEU B O 1
ATOM 2677 N N . PHE B 1 8 ? 9.742 27.547 9.805 1 98.75 8 PHE B N 1
ATOM 2678 C CA . PHE B 1 8 ? 10.078 26.469 8.883 1 98.75 8 PHE B CA 1
ATOM 2679 C C . PHE B 1 8 ? 8.93 25.469 8.758 1 98.75 8 PHE B C 1
ATOM 2681 O O . PHE B 1 8 ? 8.469 24.922 9.758 1 98.75 8 PHE B O 1
ATOM 2688 N N . ILE B 1 9 ? 8.445 25.281 7.516 1 98.81 9 ILE B N 1
ATOM 2689 C CA . ILE B 1 9 ? 7.27 24.422 7.34 1 98.81 9 ILE B CA 1
ATOM 2690 C C . ILE B 1 9 ? 7.613 23.25 6.426 1 98.81 9 ILE B C 1
ATOM 2692 O O . ILE B 1 9 ? 8.297 23.422 5.414 1 98.81 9 ILE B O 1
ATOM 2696 N N . LEU B 1 10 ? 7.211 22.062 6.828 1 98.31 10 LEU B N 1
ATOM 2697 C CA . LEU B 1 10 ? 7.188 20.875 5.988 1 98.31 10 LEU B CA 1
ATOM 2698 C C . LEU B 1 10 ? 5.766 20.562 5.531 1 98.31 10 LEU B C 1
ATOM 2700 O O . LEU B 1 10 ? 4.82 20.688 6.309 1 98.31 10 LEU B O 1
ATOM 2704 N N . GLY B 1 11 ? 5.645 20.203 4.273 1 96.31 11 GLY B N 1
ATOM 2705 C CA . GLY B 1 11 ? 4.336 19.891 3.727 1 96.31 11 GLY B CA 1
ATOM 2706 C C . GLY B 1 11 ? 3.602 21.109 3.205 1 96.31 11 GLY B C 1
ATOM 2707 O O . GLY B 1 11 ? 2.369 21.141 3.182 1 96.31 11 GLY B O 1
ATOM 2708 N N . ALA B 1 12 ? 4.309 22.047 2.717 1 97.31 12 ALA B N 1
ATOM 2709 C CA . ALA B 1 12 ? 3.766 23.359 2.348 1 97.31 12 ALA B CA 1
ATOM 2710 C C . ALA B 1 12 ? 2.891 23.25 1.102 1 97.31 12 ALA B C 1
ATOM 2712 O O . ALA B 1 12 ? 2.057 24.125 0.846 1 97.31 12 ALA B O 1
ATOM 2713 N N . THR B 1 13 ? 3.061 22.25 0.305 1 94.31 13 THR B N 1
ATOM 2714 C CA . THR B 1 13 ? 2.301 22.141 -0.935 1 94.31 13 THR B CA 1
ATOM 2715 C C . THR B 1 13 ? 1.136 21.156 -0.771 1 94.31 13 THR B C 1
ATOM 2717 O O . THR B 1 13 ? 0.302 21.031 -1.668 1 94.31 13 THR B O 1
ATOM 2720 N N . GLY B 1 14 ? 1.08 20.531 0.35 1 93 14 GLY B N 1
ATOM 2721 C CA . GLY B 1 14 ? 0.029 19.562 0.588 1 93 14 GLY B CA 1
ATOM 2722 C C . GLY B 1 14 ? -1.324 20.188 0.856 1 93 14 GLY B C 1
ATOM 2723 O O . GLY B 1 14 ? -1.442 21.422 0.907 1 93 14 GLY B O 1
ATOM 2724 N N . HIS B 1 15 ? -2.289 19.328 1.026 1 94.94 15 HIS B N 1
ATOM 2725 C CA . HIS B 1 15 ? -3.67 19.75 1.235 1 94.94 15 HIS B CA 1
ATOM 2726 C C . HIS B 1 15 ? -3.801 20.609 2.488 1 94.94 15 HIS B C 1
ATOM 2728 O O . HIS B 1 15 ? -4.18 21.781 2.408 1 94.94 15 HIS B O 1
ATOM 2734 N N . LEU B 1 16 ? -3.342 20.125 3.596 1 97.56 16 LEU B N 1
ATOM 2735 C CA . LEU B 1 16 ? -3.449 20.859 4.852 1 97.56 16 LEU B CA 1
ATOM 2736 C C . LEU B 1 16 ? -2.383 21.953 4.938 1 97.56 16 LEU B C 1
ATOM 2738 O O . LEU B 1 16 ? -2.682 23.094 5.305 1 97.56 16 LEU B O 1
ATOM 2742 N N . GLY B 1 17 ? -1.143 21.609 4.555 1 98 17 GLY B N 1
ATOM 2743 C CA . GLY B 1 17 ? -0.052 22.562 4.695 1 98 17 GLY B CA 1
ATOM 2744 C C . GLY B 1 17 ? -0.258 23.828 3.889 1 98 17 GLY B C 1
ATOM 2745 O O . GLY B 1 17 ? -0.007 24.938 4.379 1 98 17 GLY B O 1
ATOM 2746 N N . SER B 1 18 ? -0.708 23.688 2.646 1 97.69 18 SER B N 1
ATOM 2747 C CA . SER B 1 18 ? -0.927 24.875 1.831 1 97.69 18 SER B CA 1
ATOM 2748 C C . SER B 1 18 ? -2.131 25.672 2.326 1 97.69 18 SER B C 1
ATOM 2750 O O . SER B 1 18 ? -2.143 26.906 2.25 1 97.69 18 SER B O 1
ATOM 2752 N N . GLN B 1 19 ? -3.143 24.984 2.82 1 98.25 19 GLN B N 1
ATOM 2753 C CA . GLN B 1 19 ? -4.277 25.688 3.404 1 98.25 19 GLN B CA 1
ATOM 2754 C C . GLN B 1 19 ? -3.869 26.438 4.664 1 98.25 19 GLN B C 1
ATOM 2756 O O . GLN B 1 19 ? -4.348 27.547 4.914 1 98.25 19 GLN B O 1
ATOM 2761 N N . PHE B 1 20 ? -3.006 25.844 5.426 1 98.44 20 PHE B N 1
ATOM 2762 C CA . PHE B 1 20 ? -2.477 26.516 6.602 1 98.44 20 PHE B CA 1
ATOM 2763 C C . PHE B 1 20 ? -1.785 27.812 6.215 1 98.44 20 PHE B C 1
ATOM 2765 O O . PHE B 1 20 ? -1.998 28.859 6.848 1 98.44 20 PHE B O 1
ATOM 2772 N N . LEU B 1 21 ? -0.955 27.766 5.18 1 98.25 21 LEU B N 1
ATOM 2773 C CA . LEU B 1 21 ? -0.26 28.953 4.715 1 98.25 21 LEU B CA 1
ATOM 2774 C C . LEU B 1 21 ? -1.253 30.031 4.27 1 98.25 21 LEU B C 1
ATOM 2776 O O . LEU B 1 21 ? -1.037 31.219 4.508 1 98.25 21 LEU B O 1
ATOM 2780 N N . VAL B 1 22 ? -2.34 29.625 3.643 1 98 22 VAL B N 1
ATOM 2781 C CA . VAL B 1 22 ? -3.385 30.562 3.248 1 98 22 VAL B CA 1
ATOM 2782 C C . VAL B 1 22 ? -3.967 31.234 4.488 1 98 22 VAL B C 1
ATOM 2784 O O . VAL B 1 22 ? -4.062 32.469 4.547 1 98 22 VAL B O 1
ATOM 2787 N N . ASN B 1 23 ? -4.34 30.375 5.469 1 97.38 23 ASN B N 1
ATOM 2788 C CA . ASN B 1 23 ? -4.926 30.906 6.691 1 97.38 23 ASN B CA 1
ATOM 2789 C C . ASN B 1 23 ? -3.938 31.797 7.438 1 97.38 23 ASN B C 1
ATOM 2791 O O . ASN B 1 23 ? -4.324 32.844 7.992 1 97.38 23 ASN B O 1
ATOM 2795 N N . LEU B 1 24 ? -2.699 31.375 7.438 1 96.88 24 LEU B N 1
ATOM 2796 C CA . LEU B 1 24 ? -1.65 32.156 8.102 1 96.88 24 LEU B CA 1
ATOM 2797 C C . LEU B 1 24 ? -1.486 33.531 7.461 1 96.88 24 LEU B C 1
ATOM 2799 O O . LEU B 1 24 ? -1.381 34.531 8.164 1 96.88 24 LEU B O 1
ATOM 2803 N N . ALA B 1 25 ? -1.473 33.562 6.188 1 96.25 25 ALA B N 1
ATOM 2804 C CA . ALA B 1 25 ? -1.277 34.812 5.43 1 96.25 25 ALA B CA 1
ATOM 2805 C C . ALA B 1 25 ? -2.41 35.781 5.688 1 96.25 25 ALA B C 1
ATOM 2807 O O . ALA B 1 25 ? -2.207 37 5.633 1 96.25 25 ALA B O 1
ATOM 2808 N N . HIS B 1 26 ? -3.537 35.312 6.012 1 94.31 26 HIS B N 1
ATOM 2809 C CA . HIS B 1 26 ? -4.711 36.188 6.148 1 94.31 26 HIS B CA 1
ATOM 2810 C C . HIS B 1 26 ? -5.035 36.438 7.617 1 94.31 26 HIS B C 1
ATOM 2812 O O . HIS B 1 26 ? -5.984 37.156 7.926 1 94.31 26 HIS B O 1
ATOM 2818 N N . SER B 1 27 ? -4.293 35.844 8.445 1 93.69 27 SER B N 1
ATOM 2819 C CA . SER B 1 27 ? -4.582 36 9.867 1 93.69 27 SER B CA 1
ATOM 2820 C C . SER B 1 27 ? -4.051 37.344 10.383 1 93.69 27 SER B C 1
ATOM 2822 O O . SER B 1 27 ? -2.838 37.562 10.398 1 93.69 27 SER B O 1
ATOM 2824 N N . PRO B 1 28 ? -4.891 38.156 10.953 1 91.44 28 PRO B N 1
ATOM 2825 C CA . PRO B 1 28 ? -4.43 39.438 11.492 1 91.44 28 PRO B CA 1
ATOM 2826 C C . PRO B 1 28 ? -3.725 39.312 12.844 1 91.44 28 PRO B C 1
ATOM 2828 O O . PRO B 1 28 ? -3.023 40.219 13.273 1 91.44 28 PRO B O 1
ATOM 2831 N N . ALA B 1 29 ? -3.916 38.156 13.391 1 90.75 29 ALA B N 1
ATOM 2832 C CA . ALA B 1 29 ? -3.41 37.969 14.742 1 90.75 29 ALA B CA 1
ATOM 2833 C C . ALA B 1 29 ? -1.968 37.469 14.727 1 90.75 29 ALA B C 1
ATOM 2835 O O . ALA B 1 29 ? -1.286 37.469 15.75 1 90.75 29 ALA B O 1
ATOM 2836 N N . ILE B 1 30 ? -1.477 37.031 13.625 1 92.31 30 ILE B N 1
ATOM 2837 C CA . ILE B 1 30 ? -0.132 36.5 13.508 1 92.31 30 ILE B CA 1
ATOM 2838 C C . ILE B 1 30 ? 0.793 37.531 12.859 1 92.31 30 ILE B C 1
ATOM 2840 O O . ILE B 1 30 ? 0.483 38.062 11.797 1 92.31 30 ILE B O 1
ATOM 2844 N N . PRO B 1 31 ? 1.883 37.844 13.516 1 90.56 31 PRO B N 1
ATOM 2845 C CA . PRO B 1 31 ? 2.828 38.781 12.891 1 90.56 31 PRO B CA 1
ATOM 2846 C C . PRO B 1 31 ? 3.389 38.25 11.57 1 90.56 31 PRO B C 1
ATOM 2848 O O . PRO B 1 31 ? 3.318 37.031 11.305 1 90.56 31 PRO B O 1
ATOM 2851 N N . GLN B 1 32 ? 3.84 39.125 10.812 1 90.69 32 GLN B N 1
ATOM 2852 C CA . GLN B 1 32 ? 4.508 38.719 9.586 1 90.69 32 GLN B CA 1
ATOM 2853 C C . GLN B 1 32 ? 5.738 37.844 9.906 1 90.69 32 GLN B C 1
ATOM 2855 O O . GLN B 1 32 ? 6.562 38.25 10.734 1 90.69 32 GLN B O 1
ATOM 2860 N N . LEU B 1 33 ? 5.836 36.75 9.312 1 95.75 33 LEU B N 1
ATOM 2861 C CA . LEU B 1 33 ? 6.934 35.812 9.539 1 95.75 33 LEU B CA 1
ATOM 2862 C C . LEU B 1 33 ? 7.777 35.656 8.281 1 95.75 33 LEU B C 1
ATOM 2864 O O . LEU B 1 33 ? 7.305 35.906 7.176 1 95.75 33 LEU B O 1
ATOM 2868 N N . ARG B 1 34 ? 9 35.375 8.492 1 96.56 34 ARG B N 1
ATOM 2869 C CA . ARG B 1 34 ? 9.789 34.75 7.43 1 96.56 34 ARG B CA 1
ATOM 2870 C C . ARG B 1 34 ? 9.477 33.281 7.301 1 96.56 34 ARG B C 1
ATOM 2872 O O . ARG B 1 34 ? 9.773 32.5 8.211 1 96.56 34 ARG B O 1
ATOM 2879 N N . VAL B 1 35 ? 8.922 32.938 6.219 1 97.81 35 VAL B N 1
ATOM 2880 C CA . VAL B 1 35 ? 8.516 31.531 6.059 1 97.81 35 VAL B CA 1
ATOM 2881 C C . VAL B 1 35 ? 9.492 30.812 5.125 1 97.81 35 VAL B C 1
ATOM 2883 O O . VAL B 1 35 ? 9.797 31.297 4.035 1 97.81 35 VAL B O 1
ATOM 2886 N N . VAL B 1 36 ? 10.016 29.688 5.578 1 98.19 36 VAL B N 1
ATOM 2887 C CA . VAL B 1 36 ? 10.875 28.797 4.797 1 98.19 36 VAL B CA 1
ATOM 2888 C C . VAL B 1 36 ? 10.188 27.453 4.625 1 98.19 36 VAL B C 1
ATOM 2890 O O . VAL B 1 36 ? 9.805 26.812 5.605 1 98.19 36 VAL B O 1
ATOM 2893 N N . ALA B 1 37 ? 10.039 27.016 3.402 1 98.31 37 ALA B N 1
ATOM 2894 C CA . ALA B 1 37 ? 9.312 25.766 3.135 1 98.31 37 ALA B CA 1
ATOM 2895 C C . ALA B 1 37 ? 10.234 24.719 2.508 1 98.31 37 ALA B C 1
ATOM 2897 O O . ALA B 1 37 ? 10.984 25.031 1.577 1 98.31 37 ALA B O 1
ATOM 2898 N N . LEU B 1 38 ? 10.188 23.516 3.041 1 97.62 38 LEU B N 1
ATOM 2899 C CA . LEU B 1 38 ? 10.836 22.375 2.402 1 97.62 38 LEU B CA 1
ATOM 2900 C C . LEU B 1 38 ? 9.977 21.812 1.271 1 97.62 38 LEU B C 1
ATOM 2902 O O . LEU B 1 38 ? 8.828 21.422 1.491 1 97.62 38 LEU B O 1
ATOM 2906 N N . ILE B 1 39 ? 10.57 21.844 0.132 1 93.62 39 ILE B N 1
ATOM 2907 C CA . ILE B 1 39 ? 9.844 21.359 -1.036 1 93.62 39 ILE B CA 1
ATOM 2908 C C . ILE B 1 39 ? 10.648 20.266 -1.724 1 93.62 39 ILE B C 1
ATOM 2910 O O . ILE B 1 39 ? 11.844 20.422 -1.985 1 93.62 39 ILE B O 1
ATOM 2914 N N . ARG B 1 40 ? 10.07 19.141 -1.993 1 83 40 ARG B N 1
ATOM 2915 C CA . ARG B 1 40 ? 10.758 17.984 -2.568 1 83 40 ARG B CA 1
ATOM 2916 C C . ARG B 1 40 ? 11.219 18.266 -3.992 1 83 40 ARG B C 1
ATOM 2918 O O . ARG B 1 40 ? 12.359 17.984 -4.352 1 83 40 ARG B O 1
ATOM 2925 N N . LYS B 1 41 ? 10.227 18.75 -4.801 1 76.75 41 LYS B N 1
ATOM 2926 C CA . LYS B 1 41 ? 10.531 19.094 -6.184 1 76.75 41 LYS B CA 1
ATOM 2927 C C . LYS B 1 41 ? 10.094 20.531 -6.5 1 76.75 41 LYS B C 1
ATOM 2929 O O . LYS B 1 41 ? 8.898 20.812 -6.625 1 76.75 41 LYS B O 1
ATOM 2934 N N . LEU B 1 42 ? 11.133 21.25 -6.703 1 84.12 42 LEU B N 1
ATOM 2935 C CA . LEU B 1 42 ? 10.844 22.656 -6.992 1 84.12 42 LEU B CA 1
ATOM 2936 C C . LEU B 1 42 ? 10.617 22.859 -8.484 1 84.12 42 LEU B C 1
ATOM 2938 O O . LEU B 1 42 ? 11.461 22.484 -9.305 1 84.12 42 LEU B O 1
ATOM 2942 N N . THR B 1 43 ? 9.422 23.266 -8.852 1 86.56 43 THR B N 1
ATOM 2943 C CA . THR B 1 43 ? 9.117 23.734 -10.203 1 86.56 43 THR B CA 1
ATOM 2944 C C . THR B 1 43 ? 8.75 25.203 -10.203 1 86.56 43 THR B C 1
ATOM 2946 O O . THR B 1 43 ? 8.32 25.75 -9.18 1 86.56 43 THR B O 1
ATOM 2949 N N . PRO B 1 44 ? 9 25.828 -11.32 1 90.62 44 PRO B N 1
ATOM 2950 C CA . PRO B 1 44 ? 8.586 27.219 -11.391 1 90.62 44 PRO B CA 1
ATOM 2951 C C . PRO B 1 44 ? 7.121 27.422 -11.023 1 90.62 44 PRO B C 1
ATOM 2953 O O . PRO B 1 44 ? 6.77 28.422 -10.383 1 90.62 44 PRO B O 1
ATOM 2956 N N . GLU B 1 45 ? 6.324 26.547 -11.359 1 89.31 45 GLU B N 1
ATOM 2957 C CA . GLU B 1 45 ? 4.895 26.641 -11.07 1 89.31 45 GLU B CA 1
ATOM 2958 C C . GLU B 1 45 ? 4.625 26.562 -9.57 1 89.31 45 GLU B C 1
ATOM 2960 O O . GLU B 1 45 ? 3.854 27.359 -9.031 1 89.31 45 GLU B O 1
ATOM 2965 N N . THR B 1 46 ? 5.242 25.609 -8.969 1 90 46 THR B N 1
ATOM 2966 C CA . THR B 1 46 ? 5.055 25.453 -7.531 1 90 46 THR B CA 1
ATOM 2967 C C . THR B 1 46 ? 5.574 26.672 -6.777 1 90 46 THR B C 1
ATOM 2969 O O . THR B 1 46 ? 4.957 27.109 -5.809 1 90 46 THR B O 1
ATOM 2972 N N . GLN B 1 47 ? 6.695 27.141 -7.223 1 91.81 47 GLN B N 1
ATOM 2973 C CA . GLN B 1 47 ? 7.254 28.344 -6.609 1 91.81 47 GLN B CA 1
ATOM 2974 C C . GLN B 1 47 ? 6.297 29.531 -6.73 1 91.81 47 GLN B C 1
ATOM 2976 O O . GLN B 1 47 ? 6.086 30.266 -5.77 1 91.81 47 GLN B O 1
ATOM 2981 N N . ALA B 1 48 ? 5.785 29.688 -7.906 1 93.94 48 ALA B N 1
ATOM 2982 C CA . ALA B 1 48 ? 4.855 30.797 -8.148 1 93.94 48 ALA B CA 1
ATOM 2983 C C . ALA B 1 48 ? 3.617 30.672 -7.266 1 93.94 48 ALA B C 1
ATOM 2985 O O . ALA B 1 48 ? 3.162 31.656 -6.68 1 93.94 48 ALA B O 1
ATOM 2986 N N . LYS B 1 49 ? 3.084 29.484 -7.137 1 94.69 49 LYS B N 1
ATOM 2987 C CA . LYS B 1 49 ? 1.886 29.25 -6.336 1 94.69 49 LYS B CA 1
ATOM 2988 C C . LYS B 1 49 ? 2.15 29.531 -4.855 1 94.69 49 LYS B C 1
ATOM 2990 O O . LYS B 1 49 ? 1.307 30.109 -4.168 1 94.69 49 LYS B O 1
ATOM 2995 N N . LEU B 1 50 ? 3.291 29.109 -4.422 1 95.62 50 LEU B N 1
ATOM 2996 C CA . LEU B 1 50 ? 3.65 29.328 -3.023 1 95.62 50 LEU B CA 1
ATOM 2997 C C . LEU B 1 50 ? 3.785 30.812 -2.725 1 95.62 50 LEU B C 1
ATOM 2999 O O . LEU B 1 50 ? 3.309 31.297 -1.692 1 95.62 50 LEU B O 1
ATOM 3003 N N . LYS B 1 51 ? 4.387 31.547 -3.604 1 93.81 51 LYS B N 1
ATOM 3004 C CA . LYS B 1 51 ? 4.598 32.969 -3.4 1 93.81 51 LYS B CA 1
ATOM 3005 C C . LYS B 1 51 ? 3.281 33.75 -3.496 1 93.81 51 LYS B C 1
ATOM 3007 O O . LYS B 1 51 ? 3.127 34.812 -2.881 1 93.81 51 LYS B O 1
ATOM 3012 N N . GLU B 1 52 ? 2.41 33.219 -4.297 1 95.38 52 GLU B N 1
ATOM 3013 C CA . GLU B 1 52 ? 1.078 33.812 -4.355 1 95.38 52 GLU B CA 1
ATOM 3014 C C . GLU B 1 52 ? 0.351 33.656 -3.021 1 95.38 52 GLU B C 1
ATOM 3016 O O . GLU B 1 52 ? -0.42 34.531 -2.625 1 95.38 52 GLU B O 1
ATOM 3021 N N . ILE B 1 53 ? 0.558 32.562 -2.344 1 95.75 53 ILE B N 1
ATOM 3022 C CA . ILE B 1 53 ? -0.102 32.281 -1.075 1 95.75 53 ILE B CA 1
ATOM 3023 C C . ILE B 1 53 ? 0.551 33.094 0.044 1 95.75 53 ILE B C 1
ATOM 3025 O O . ILE B 1 53 ? -0.14 33.719 0.863 1 95.75 53 ILE B O 1
ATOM 3029 N N . TYR B 1 54 ? 1.814 33.062 0.11 1 93.81 54 TYR B N 1
ATOM 3030 C CA . TYR B 1 54 ? 2.564 33.781 1.145 1 93.81 54 TYR B CA 1
ATOM 3031 C C . TYR B 1 54 ? 3.744 34.531 0.544 1 93.81 54 TYR B C 1
ATOM 3033 O O . TYR B 1 54 ? 4.777 33.938 0.233 1 93.81 54 TYR B O 1
ATOM 3041 N N . LYS B 1 55 ? 3.607 35.844 0.611 1 87.5 55 LYS B N 1
ATOM 3042 C CA . LYS B 1 55 ? 4.594 36.688 -0.037 1 87.5 55 LYS B CA 1
ATOM 3043 C C . LYS B 1 55 ? 5.98 36.5 0.574 1 87.5 55 LYS B C 1
ATOM 3045 O O . LYS B 1 55 ? 6.113 36.344 1.791 1 87.5 55 LYS B O 1
ATOM 3050 N N . ASP B 1 56 ? 7 36.375 -0.117 1 84.88 56 ASP B N 1
ATOM 3051 C CA . ASP B 1 56 ? 8.414 36.312 0.238 1 84.88 56 ASP B CA 1
ATOM 3052 C C . ASP B 1 56 ? 8.766 34.969 0.868 1 84.88 56 ASP B C 1
ATOM 3054 O O . ASP B 1 56 ? 9.734 34.875 1.622 1 84.88 56 ASP B O 1
ATOM 3058 N N . LEU B 1 57 ? 7.859 34.031 0.792 1 95.38 57 LEU B N 1
ATOM 3059 C CA . LEU B 1 57 ? 8.164 32.656 1.223 1 95.38 57 LEU B CA 1
ATOM 3060 C C . LEU B 1 57 ? 9.438 32.156 0.545 1 95.38 57 LEU B C 1
ATOM 3062 O O . LEU B 1 57 ? 9.617 32.312 -0.662 1 95.38 57 LEU B O 1
ATOM 3066 N N . GLU B 1 58 ? 10.367 31.656 1.313 1 96.56 58 GLU B N 1
ATOM 3067 C CA . GLU B 1 58 ? 11.602 31.062 0.819 1 96.56 58 GLU B CA 1
ATOM 3068 C C . GLU B 1 58 ? 11.461 29.547 0.685 1 96.56 58 GLU B C 1
ATOM 3070 O O . GLU B 1 58 ? 10.734 28.906 1.455 1 96.56 58 GLU B O 1
ATOM 3075 N N . ILE B 1 59 ? 12.234 29.031 -0.286 1 96.69 59 ILE B N 1
ATOM 3076 C CA . ILE B 1 59 ? 12.109 27.609 -0.574 1 96.69 59 ILE B CA 1
ATOM 3077 C C . ILE B 1 59 ? 13.461 26.922 -0.392 1 96.69 59 ILE B C 1
ATOM 3079 O O . ILE B 1 59 ? 14.492 27.453 -0.806 1 96.69 59 ILE B O 1
ATOM 3083 N N . VAL B 1 60 ? 13.43 25.812 0.287 1 96.69 60 VAL B N 1
ATOM 3084 C CA . VAL B 1 60 ? 14.555 24.891 0.358 1 96.69 60 VAL B CA 1
ATOM 3085 C C . VAL B 1 60 ? 14.172 23.562 -0.296 1 96.69 60 VAL B C 1
ATOM 3087 O O . VAL B 1 60 ? 13.172 22.938 0.078 1 96.69 60 VAL B O 1
ATOM 3090 N N . GLU B 1 61 ? 14.922 23.188 -1.266 1 94.31 61 GLU B N 1
ATOM 3091 C CA . GLU B 1 61 ? 14.617 21.938 -1.962 1 94.31 61 GLU B CA 1
ATOM 3092 C C . GLU B 1 61 ? 15.18 20.734 -1.206 1 94.31 61 GLU B C 1
ATOM 3094 O O . GLU B 1 61 ? 16.328 20.75 -0.775 1 94.31 61 GLU B O 1
ATOM 3099 N N . GLY B 1 62 ? 14.336 19.75 -0.943 1 92.06 62 GLY B N 1
ATOM 3100 C CA . GLY B 1 62 ? 14.742 18.531 -0.284 1 92.06 62 GLY B CA 1
ATOM 3101 C C . GLY B 1 62 ? 13.57 17.641 0.085 1 92.06 62 GLY B C 1
ATOM 3102 O O . GLY B 1 62 ? 12.445 18.109 0.251 1 92.06 62 GLY B O 1
ATOM 3103 N N . SER B 1 63 ? 13.836 16.391 0.185 1 88.25 63 SER B N 1
ATOM 3104 C CA . SER B 1 63 ? 12.852 15.422 0.671 1 88.25 63 SER B CA 1
ATOM 3105 C C . SER B 1 63 ? 12.945 15.25 2.184 1 88.25 63 SER B C 1
ATOM 3107 O O . SER B 1 63 ? 13.805 15.859 2.83 1 88.25 63 SER B O 1
ATOM 3109 N N . LEU B 1 64 ? 12.117 14.453 2.701 1 93.06 64 LEU B N 1
ATOM 3110 C CA . LEU B 1 64 ? 12.109 14.195 4.137 1 93.06 64 LEU B CA 1
ATOM 3111 C C . LEU B 1 64 ? 13.328 13.375 4.547 1 93.06 64 LEU B C 1
ATOM 3113 O O . LEU B 1 64 ? 13.641 13.266 5.734 1 93.06 64 LEU B O 1
ATOM 3117 N N . ASP B 1 65 ? 13.969 12.867 3.537 1 87 65 ASP B N 1
ATOM 3118 C CA . ASP B 1 65 ? 15.148 12.055 3.822 1 87 65 ASP B CA 1
ATOM 3119 C C . ASP B 1 65 ? 16.391 12.93 3.998 1 87 65 ASP B C 1
ATOM 3121 O O . ASP B 1 65 ? 17.453 12.438 4.402 1 87 65 ASP B O 1
ATOM 3125 N N . GLU B 1 66 ? 16.281 14.219 3.711 1 93.88 66 GLU B N 1
ATOM 3126 C CA . GLU B 1 66 ? 17.422 15.133 3.854 1 93.88 66 GLU B CA 1
ATOM 3127 C C . GLU B 1 66 ? 17.531 15.648 5.285 1 93.88 66 GLU B C 1
ATOM 3129 O O . GLU B 1 66 ? 17.375 16.844 5.531 1 93.88 66 GLU B O 1
ATOM 3134 N N . ALA B 1 67 ? 17.969 14.742 6.133 1 96.69 67 ALA B N 1
ATOM 3135 C CA . ALA B 1 67 ? 18 15.008 7.57 1 96.69 67 ALA B CA 1
ATOM 3136 C C . ALA B 1 67 ? 18.891 16.188 7.895 1 96.69 67 ALA B C 1
ATOM 3138 O O . ALA B 1 67 ? 18.547 17.047 8.719 1 96.69 67 ALA B O 1
ATOM 3139 N N . ALA B 1 68 ? 20.047 16.234 7.215 1 97.81 68 ALA B N 1
ATOM 3140 C CA . ALA B 1 68 ? 20.984 17.297 7.504 1 97.81 68 ALA B CA 1
ATOM 3141 C C . ALA B 1 68 ? 20.406 18.656 7.145 1 97.81 68 ALA B C 1
ATOM 3143 O O . ALA B 1 68 ? 20.562 19.625 7.898 1 97.81 68 ALA B O 1
ATOM 3144 N N . GLU B 1 69 ? 19.766 18.719 6.016 1 98.12 69 GLU B N 1
ATOM 3145 C CA . GLU B 1 69 ? 19.141 19.953 5.578 1 98.12 69 GLU B CA 1
ATOM 3146 C C . GLU B 1 69 ? 17.984 20.344 6.5 1 98.12 69 GLU B C 1
ATOM 3148 O O . GLU B 1 69 ? 17.844 21.516 6.871 1 98.12 69 GLU B O 1
ATOM 3153 N N . ILE B 1 70 ? 17.188 19.422 6.867 1 98.75 70 ILE B N 1
ATOM 3154 C CA . ILE B 1 70 ? 16.062 19.672 7.754 1 98.75 70 ILE B CA 1
ATOM 3155 C C . ILE B 1 70 ? 16.562 20.156 9.109 1 98.75 70 ILE B C 1
ATOM 3157 O O . ILE B 1 70 ? 16.047 21.141 9.656 1 98.75 70 ILE B O 1
ATOM 3161 N N . LYS B 1 71 ? 17.578 19.5 9.609 1 98.81 71 LYS B N 1
ATOM 3162 C CA . LYS B 1 71 ? 18.172 19.906 10.883 1 98.81 71 LYS B CA 1
ATOM 3163 C C . LYS B 1 71 ? 18.688 21.344 10.805 1 98.81 71 LYS B C 1
ATOM 3165 O O . LYS B 1 71 ? 18.469 22.141 11.719 1 98.81 71 LYS B O 1
ATOM 3170 N N . SER B 1 72 ? 19.359 21.641 9.734 1 98.75 72 SER B N 1
ATOM 3171 C CA . SER B 1 72 ? 19.938 22.969 9.547 1 98.75 72 SER B CA 1
ATOM 3172 C C . SER B 1 72 ? 18.859 24.047 9.508 1 98.75 72 SER B C 1
ATOM 3174 O O . SER B 1 72 ? 19 25.094 10.141 1 98.75 72 SER B O 1
ATOM 3176 N N . GLN B 1 73 ? 17.797 23.797 8.828 1 98.75 73 GLN B N 1
ATOM 3177 C CA . GLN B 1 73 ? 16.703 24.766 8.734 1 98.75 73 GLN B CA 1
ATOM 3178 C C . GLN B 1 73 ? 15.977 24.906 10.062 1 98.75 73 GLN B C 1
ATOM 3180 O O . GLN B 1 73 ? 15.602 26.016 10.453 1 98.75 73 GLN B O 1
ATOM 3185 N N . ALA B 1 74 ? 15.789 23.828 10.766 1 98.88 74 ALA B N 1
ATOM 3186 C CA . ALA B 1 74 ? 15.141 23.875 12.07 1 98.88 74 ALA B CA 1
ATOM 3187 C C . ALA B 1 74 ? 15.969 24.672 13.07 1 98.88 74 ALA B C 1
ATOM 3189 O O . ALA B 1 74 ? 15.43 25.391 13.906 1 98.88 74 ALA B O 1
ATOM 3190 N N . GLU B 1 75 ? 17.25 24.5 12.945 1 98.69 75 GLU B N 1
ATOM 3191 C CA . GLU B 1 75 ? 18.156 25.219 13.836 1 98.69 75 GLU B CA 1
ATOM 3192 C C . GLU B 1 75 ? 18.047 26.719 13.656 1 98.69 75 GLU B C 1
ATOM 3194 O O . GLU B 1 75 ? 18.281 27.484 14.594 1 98.69 75 GLU B O 1
ATOM 3199 N N . LYS B 1 76 ? 17.688 27.141 12.492 1 98.25 76 LYS B N 1
ATOM 3200 C CA . LYS B 1 76 ? 17.594 28.562 12.172 1 98.25 76 LYS B CA 1
ATOM 3201 C C . LYS B 1 76 ? 16.188 29.094 12.422 1 98.25 76 LYS B C 1
ATOM 3203 O O . LYS B 1 76 ? 15.953 30.297 12.32 1 98.25 76 LYS B O 1
ATOM 3208 N N . ALA B 1 77 ? 15.273 28.266 12.781 1 98.44 77 ALA B N 1
ATOM 3209 C CA . ALA B 1 77 ? 13.859 28.641 12.852 1 98.44 77 ALA B CA 1
ATOM 3210 C C . ALA B 1 77 ? 13.438 28.906 14.289 1 98.44 77 ALA B C 1
ATOM 3212 O O . ALA B 1 77 ? 13.93 28.266 15.219 1 98.44 77 ALA B O 1
ATOM 3213 N N . ASP B 1 78 ? 12.508 29.844 14.438 1 98.31 78 ASP B N 1
ATOM 3214 C CA . ASP B 1 78 ? 11.844 30.062 15.719 1 98.31 78 ASP B CA 1
ATOM 3215 C C . ASP B 1 78 ? 10.68 29.094 15.906 1 98.31 78 ASP B C 1
ATOM 3217 O O . ASP B 1 78 ? 10.352 28.719 17.031 1 98.31 78 ASP B O 1
ATOM 3221 N N . TYR B 1 79 ? 10.117 28.766 14.812 1 98.56 79 TYR B N 1
ATOM 3222 C CA . TYR B 1 79 ? 8.938 27.906 14.773 1 98.56 79 TYR B CA 1
ATOM 3223 C C . TYR B 1 79 ? 9.062 26.859 13.664 1 98.56 79 TYR B C 1
ATOM 3225 O O . TYR B 1 79 ? 9.562 27.156 12.578 1 98.56 79 TYR B O 1
ATOM 3233 N N . VAL B 1 80 ? 8.609 25.625 13.953 1 98.94 80 VAL B N 1
ATOM 3234 C CA . VAL B 1 80 ? 8.484 24.609 12.922 1 98.94 80 VAL B CA 1
ATOM 3235 C C . VAL B 1 80 ? 7.059 24.047 12.922 1 98.94 80 VAL B C 1
ATOM 3237 O O . VAL B 1 80 ? 6.496 23.766 13.984 1 98.94 80 VAL B O 1
ATOM 3240 N N . VAL B 1 81 ? 6.434 24.016 11.781 1 98.88 81 VAL B N 1
ATOM 3241 C CA . VAL B 1 81 ? 5.16 23.328 11.578 1 98.88 81 VAL B CA 1
ATOM 3242 C C . VAL B 1 81 ? 5.336 22.203 10.562 1 98.88 81 VAL B C 1
ATOM 3244 O O . VAL B 1 81 ? 5.809 22.438 9.445 1 98.88 81 VAL B O 1
ATOM 3247 N N . ASN B 1 82 ? 5.043 21.016 11 1 98.81 82 ASN B N 1
ATOM 3248 C CA . ASN B 1 82 ? 5.184 19.844 10.133 1 98.81 82 ASN B CA 1
ATOM 3249 C C . ASN B 1 82 ? 3.826 19.297 9.703 1 98.81 82 ASN B C 1
ATOM 3251 O O . ASN B 1 82 ? 3.15 18.609 10.477 1 98.81 82 ASN B O 1
ATOM 3255 N N . CYS B 1 83 ? 3.477 19.547 8.469 1 97.69 83 CYS B N 1
ATOM 3256 C CA . CYS B 1 83 ? 2.242 19.047 7.871 1 97.69 83 CYS B CA 1
ATOM 3257 C C . CYS B 1 83 ? 2.535 17.984 6.82 1 97.69 83 CYS B C 1
ATOM 3259 O O . CYS B 1 83 ? 1.675 17.672 5.996 1 97.69 83 CYS B O 1
ATOM 3261 N N . ALA B 1 84 ? 3.76 17.5 6.789 1 94.38 84 ALA B N 1
ATOM 3262 C CA . ALA B 1 84 ? 4.125 16.484 5.805 1 94.38 84 ALA B CA 1
ATOM 3263 C C . ALA B 1 84 ? 3.74 15.086 6.285 1 94.38 84 ALA B C 1
ATOM 3265 O O . ALA B 1 84 ? 2.557 14.773 6.41 1 94.38 84 ALA B O 1
ATOM 3266 N N . SER B 1 85 ? 4.68 14.273 6.609 1 91.69 85 SER B N 1
ATOM 3267 C CA . SER B 1 85 ? 4.395 12.93 7.117 1 91.69 85 SER B CA 1
ATOM 3268 C C . SER B 1 85 ? 4.375 12.914 8.641 1 91.69 85 SER B C 1
ATOM 3270 O O . SER B 1 85 ? 5.273 13.453 9.289 1 91.69 85 SER B O 1
ATOM 3272 N N . SER B 1 86 ? 3.35 12.297 9.164 1 93.81 86 SER B N 1
ATOM 3273 C CA . SER B 1 86 ? 3.273 12.117 10.609 1 93.81 86 SER B CA 1
ATOM 3274 C C . SER B 1 86 ? 4.199 11 11.078 1 93.81 86 SER B C 1
ATOM 3276 O O . SER B 1 86 ? 4.465 10.867 12.273 1 93.81 86 SER B O 1
ATOM 3278 N N . ASP B 1 87 ? 4.734 10.281 10.117 1 91 87 ASP B N 1
ATOM 3279 C CA . ASP B 1 87 ? 5.328 9.016 10.539 1 91 87 ASP B CA 1
ATOM 3280 C C . ASP B 1 87 ? 6.746 8.867 9.984 1 91 87 ASP B C 1
ATOM 3282 O O . ASP B 1 87 ? 7.293 7.762 9.953 1 91 87 ASP B O 1
ATOM 3286 N N . HIS B 1 88 ? 7.297 9.914 9.523 1 90.75 88 HIS B N 1
ATOM 3287 C CA . HIS B 1 88 ? 8.688 9.867 9.078 1 90.75 88 HIS B CA 1
ATOM 3288 C C . HIS B 1 88 ? 9.641 10.18 10.227 1 90.75 88 HIS B C 1
ATOM 3290 O O . HIS B 1 88 ? 10.031 11.328 10.414 1 90.75 88 HIS B O 1
ATOM 3296 N N . LEU B 1 89 ? 10.047 9.203 10.891 1 92.88 89 LEU B N 1
ATOM 3297 C CA . LEU B 1 89 ? 10.812 9.352 12.125 1 92.88 89 LEU B CA 1
ATOM 3298 C C . LEU B 1 89 ? 12.102 10.117 11.875 1 92.88 89 LEU B C 1
ATOM 3300 O O . LEU B 1 89 ? 12.492 10.969 12.68 1 92.88 89 LEU B O 1
ATOM 3304 N N . GLY B 1 90 ? 12.719 9.852 10.742 1 94.62 90 GLY B N 1
ATOM 3305 C CA . GLY B 1 90 ? 13.969 10.516 10.422 1 94.62 90 GLY B CA 1
ATOM 3306 C C . GLY B 1 90 ? 13.852 12.031 10.367 1 94.62 90 GLY B C 1
ATOM 3307 O O . GLY B 1 90 ? 14.672 12.75 10.93 1 94.62 90 GLY B O 1
ATOM 3308 N N . SER B 1 91 ? 12.883 12.5 9.672 1 97 91 SER B N 1
ATOM 3309 C CA . SER B 1 91 ? 12.695 13.945 9.555 1 97 91 SER B CA 1
ATOM 3310 C C . SER B 1 91 ? 12.305 14.562 10.898 1 97 91 SER B C 1
ATOM 3312 O O . SER B 1 91 ? 12.703 15.68 11.211 1 97 91 SER B O 1
ATOM 3314 N N . ILE B 1 92 ? 11.531 13.852 11.695 1 98.44 92 ILE B N 1
ATOM 3315 C CA . ILE B 1 92 ? 11.102 14.336 13 1 98.44 92 ILE B CA 1
ATOM 3316 C C . ILE B 1 92 ? 12.312 14.453 13.922 1 98.44 92 ILE B C 1
ATOM 3318 O O . ILE B 1 92 ? 12.484 15.469 14.602 1 98.44 92 ILE B O 1
ATOM 3322 N N . GLN B 1 93 ? 13.156 13.461 13.867 1 98.38 93 GLN B N 1
ATOM 3323 C CA . GLN B 1 93 ? 14.367 13.508 14.672 1 98.38 93 GLN B CA 1
ATOM 3324 C C . GLN B 1 93 ? 15.273 14.656 14.242 1 98.38 93 GLN B C 1
ATOM 3326 O O . GLN B 1 93 ? 15.898 15.312 15.07 1 98.38 93 GLN B O 1
ATOM 3331 N N . ALA B 1 94 ? 15.336 14.883 12.953 1 98.75 94 ALA B N 1
ATOM 3332 C CA . ALA B 1 94 ? 16.141 15.992 12.43 1 98.75 94 ALA B CA 1
ATOM 3333 C C . ALA B 1 94 ? 15.578 17.328 12.891 1 98.75 94 ALA B C 1
ATOM 3335 O O . ALA B 1 94 ? 16.344 18.219 13.273 1 98.75 94 ALA B O 1
ATOM 3336 N N . ILE B 1 95 ? 14.281 17.484 12.836 1 98.88 95 ILE B N 1
ATOM 3337 C CA . ILE B 1 95 ? 13.625 18.688 13.312 1 98.88 95 ILE B CA 1
ATOM 3338 C C . ILE B 1 95 ? 13.961 18.922 14.781 1 98.88 95 ILE B C 1
ATOM 3340 O O . ILE B 1 95 ? 14.398 20.016 15.156 1 98.88 95 ILE B O 1
ATOM 3344 N N . LEU B 1 96 ? 13.812 17.875 15.578 1 98.88 96 LEU B N 1
ATOM 3345 C CA . LEU B 1 96 ? 14.023 17.984 17.016 1 98.88 96 LEU B CA 1
ATOM 3346 C C . LEU B 1 96 ? 15.477 18.312 17.328 1 98.88 96 LEU B C 1
ATOM 3348 O O . LEU B 1 96 ? 15.758 19.094 18.234 1 98.88 96 LEU B O 1
ATOM 3352 N N . ALA B 1 97 ? 16.359 17.688 16.594 1 98.75 97 ALA B N 1
ATOM 3353 C CA . ALA B 1 97 ? 17.766 17.984 16.781 1 98.75 97 ALA B CA 1
ATOM 3354 C C . ALA B 1 97 ? 18.078 19.438 16.469 1 98.75 97 ALA B C 1
ATOM 3356 O O . ALA B 1 97 ? 18.766 20.109 17.234 1 98.75 97 ALA B O 1
ATOM 3357 N N . GLY B 1 98 ? 17.578 19.938 15.359 1 98.88 98 GLY B N 1
ATOM 3358 C CA . GLY B 1 98 ? 17.781 21.328 14.992 1 98.88 98 GLY B CA 1
ATOM 3359 C C . GLY B 1 98 ? 17.188 22.297 15.992 1 98.88 98 GLY B C 1
ATOM 3360 O O . GLY B 1 98 ? 17.828 23.266 16.375 1 98.88 98 GLY B O 1
ATOM 3361 N N . LEU B 1 99 ? 15.969 22.031 16.422 1 98.88 99 LEU B N 1
ATOM 3362 C CA . LEU B 1 99 ? 15.289 22.891 17.391 1 98.88 99 LEU B CA 1
ATOM 3363 C C . LEU B 1 99 ? 16.016 22.875 18.734 1 98.88 99 LEU B C 1
ATOM 3365 O O . LEU B 1 99 ? 16.047 23.875 19.438 1 98.88 99 LEU B O 1
ATOM 3369 N N . GLY B 1 100 ? 16.484 21.656 19.094 1 98.62 100 GLY B N 1
ATOM 3370 C CA . GLY B 1 100 ? 17.312 21.594 20.297 1 98.62 100 GLY B CA 1
ATOM 3371 C C . GLY B 1 100 ? 18.516 22.5 20.25 1 98.62 100 GLY B C 1
ATOM 3372 O O . GLY B 1 100 ? 18.828 23.188 21.234 1 98.62 100 GLY B O 1
ATOM 3373 N N . ASN B 1 101 ? 19.203 22.5 19.141 1 98.62 101 ASN B N 1
ATOM 3374 C CA . ASN B 1 101 ? 20.344 23.391 18.938 1 98.62 101 ASN B CA 1
ATOM 3375 C C . ASN B 1 101 ? 19.938 24.859 19.047 1 98.62 101 ASN B C 1
ATOM 3377 O O . ASN B 1 101 ? 20.656 25.672 19.625 1 98.62 101 ASN B O 1
ATOM 3381 N N . ARG B 1 102 ? 18.828 25.172 18.422 1 98.38 102 ARG B N 1
ATOM 3382 C CA . ARG B 1 102 ? 18.297 26.516 18.484 1 98.38 102 ARG B CA 1
ATOM 3383 C C . ARG B 1 102 ? 18.047 26.922 19.938 1 98.38 102 ARG B C 1
ATOM 3385 O O . ARG B 1 102 ? 18.375 28.047 20.344 1 98.38 102 ARG B O 1
ATOM 3392 N N . SER B 1 103 ? 17.406 26.062 20.625 1 98.31 103 SER B N 1
ATOM 3393 C CA . SER B 1 103 ? 17.125 26.297 22.047 1 98.31 103 SER B CA 1
ATOM 3394 C C . SER B 1 103 ? 18.391 26.594 22.828 1 98.31 103 SER B C 1
ATOM 3396 O O . SER B 1 103 ? 18.438 27.531 23.625 1 98.31 103 SER B O 1
ATOM 3398 N N . GLU B 1 104 ? 19.375 25.844 22.562 1 97.88 104 GLU B N 1
ATOM 3399 C CA . GLU B 1 104 ? 20.656 25.984 23.266 1 97.88 104 GLU B CA 1
ATOM 3400 C C . GLU B 1 104 ? 21.344 27.297 22.875 1 97.88 104 GLU B C 1
ATOM 340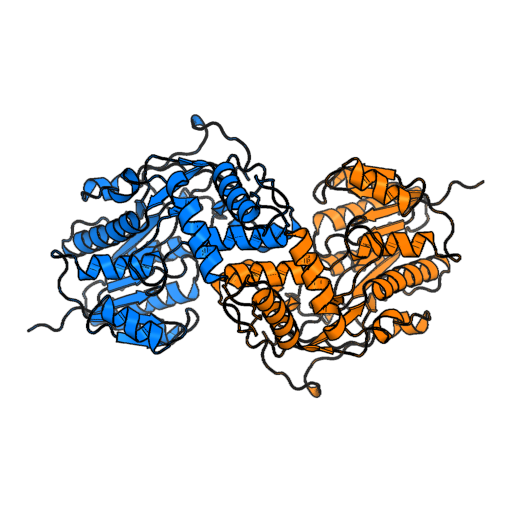2 O O . GLU B 1 104 ? 21.844 28.016 23.75 1 97.88 104 GLU B O 1
ATOM 3407 N N . SER B 1 105 ? 21.359 27.609 21.688 1 97.69 105 SER B N 1
ATOM 3408 C CA . SER B 1 105 ? 22.125 28.75 21.203 1 97.69 105 SER B CA 1
ATOM 3409 C C . SER B 1 105 ? 21.438 30.062 21.547 1 97.69 105 SER B C 1
ATOM 3411 O O . SER B 1 105 ? 22.094 31.078 21.781 1 97.69 105 SER B O 1
ATOM 3413 N N . THR B 1 106 ? 20.078 30.125 21.609 1 97.06 106 THR B N 1
ATOM 3414 C CA . THR B 1 106 ? 19.344 31.359 21.812 1 97.06 106 THR B CA 1
ATOM 3415 C C . THR B 1 106 ? 18.875 31.484 23.266 1 97.06 106 THR B C 1
ATOM 3417 O O . THR B 1 106 ? 18.547 32.594 23.719 1 97.06 106 THR B O 1
ATOM 3420 N N . GLY B 1 107 ? 18.719 30.391 23.906 1 96.88 107 GLY B N 1
ATOM 3421 C CA . GLY B 1 107 ? 18.156 30.375 25.25 1 96.88 107 GLY B CA 1
ATOM 3422 C C . GLY B 1 107 ? 16.641 30.516 25.266 1 96.88 107 GLY B C 1
ATOM 3423 O O . GLY B 1 107 ? 16.031 30.594 26.344 1 96.88 107 GLY B O 1
ATOM 3424 N N . VAL B 1 108 ? 16.062 30.609 24.141 1 97.12 108 VAL B N 1
ATOM 3425 C CA . VAL B 1 108 ? 14.609 30.703 24 1 97.12 108 VAL B CA 1
ATOM 3426 C C . VAL B 1 108 ? 14.07 29.406 23.391 1 97.12 108 VAL B C 1
ATOM 3428 O O . VAL B 1 108 ? 14.406 29.062 22.266 1 97.12 108 VAL B O 1
ATOM 3431 N N . PRO B 1 109 ? 13.273 28.656 24.094 1 98.12 109 PRO B N 1
ATOM 3432 C CA . PRO B 1 109 ? 12.734 27.406 23.531 1 98.12 109 PRO B CA 1
ATOM 3433 C C . PRO B 1 109 ? 11.883 27.641 22.281 1 98.12 109 PRO B C 1
ATOM 3435 O O . PRO B 1 109 ? 10.906 28.391 22.328 1 98.12 109 PRO B O 1
ATOM 3438 N N . PRO B 1 110 ? 12.219 27 21.188 1 98.69 110 PRO B N 1
ATOM 3439 C CA . PRO B 1 110 ? 11.422 27.156 19.969 1 98.69 110 PRO B CA 1
ATOM 3440 C C . PRO B 1 110 ? 10.109 26.375 20.016 1 98.69 110 PRO B C 1
ATOM 3442 O O . PRO B 1 110 ? 9.93 25.516 20.891 1 98.69 110 PRO B O 1
ATOM 3445 N N . ILE B 1 111 ? 9.188 26.703 19.094 1 98.75 111 ILE B N 1
ATOM 3446 C CA . ILE B 1 111 ? 7.879 26.047 19.031 1 98.75 111 ILE B CA 1
ATOM 3447 C C . ILE B 1 111 ? 7.867 25.031 17.891 1 98.75 111 ILE B C 1
ATOM 3449 O O . ILE B 1 111 ? 8.336 25.312 16.797 1 98.75 111 ILE B O 1
ATOM 3453 N N . TYR B 1 112 ? 7.383 23.812 18.172 1 98.94 112 TYR B N 1
ATOM 3454 C CA . TYR B 1 112 ? 7.18 22.781 17.188 1 98.94 112 TYR B CA 1
ATOM 3455 C C . TYR B 1 112 ? 5.734 22.297 17.172 1 98.94 112 TYR B C 1
ATOM 3457 O O . TYR B 1 112 ? 5.258 21.734 18.172 1 98.94 112 TYR B O 1
ATOM 3465 N N . ILE B 1 113 ? 5.051 22.547 16.078 1 98.94 113 ILE B N 1
ATOM 3466 C CA . ILE B 1 113 ? 3.705 22.016 15.891 1 98.94 113 ILE B CA 1
ATOM 3467 C C . ILE B 1 113 ? 3.736 20.891 14.859 1 98.94 113 ILE B C 1
ATOM 3469 O O . ILE B 1 113 ? 4.148 21.094 13.711 1 98.94 113 ILE B O 1
ATOM 3473 N N . HIS B 1 114 ? 3.324 19.703 15.297 1 98.88 114 HIS B N 1
ATOM 3474 C CA . HIS B 1 114 ? 3.301 18.5 14.477 1 98.88 114 HIS B CA 1
ATOM 3475 C C . HIS B 1 114 ? 1.87 18.062 14.188 1 98.88 114 HIS B C 1
ATOM 3477 O O . HIS B 1 114 ? 1.021 18.062 15.078 1 98.88 114 HIS B O 1
ATOM 3483 N N . VAL B 1 115 ? 1.616 17.734 12.938 1 98.56 115 VAL B N 1
ATOM 3484 C CA . VAL B 1 115 ? 0.311 17.188 12.586 1 98.56 115 VAL B CA 1
ATOM 3485 C C . VAL B 1 115 ? 0.376 15.664 12.57 1 98.56 115 VAL B C 1
ATOM 3487 O O . VAL B 1 115 ? 1.078 15.078 11.742 1 98.56 115 VAL B O 1
ATOM 3490 N N . SER B 1 116 ? -0.296 15.086 13.453 1 97.62 116 SER B N 1
ATOM 3491 C CA . SER B 1 116 ? -0.486 13.641 13.539 1 97.62 116 SER B CA 1
ATOM 3492 C C . SER B 1 116 ? -1.846 13.227 12.984 1 97.62 116 SER B C 1
ATOM 3494 O O . SER B 1 116 ? -2.244 13.672 11.906 1 97.62 116 SER B O 1
ATOM 3496 N N . GLY B 1 117 ? -2.549 12.367 13.688 1 95.88 117 GLY B N 1
ATOM 3497 C CA . GLY B 1 117 ? -3.871 11.953 13.25 1 95.88 117 GLY B CA 1
ATOM 3498 C C . GLY B 1 117 ? -4.598 11.102 14.273 1 95.88 117 GLY B C 1
ATOM 3499 O O . GLY B 1 117 ? -3.971 10.461 15.117 1 95.88 117 GLY B O 1
ATOM 3500 N N . LEU B 1 118 ? -5.867 11.055 14.125 1 95.56 118 LEU B N 1
ATOM 3501 C CA . LEU B 1 118 ? -6.695 10.344 15.094 1 95.56 118 LEU B CA 1
ATOM 3502 C C . LEU B 1 118 ? -6.516 8.836 14.953 1 95.56 118 LEU B C 1
ATOM 3504 O O . LEU B 1 118 ? -6.938 8.07 15.82 1 95.56 118 LEU B O 1
ATOM 3508 N N . GLY B 1 119 ? -5.867 8.406 13.906 1 93.75 119 GLY B N 1
ATOM 3509 C CA . GLY B 1 119 ? -5.559 6.992 13.805 1 93.75 119 GLY B CA 1
ATOM 3510 C C . GLY B 1 119 ? -4.805 6.453 15.008 1 93.75 119 GLY B C 1
ATOM 3511 O O . GLY B 1 119 ? -4.805 5.246 15.258 1 93.75 119 GLY B O 1
ATOM 3512 N N . ILE B 1 120 ? -4.207 7.324 15.734 1 95.31 120 ILE B N 1
ATOM 3513 C CA . ILE B 1 120 ? -3.389 6.938 16.875 1 95.31 120 ILE B CA 1
ATOM 3514 C C . ILE B 1 120 ? -4.266 6.285 17.938 1 95.31 120 ILE B C 1
ATOM 3516 O O . ILE B 1 120 ? -3.785 5.492 18.75 1 95.31 120 ILE B O 1
ATOM 3520 N N . ILE B 1 121 ? -5.598 6.578 17.906 1 96.06 121 ILE B N 1
ATOM 3521 C CA . ILE B 1 121 ? -6.473 6.043 18.953 1 96.06 121 ILE B CA 1
ATOM 3522 C C . ILE B 1 121 ? -7.391 4.98 18.359 1 96.06 121 ILE B C 1
ATOM 3524 O O . ILE B 1 121 ? -8.422 4.641 18.953 1 96.06 121 ILE B O 1
ATOM 3528 N N . GLY B 1 122 ? -7.125 4.527 17.203 1 95.44 122 GLY B N 1
ATOM 3529 C CA . GLY B 1 122 ? -7.945 3.494 16.594 1 95.44 122 GLY B CA 1
ATOM 3530 C C . GLY B 1 122 ? -8.172 2.301 17.5 1 95.44 122 GLY B C 1
ATOM 3531 O O . GLY B 1 122 ? -7.266 1.88 18.219 1 95.44 122 GLY B O 1
ATOM 3532 N N . ASP B 1 123 ? -9.367 1.686 17.422 1 95.56 123 ASP B N 1
ATOM 3533 C CA . ASP B 1 123 ? -9.734 0.621 18.344 1 95.56 123 ASP B CA 1
ATOM 3534 C C . ASP B 1 123 ? -9.453 -0.754 17.75 1 95.56 123 ASP B C 1
ATOM 3536 O O . ASP B 1 123 ? -9.797 -1.779 18.328 1 95.56 123 ASP B O 1
ATOM 3540 N N . ASN B 1 124 ? -8.977 -0.819 16.5 1 92.19 124 ASN B N 1
ATOM 3541 C CA . ASN B 1 124 ? -8.602 -2.045 15.797 1 92.19 124 ASN B CA 1
ATOM 3542 C C . ASN B 1 124 ? -9.797 -2.986 15.641 1 92.19 124 ASN B C 1
ATOM 3544 O O . ASN B 1 124 ? -9.656 -4.203 15.773 1 92.19 124 ASN B O 1
ATOM 3548 N N . SER B 1 125 ? -10.953 -2.471 15.43 1 95.06 125 SER B N 1
ATOM 3549 C CA . SER B 1 125 ? -12.156 -3.271 15.227 1 95.06 125 SER B CA 1
ATOM 3550 C C . SER B 1 125 ? -12.133 -3.957 13.859 1 95.06 125 SER B C 1
ATOM 3552 O O . SER B 1 125 ? -13 -4.785 13.57 1 95.06 125 SER B O 1
ATOM 3554 N N . ARG B 1 126 ? -11.195 -3.543 12.992 1 93.38 126 ARG B N 1
ATOM 3555 C CA . ARG B 1 126 ? -10.922 -4.164 11.703 1 93.38 126 ARG B CA 1
ATOM 3556 C C . ARG B 1 126 ? -12.156 -4.133 10.805 1 93.38 126 ARG B C 1
ATOM 3558 O O . ARG B 1 126 ? -12.492 -5.129 10.164 1 93.38 126 ARG B O 1
ATOM 3565 N N . GLY B 1 127 ? -12.836 -3.031 10.875 1 96.31 127 GLY B N 1
ATOM 3566 C CA . GLY B 1 127 ? -13.969 -2.773 10 1 96.31 127 GLY B CA 1
ATOM 3567 C C . GLY B 1 127 ? -15.266 -3.365 10.516 1 96.31 127 GLY B C 1
ATOM 3568 O O . GLY B 1 127 ? -16.344 -3.119 9.961 1 96.31 127 GLY B O 1
ATOM 3569 N N . GLU B 1 128 ? -15.25 -4.152 11.562 1 95.62 128 GLU B N 1
ATOM 3570 C CA . GLU B 1 128 ? -16.438 -4.785 12.133 1 95.62 128 GLU B CA 1
ATOM 3571 C C . GLU B 1 128 ? -17.297 -3.77 12.867 1 95.62 128 GLU B C 1
ATOM 3573 O O . GLU B 1 128 ? -16.797 -2.75 13.344 1 95.62 128 GLU B O 1
ATOM 3578 N N . PHE B 1 129 ? -18.562 -4.074 12.992 1 96.56 129 PHE B N 1
ATOM 3579 C CA . PHE B 1 129 ? -19.484 -3.195 13.711 1 96.56 129 PHE B CA 1
ATOM 3580 C C . PHE B 1 129 ? -19.203 -3.225 15.203 1 96.56 129 PHE B C 1
ATOM 3582 O O . PHE B 1 129 ? -19.109 -4.301 15.805 1 96.56 129 PHE B O 1
ATOM 3589 N N . VAL B 1 130 ? -19 -2.125 15.711 1 96.56 130 VAL B N 1
ATOM 3590 C CA . VAL B 1 130 ? -18.906 -1.927 17.156 1 96.56 130 VAL B CA 1
ATOM 3591 C C . VAL B 1 130 ? -19.938 -0.911 17.609 1 96.56 130 VAL B C 1
ATOM 3593 O O . VAL B 1 130 ? -20.031 0.187 17.062 1 96.56 130 VAL B O 1
ATOM 3596 N N . ALA B 1 131 ? -20.688 -1.32 18.578 1 96 131 ALA B N 1
ATOM 3597 C CA . ALA B 1 131 ? -21.672 -0.382 19.109 1 96 131 ALA B CA 1
ATOM 3598 C C . ALA B 1 131 ? -20.984 0.892 19.609 1 96 131 ALA B C 1
ATOM 3600 O O . ALA B 1 131 ? -19.922 0.834 20.234 1 96 131 ALA B O 1
ATOM 3601 N N . PRO B 1 132 ? -21.625 2.029 19.312 1 93.25 132 PRO B N 1
ATOM 3602 C CA . PRO B 1 132 ? -20.984 3.309 19.641 1 93.25 132 PRO B CA 1
ATOM 3603 C C . PRO B 1 132 ? -20.578 3.4 21.109 1 93.25 132 PRO B C 1
ATOM 3605 O O . PRO B 1 132 ? -19.516 3.957 21.422 1 93.25 132 PRO B O 1
ATOM 3608 N N . GLU B 1 133 ? -21.344 2.791 21.984 1 94.38 133 GLU B N 1
ATOM 3609 C CA . GLU B 1 133 ? -21.062 2.881 23.406 1 94.38 133 GLU B CA 1
ATOM 3610 C C . GLU B 1 133 ? -19.844 2.059 23.797 1 94.38 133 GLU B C 1
ATOM 3612 O O . GLU B 1 133 ? -19.281 2.24 24.875 1 94.38 133 GLU B O 1
ATOM 3617 N N . LYS B 1 134 ? -19.453 1.161 22.922 1 96.12 134 LYS B N 1
ATOM 3618 C CA . LYS B 1 134 ? -18.328 0.279 23.219 1 96.12 134 LYS B CA 1
ATOM 3619 C C . LYS B 1 134 ? -17.031 0.815 22.609 1 96.12 134 LYS B C 1
ATOM 3621 O O . LYS B 1 134 ? -15.953 0.282 22.875 1 96.12 134 LYS B O 1
ATOM 3626 N N . VAL B 1 135 ? -17.109 1.843 21.828 1 96.62 135 VAL B N 1
ATOM 3627 C CA . VAL B 1 135 ? -15.922 2.463 21.25 1 96.62 135 VAL B CA 1
ATOM 3628 C C . VAL B 1 135 ? -15.25 3.344 22.312 1 96.62 135 VAL B C 1
ATOM 3630 O O . VAL B 1 135 ? -15.883 4.23 22.875 1 96.62 135 VAL B O 1
ATOM 3633 N N . PRO B 1 136 ? -13.961 3.111 22.578 1 96.38 136 PRO B N 1
ATOM 3634 C CA . PRO B 1 136 ? -13.281 3.975 23.547 1 96.38 136 PRO B CA 1
ATOM 3635 C C . PRO B 1 136 ? -13.328 5.449 23.156 1 96.38 136 PRO B C 1
ATOM 3637 O O . PRO B 1 136 ? -13.109 5.793 22 1 96.38 136 PRO B O 1
ATOM 3640 N N . HIS B 1 137 ? -13.703 6.254 24.125 1 96.88 137 HIS B N 1
ATOM 3641 C CA . HIS B 1 137 ? -13.805 7.691 23.906 1 96.88 137 HIS B CA 1
ATOM 3642 C C . HIS B 1 137 ? -12.719 8.438 24.672 1 96.88 137 HIS B C 1
ATOM 3644 O O . HIS B 1 137 ? -12.438 8.117 25.828 1 96.88 137 HIS B O 1
ATOM 3650 N N . TYR B 1 138 ? -12.078 9.43 24.031 1 97.56 138 TYR B N 1
ATOM 3651 C CA . TYR B 1 138 ? -11 10.188 24.656 1 97.56 138 TYR B CA 1
ATOM 3652 C C . TYR B 1 138 ? -11.258 11.68 24.562 1 97.56 138 TYR B C 1
ATOM 3654 O O . TYR B 1 138 ? -11.727 12.18 23.531 1 97.56 138 TYR B O 1
ATOM 3662 N N . SER B 1 139 ? -11.016 12.383 25.594 1 97.69 139 SER B N 1
ATOM 3663 C CA . SER B 1 139 ? -10.812 13.828 25.578 1 97.69 139 SER B CA 1
ATOM 3664 C C . SER B 1 139 ? -9.336 14.18 25.5 1 97.69 139 SER B C 1
ATOM 3666 O O . SER B 1 139 ? -8.492 13.461 26.047 1 97.69 139 SER B O 1
ATOM 3668 N N . ASP B 1 140 ? -9.062 15.266 24.766 1 97.94 140 ASP B N 1
ATOM 3669 C CA . ASP B 1 140 ? -7.641 15.602 24.703 1 97.94 140 ASP B CA 1
ATOM 3670 C C . ASP B 1 140 ? -7.156 16.172 26.047 1 97.94 140 ASP B C 1
ATOM 3672 O O . ASP B 1 140 ? -5.953 16.25 26.297 1 97.94 140 ASP B O 1
ATOM 3676 N N . ILE B 1 141 ? -8.031 16.609 26.938 1 97.94 141 ILE B N 1
ATOM 3677 C CA . ILE B 1 141 ? -7.637 16.953 28.297 1 97.94 141 ILE B CA 1
ATOM 3678 C C . ILE B 1 141 ? -7.398 15.672 29.094 1 97.94 141 ILE B C 1
ATOM 3680 O O . ILE B 1 141 ? -8.312 14.867 29.266 1 97.94 141 ILE B O 1
ATOM 3684 N N . GLY B 1 142 ? -6.223 15.5 29.594 1 96.31 142 GLY B N 1
ATOM 3685 C CA . GLY B 1 142 ? -5.871 14.312 30.359 1 96.31 142 GLY B CA 1
ATOM 3686 C C . GLY B 1 142 ? -5.395 13.164 29.484 1 96.31 142 GLY B C 1
ATOM 3687 O O . GLY B 1 142 ? -4.957 12.133 30 1 96.31 142 GLY B O 1
ATOM 3688 N N . PHE B 1 143 ? -5.445 13.312 28.188 1 97.62 143 PHE B N 1
ATOM 3689 C CA . PHE B 1 143 ? -5.012 12.289 27.234 1 97.62 143 PHE B CA 1
ATOM 3690 C C . PHE B 1 143 ? -3.492 12.156 27.25 1 97.62 143 PHE B C 1
ATOM 3692 O O . PHE B 1 143 ? -2.775 13.156 27.344 1 97.62 143 PHE B O 1
ATOM 3699 N N . THR B 1 144 ? -3 10.93 27.234 1 97 144 THR B N 1
ATOM 3700 C CA . THR B 1 144 ? -1.581 10.641 27.062 1 97 144 THR B CA 1
ATOM 3701 C C . THR B 1 144 ? -1.374 9.57 25.984 1 97 144 THR B C 1
ATOM 3703 O O . THR B 1 144 ? -2.244 8.727 25.766 1 97 144 THR B O 1
ATOM 3706 N N . ILE B 1 145 ? -0.255 9.633 25.344 1 96.5 145 ILE B N 1
ATOM 3707 C CA . ILE B 1 145 ? 0.023 8.734 24.219 1 96.5 145 ILE B CA 1
ATOM 3708 C C . ILE B 1 145 ? 0.051 7.293 24.719 1 96.5 145 ILE B C 1
ATOM 3710 O O . ILE B 1 145 ? -0.291 6.367 23.969 1 96.5 145 ILE B O 1
ATOM 3714 N N . ASP B 1 146 ? 0.377 7.074 25.984 1 94.69 146 ASP B N 1
ATOM 3715 C CA . ASP B 1 146 ? 0.489 5.734 26.547 1 94.69 146 ASP B CA 1
ATOM 3716 C C . ASP B 1 146 ? -0.869 5.035 26.578 1 94.69 146 ASP B C 1
ATOM 3718 O O . ASP B 1 146 ? -0.944 3.822 26.797 1 94.69 146 ASP B O 1
ATOM 3722 N N . GLN B 1 147 ? -1.905 5.785 26.406 1 95.31 147 GLN B N 1
ATOM 3723 C CA . GLN B 1 147 ? -3.246 5.215 26.375 1 95.31 147 GLN B CA 1
ATOM 3724 C C . GLN B 1 147 ? -3.525 4.523 25.047 1 95.31 147 GLN B C 1
ATOM 3726 O O . GLN B 1 147 ? -4.5 3.779 24.922 1 95.31 147 GLN B O 1
ATOM 3731 N N . CYS B 1 148 ? -2.721 4.773 24.062 1 94.19 148 CYS B N 1
ATOM 3732 C CA . CYS B 1 148 ? -2.906 4.215 22.734 1 94.19 148 CYS B CA 1
ATOM 3733 C C . CYS B 1 148 ? -2.277 2.832 22.625 1 94.19 148 CYS B C 1
ATOM 3735 O O . CYS B 1 148 ? -1.325 2.52 23.344 1 94.19 148 CYS B O 1
ATOM 3737 N N . LEU B 1 149 ? -2.812 2.062 21.734 1 89.12 149 LEU B N 1
ATOM 3738 C CA . LEU B 1 149 ? -2.152 0.798 21.422 1 89.12 149 LEU B CA 1
ATOM 3739 C C . LEU B 1 149 ? -0.779 1.04 20.797 1 89.12 149 LEU B C 1
ATOM 3741 O O . LEU B 1 149 ? -0.636 1.873 19.906 1 89.12 149 LEU B O 1
ATOM 3745 N N . PRO B 1 150 ? 0.228 0.301 21.266 1 88 150 PRO B N 1
ATOM 3746 C CA . PRO B 1 150 ? 1.589 0.542 20.781 1 88 150 PRO B CA 1
ATOM 3747 C C . PRO B 1 150 ? 1.73 0.306 19.266 1 88 150 PRO B C 1
ATOM 3749 O O . PRO B 1 150 ? 2.617 0.879 18.641 1 88 150 PRO B O 1
ATOM 3752 N N . THR B 1 151 ? 0.836 -0.497 18.703 1 85.06 151 THR B N 1
ATOM 3753 C CA . THR B 1 151 ? 0.941 -0.854 17.297 1 85.06 151 THR B CA 1
ATOM 3754 C C . THR B 1 151 ? 0.232 0.177 16.422 1 85.06 151 THR B C 1
ATOM 3756 O O . THR B 1 151 ? 0.293 0.105 15.195 1 85.06 151 THR B O 1
ATOM 3759 N N . ASN B 1 152 ? -0.498 1.096 17.078 1 90 152 ASN B N 1
ATOM 3760 C CA . ASN B 1 152 ? -1.196 2.107 16.297 1 90 152 ASN B CA 1
ATOM 3761 C C . ASN B 1 152 ? -0.218 3.041 15.586 1 90 152 ASN B C 1
ATOM 3763 O O . ASN B 1 152 ? 0.881 3.289 16.094 1 90 152 ASN B O 1
ATOM 3767 N N . PRO B 1 153 ? -0.662 3.494 14.453 1 88.44 153 PRO B N 1
ATOM 3768 C CA . PRO B 1 153 ? 0.2 4.453 13.758 1 88.44 153 PRO B CA 1
ATOM 3769 C C . PRO B 1 153 ? 0.487 5.699 14.594 1 88.44 153 PRO B C 1
ATOM 3771 O O . PRO B 1 153 ? -0.258 6.012 15.523 1 88.44 153 PRO B O 1
ATOM 3774 N N . HIS B 1 154 ? 1.608 6.414 14.289 1 93.88 154 HIS B N 1
ATOM 3775 C CA . HIS B 1 154 ? 2 7.711 14.828 1 93.88 154 HIS B CA 1
ATOM 3776 C C . HIS B 1 154 ? 2.664 7.562 16.203 1 93.88 154 HIS B C 1
ATOM 3778 O O . HIS B 1 154 ? 3.385 8.461 16.641 1 93.88 154 HIS B O 1
ATOM 3784 N N . VAL B 1 155 ? 2.334 6.453 16.984 1 94.44 155 VAL B N 1
ATOM 3785 C CA . VAL B 1 155 ? 2.746 6.344 18.375 1 94.44 155 VAL B CA 1
ATOM 3786 C C . VAL B 1 155 ? 4.258 6.523 18.484 1 94.44 155 VAL B C 1
ATOM 3788 O O . VAL B 1 155 ? 4.738 7.289 19.328 1 94.44 155 VAL B O 1
ATOM 3791 N N . ASP B 1 156 ? 4.973 5.875 17.656 1 93.44 156 ASP B N 1
ATOM 3792 C CA . ASP B 1 156 ? 6.434 5.926 17.703 1 93.44 156 ASP B CA 1
ATOM 3793 C C . ASP B 1 156 ? 6.938 7.359 17.516 1 93.44 156 ASP B C 1
ATOM 3795 O O . ASP B 1 156 ? 7.777 7.824 18.297 1 93.44 156 ASP B O 1
ATOM 3799 N N . CYS B 1 157 ? 6.418 8.055 16.562 1 96.44 157 CYS B N 1
ATOM 3800 C CA . CYS B 1 157 ? 6.859 9.406 16.234 1 96.44 157 CYS B CA 1
ATOM 3801 C C . CYS B 1 157 ? 6.371 10.398 17.281 1 96.44 157 CYS B C 1
ATOM 3803 O O . CYS B 1 157 ? 7.141 11.242 17.75 1 96.44 157 CYS B O 1
ATOM 3805 N N . ASP B 1 158 ? 5.105 10.273 17.672 1 98.19 158 ASP B N 1
ATOM 3806 C CA . ASP B 1 158 ? 4.516 11.227 18.609 1 98.19 158 ASP B CA 1
ATOM 3807 C C . ASP B 1 158 ? 5.152 11.094 19.984 1 98.19 158 ASP B C 1
ATOM 3809 O O . ASP B 1 158 ? 5.281 12.086 20.719 1 98.19 158 ASP B O 1
ATOM 3813 N N . THR B 1 159 ? 5.559 9.898 20.344 1 97.88 159 THR B N 1
ATOM 3814 C CA . THR B 1 159 ? 6.219 9.672 21.625 1 97.88 159 THR B CA 1
ATOM 3815 C C . THR B 1 159 ? 7.535 10.445 21.688 1 97.88 159 THR B C 1
ATOM 3817 O O . THR B 1 159 ? 7.84 11.062 22.719 1 97.88 159 THR B O 1
ATOM 3820 N N . VAL B 1 160 ? 8.289 10.43 20.641 1 97.81 160 VAL B N 1
ATOM 3821 C CA . VAL B 1 160 ? 9.578 11.117 20.594 1 97.81 160 VAL B CA 1
ATOM 3822 C C . VAL B 1 160 ? 9.367 12.625 20.688 1 97.81 160 VAL B C 1
ATOM 3824 O O . VAL B 1 160 ? 10.156 13.328 21.312 1 97.81 160 VAL B O 1
ATOM 3827 N N . ILE B 1 161 ? 8.328 13.109 20.094 1 98.69 161 ILE B N 1
ATOM 3828 C CA . ILE B 1 161 ? 8.031 14.539 20.109 1 98.69 161 ILE B CA 1
ATOM 3829 C C . ILE B 1 161 ? 7.629 14.977 21.516 1 98.69 161 ILE B C 1
ATOM 3831 O O . ILE B 1 161 ? 8.109 16 22.016 1 98.69 161 ILE B O 1
ATOM 3835 N N . VAL B 1 162 ? 6.781 14.18 22.141 1 98.19 162 VAL B N 1
ATOM 3836 C CA . VAL B 1 162 ? 6.348 14.5 23.5 1 98.19 162 VAL B CA 1
ATOM 3837 C C . VAL B 1 162 ? 7.551 14.5 24.438 1 98.19 162 VAL B C 1
ATOM 3839 O O . VAL B 1 162 ? 7.672 15.367 25.312 1 98.19 162 VAL B O 1
ATOM 3842 N N . ALA B 1 163 ? 8.414 13.531 24.281 1 97.88 163 ALA B N 1
ATOM 3843 C CA . ALA B 1 163 ? 9.617 13.469 25.094 1 97.88 163 ALA B CA 1
ATOM 3844 C C . ALA B 1 163 ? 10.453 14.742 24.953 1 97.88 163 ALA B C 1
ATOM 3846 O O . ALA B 1 163 ? 10.961 15.281 25.938 1 97.88 163 ALA B O 1
ATOM 3847 N N . ALA B 1 164 ? 10.578 15.211 23.734 1 98.19 164 ALA B N 1
ATOM 3848 C CA . ALA B 1 164 ? 11.328 16.438 23.469 1 98.19 164 ALA B CA 1
ATOM 3849 C C . ALA B 1 164 ? 10.664 17.641 24.125 1 98.19 164 ALA B C 1
ATOM 3851 O O . ALA B 1 164 ? 11.336 18.578 24.547 1 98.19 164 ALA B O 1
ATOM 3852 N N . GLY B 1 165 ? 9.328 17.625 24.219 1 98.19 165 GLY B N 1
ATOM 3853 C CA . GLY B 1 165 ? 8.57 18.719 24.797 1 98.19 165 GLY B CA 1
ATOM 3854 C C . GLY B 1 165 ? 8.57 18.719 26.312 1 98.19 165 GLY B C 1
ATOM 3855 O O . GLY B 1 165 ? 8.102 19.672 26.938 1 98.19 165 GLY B O 1
ATOM 3856 N N . THR B 1 166 ? 9.133 17.672 26.891 1 97.38 166 THR B N 1
ATOM 3857 C CA . THR B 1 166 ? 9.062 17.562 28.344 1 97.38 166 THR B CA 1
ATOM 3858 C C . THR B 1 166 ? 10.461 17.578 28.969 1 97.38 166 THR B C 1
ATOM 3860 O O . THR B 1 166 ? 10.602 17.688 30.188 1 97.38 166 THR B O 1
ATOM 3863 N N . ARG B 1 167 ? 11.391 17.516 28.125 1 96.56 167 ARG B N 1
ATOM 3864 C CA . ARG B 1 167 ? 12.75 17.469 28.656 1 96.56 167 ARG B CA 1
ATOM 3865 C C . ARG B 1 167 ? 13.195 18.859 29.109 1 96.56 167 ARG B C 1
ATOM 3867 O O . ARG B 1 167 ? 12.727 19.875 28.578 1 96.56 167 ARG B O 1
ATOM 3874 N N . LYS B 1 168 ? 14.195 18.922 30.031 1 95.94 168 LYS B N 1
ATOM 3875 C CA . LYS B 1 168 ? 14.688 20.156 30.594 1 95.94 168 LYS B CA 1
ATOM 3876 C C . LYS B 1 168 ? 15.859 20.719 29.781 1 95.94 168 LYS B C 1
ATOM 3878 O O . LYS B 1 168 ? 16.016 21.938 29.672 1 95.94 168 LYS B O 1
ATOM 3883 N N . GLU B 1 169 ? 16.625 19.797 29.266 1 96.19 169 GLU B N 1
ATOM 3884 C CA . GLU B 1 169 ? 17.766 20.203 28.453 1 96.19 169 GLU B CA 1
ATOM 3885 C C . GLU B 1 169 ? 17.328 20.547 27.031 1 96.19 169 GLU B C 1
ATOM 3887 O O . GLU B 1 169 ? 16.625 19.766 26.391 1 96.19 169 GLU B O 1
ATOM 3892 N N . ARG B 1 170 ? 17.781 21.75 26.594 1 97.5 170 ARG B N 1
ATOM 3893 C CA . ARG B 1 170 ? 17.438 22.188 25.234 1 97.5 170 ARG B CA 1
ATOM 3894 C C . ARG B 1 170 ? 15.938 22.062 24.984 1 97.5 170 ARG B C 1
ATOM 3896 O O . ARG B 1 170 ? 15.523 21.422 24.016 1 97.5 170 ARG B O 1
ATOM 3903 N N . PRO B 1 171 ? 15.18 22.703 25.812 1 98.06 171 PRO B N 1
ATOM 3904 C CA . PRO B 1 171 ? 13.727 22.531 25.766 1 98.06 171 PRO B CA 1
ATOM 3905 C C . PRO B 1 171 ? 13.109 22.984 24.438 1 98.06 171 PRO B C 1
ATOM 3907 O O . PRO B 1 171 ? 13.609 23.922 23.828 1 98.06 171 PRO B O 1
ATOM 3910 N N . ILE B 1 172 ? 12.102 22.328 24.031 1 98.81 172 ILE B N 1
ATOM 3911 C CA . ILE B 1 172 ? 11.289 22.656 22.859 1 98.81 172 ILE B CA 1
ATOM 3912 C C . ILE B 1 172 ? 9.82 22.719 23.25 1 98.81 172 ILE B C 1
ATOM 3914 O O . ILE B 1 172 ? 9.328 21.859 24 1 98.81 172 ILE B O 1
ATOM 3918 N N . ARG B 1 173 ? 9.141 23.734 22.875 1 98.81 173 ARG B N 1
ATOM 3919 C CA . ARG B 1 173 ? 7.699 23.844 23.094 1 98.81 173 ARG B CA 1
ATOM 3920 C C . ARG B 1 173 ? 6.918 23.078 22.031 1 98.81 173 ARG B C 1
ATOM 3922 O O . ARG B 1 173 ? 6.703 23.594 20.922 1 98.81 173 ARG B O 1
ATOM 3929 N N . THR B 1 174 ? 6.527 21.859 22.359 1 98.88 174 THR B N 1
ATOM 3930 C CA . THR B 1 174 ? 5.922 20.984 21.359 1 98.88 174 THR B CA 1
ATOM 3931 C C . THR B 1 174 ? 4.402 20.984 21.484 1 98.88 174 THR B C 1
ATOM 3933 O O . THR B 1 174 ? 3.871 21.062 22.594 1 98.88 174 THR B O 1
ATOM 3936 N N . MET B 1 175 ? 3.721 20.922 20.422 1 98.88 175 MET B N 1
ATOM 3937 C CA . MET B 1 175 ? 2.287 20.672 20.281 1 98.88 175 MET B CA 1
ATOM 3938 C C . MET B 1 175 ? 2.004 19.703 19.141 1 98.88 175 MET B C 1
ATOM 3940 O O . MET B 1 175 ? 2.646 19.766 18.094 1 98.88 175 MET B O 1
ATOM 3944 N N . ILE B 1 176 ? 1.085 18.797 19.344 1 98.94 176 ILE B N 1
ATOM 3945 C CA . ILE B 1 176 ? 0.68 17.844 18.312 1 98.94 176 ILE B CA 1
ATOM 3946 C C . ILE B 1 176 ? -0.815 17.984 18.047 1 98.94 176 ILE B C 1
ATOM 3948 O O . ILE B 1 176 ? -1.622 18.031 18.969 1 98.94 176 ILE B O 1
ATOM 3952 N N . LEU B 1 177 ? -1.171 18.156 16.828 1 98.88 177 LEU B N 1
ATOM 3953 C CA . LEU B 1 177 ? -2.562 18.156 16.391 1 98.88 177 LEU B CA 1
ATOM 3954 C C . LEU B 1 177 ? -2.949 16.781 15.836 1 98.88 177 LEU B C 1
ATOM 3956 O O . LEU B 1 177 ? -2.24 16.219 15 1 98.88 177 LEU B O 1
ATOM 3960 N N . PHE B 1 178 ? -4.016 16.25 16.375 1 98.31 178 PHE B N 1
ATOM 3961 C CA . PHE B 1 178 ? -4.578 14.984 15.898 1 98.31 178 PHE B CA 1
ATOM 3962 C C . PHE B 1 178 ? -5.891 15.219 15.156 1 98.31 178 PHE B C 1
ATOM 3964 O O . PHE B 1 178 ? -6.969 15.102 15.75 1 98.31 178 PHE B O 1
ATOM 3971 N N . PRO B 1 179 ? -5.816 15.445 13.875 1 97.19 179 PRO B N 1
ATOM 3972 C CA . PRO B 1 179 ? -7.055 15.672 13.133 1 97.19 179 PRO B CA 1
ATOM 3973 C C . PRO B 1 179 ? -7.758 14.367 12.75 1 97.19 179 PRO B C 1
ATOM 3975 O O . PRO B 1 179 ? -7.109 13.328 12.633 1 97.19 179 PRO B O 1
ATOM 3978 N N . GLY B 1 180 ? -9.102 14.453 12.641 1 94.06 180 GLY B N 1
ATOM 3979 C CA . GLY B 1 180 ? -9.836 13.391 11.977 1 94.06 180 GLY B CA 1
ATOM 3980 C C . GLY B 1 180 ? -9.633 13.367 10.477 1 94.06 180 GLY B C 1
ATOM 3981 O O . GLY B 1 180 ? -8.727 14.031 9.961 1 94.06 180 GLY B O 1
ATOM 3982 N N . LEU B 1 181 ? -10.445 12.625 9.812 1 92.38 181 LEU B N 1
ATOM 3983 C CA . LEU B 1 181 ? -10.383 12.586 8.352 1 92.38 181 LEU B CA 1
ATOM 3984 C C . LEU B 1 181 ? -10.711 13.953 7.758 1 92.38 181 LEU B C 1
ATOM 3986 O O . LEU B 1 181 ? -11.844 14.414 7.855 1 92.38 181 LEU B O 1
ATOM 3990 N N . PHE B 1 182 ? -9.742 14.656 7.34 1 90.19 182 PHE B N 1
ATOM 3991 C CA . PHE B 1 182 ? -10.125 15.953 6.789 1 90.19 182 PHE B CA 1
ATOM 3992 C C . PHE B 1 182 ? -10.516 15.82 5.32 1 90.19 182 PHE B C 1
ATOM 3994 O O . PHE B 1 182 ? -10.008 14.945 4.613 1 90.19 182 PHE B O 1
ATOM 4001 N N . TYR B 1 183 ? -11.43 16.578 4.926 1 94.56 183 TYR B N 1
ATOM 4002 C CA . TYR B 1 183 ? -12.055 16.641 3.607 1 94.56 183 TYR B CA 1
ATOM 4003 C C . TYR B 1 183 ? -12.242 18.078 3.152 1 94.56 183 TYR B C 1
ATOM 4005 O O . TYR B 1 183 ? -11.844 19.016 3.85 1 94.56 183 TYR B O 1
ATOM 4013 N N . GLY B 1 184 ? -12.688 18.219 1.939 1 96.56 184 GLY B N 1
ATOM 4014 C CA . GLY B 1 184 ? -13.055 19.531 1.414 1 96.56 184 GLY B CA 1
ATOM 4015 C C . GLY B 1 184 ? -12.039 20.094 0.437 1 96.56 184 GLY B C 1
ATOM 4016 O O . GLY B 1 184 ? -10.867 19.719 0.476 1 96.56 184 GLY B O 1
ATOM 4017 N N . ILE B 1 185 ? -12.516 20.969 -0.419 1 96.56 185 ILE B N 1
ATOM 4018 C CA . ILE B 1 185 ? -11.656 21.641 -1.385 1 96.56 185 ILE B CA 1
ATOM 4019 C C . ILE B 1 185 ? -10.953 22.812 -0.713 1 96.56 185 ILE B C 1
ATOM 4021 O O . ILE B 1 185 ? -11.602 23.734 -0.22 1 96.56 185 ILE B O 1
ATOM 4025 N N . GLY B 1 186 ? -9.664 22.703 -0.647 1 96.62 186 GLY B N 1
ATOM 4026 C CA . GLY B 1 186 ? -8.883 23.766 -0.025 1 96.62 186 GLY B CA 1
ATOM 4027 C C . GLY B 1 186 ? -8.625 24.938 -0.949 1 96.62 186 GLY B C 1
ATOM 4028 O O . GLY B 1 186 ? -8.875 24.859 -2.152 1 96.62 186 GLY B O 1
ATOM 4029 N N . ASP B 1 187 ? -8.117 25.984 -0.352 1 97 187 ASP B N 1
ATOM 4030 C CA . ASP B 1 187 ? -7.754 27.188 -1.104 1 97 187 ASP B CA 1
ATOM 4031 C C . ASP B 1 187 ? -6.266 27.188 -1.447 1 97 187 ASP B C 1
ATOM 4033 O O . ASP B 1 187 ? -5.785 28.078 -2.139 1 97 187 ASP B O 1
ATOM 4037 N N . GLY B 1 188 ? -5.578 26.203 -0.946 1 95.81 188 GLY B N 1
ATOM 4038 C CA . GLY B 1 188 ? -4.141 26.125 -1.17 1 95.81 188 GLY B CA 1
ATOM 4039 C C . GLY B 1 188 ? -3.777 25.484 -2.492 1 95.81 188 GLY B C 1
ATOM 4040 O O . GLY B 1 188 ? -4.477 25.656 -3.49 1 95.81 188 GLY B O 1
ATOM 4041 N N . ILE B 1 189 ? -2.611 24.875 -2.471 1 93.94 189 ILE B N 1
ATOM 4042 C CA . ILE B 1 189 ? -2.072 24.312 -3.703 1 93.94 189 ILE B CA 1
ATOM 4043 C C . ILE B 1 189 ? -2.766 22.984 -4.016 1 93.94 189 ILE B C 1
ATOM 4045 O O . ILE B 1 189 ? -3.43 22.859 -5.047 1 93.94 189 ILE B O 1
ATOM 4049 N N . ARG B 1 190 ? -2.633 22.047 -3.107 1 90.38 190 ARG B N 1
ATOM 4050 C CA . ARG B 1 190 ? -3.381 20.812 -3.281 1 90.38 190 ARG B CA 1
ATOM 4051 C C . ARG B 1 190 ? -4.836 20.984 -2.861 1 90.38 190 ARG B C 1
ATOM 4053 O O . ARG B 1 190 ? -5.117 21.359 -1.721 1 90.38 190 ARG B O 1
ATOM 4060 N N . LYS B 1 191 ? -5.711 20.578 -3.701 1 93.06 191 LYS B N 1
ATOM 4061 C CA . LYS B 1 191 ? -7.109 20.953 -3.506 1 93.06 191 LYS B CA 1
ATOM 4062 C C . LYS B 1 191 ? -7.855 19.875 -2.717 1 93.06 191 LYS B C 1
ATOM 4064 O O . LYS B 1 191 ? -8.852 20.156 -2.057 1 93.06 191 LYS B O 1
ATOM 4069 N N . THR B 1 192 ? -7.344 18.625 -2.82 1 91.81 192 THR B N 1
ATOM 4070 C CA . THR B 1 192 ? -8.086 17.531 -2.207 1 91.81 192 THR B CA 1
ATOM 4071 C C . THR B 1 192 ? -7.156 16.656 -1.367 1 91.81 192 THR B C 1
ATOM 4073 O O . THR B 1 192 ? -5.934 16.75 -1.489 1 91.81 192 THR B O 1
ATOM 4076 N N . SER B 1 193 ? -7.828 15.883 -0.528 1 87.75 193 SER B N 1
ATOM 4077 C CA . SER B 1 193 ? -7.098 15.016 0.387 1 87.75 193 SER B CA 1
ATOM 4078 C C . SER B 1 193 ? -6.484 13.828 -0.349 1 87.75 193 SER B C 1
ATOM 4080 O O . SER B 1 193 ? -6.984 13.414 -1.397 1 87.75 193 SER B O 1
ATOM 4082 N N . LEU B 1 194 ? -5.426 13.297 0.272 1 84.25 194 LEU B N 1
ATOM 4083 C CA . LEU B 1 194 ? -4.754 12.117 -0.258 1 84.25 194 LEU B CA 1
ATOM 4084 C C . LEU B 1 194 ? -5.613 10.867 -0.068 1 84.25 194 LEU B C 1
ATOM 4086 O O . LEU B 1 194 ? -5.445 9.875 -0.782 1 84.25 194 LEU B O 1
ATOM 4090 N N . LEU B 1 195 ? -6.535 10.938 0.826 1 88.25 195 LEU B N 1
ATOM 4091 C CA . LEU B 1 195 ? -7.371 9.781 1.143 1 88.25 195 LEU B CA 1
ATOM 4092 C C . LEU B 1 195 ? -8.211 9.375 -0.063 1 88.25 195 LEU B C 1
ATOM 4094 O O . LEU B 1 195 ? -8.352 8.18 -0.346 1 88.25 195 LEU B O 1
ATOM 4098 N N . LEU B 1 196 ? -8.773 10.32 -0.729 1 90.44 196 LEU B N 1
ATOM 4099 C CA . LEU B 1 196 ? -9.641 10.016 -1.864 1 90.44 196 LEU B CA 1
ATOM 4100 C C . LEU B 1 196 ? -8.836 9.375 -2.996 1 90.44 196 LEU B C 1
ATOM 4102 O O . LEU B 1 196 ? -9.312 8.453 -3.658 1 90.44 196 LEU B O 1
ATOM 4106 N N . ARG B 1 197 ? -7.68 9.891 -3.162 1 88.81 197 ARG B N 1
ATOM 4107 C CA . ARG B 1 197 ? -6.805 9.312 -4.18 1 88.81 197 ARG B CA 1
ATOM 4108 C C . ARG B 1 197 ? -6.43 7.879 -3.822 1 88.81 197 ARG B C 1
ATOM 4110 O O . ARG B 1 197 ? -6.344 7.02 -4.699 1 88.81 197 ARG B O 1
ATOM 4117 N N . LEU B 1 198 ? -6.164 7.703 -2.576 1 91.31 198 LEU B N 1
ATOM 4118 C CA . LEU B 1 198 ? -5.84 6.359 -2.111 1 91.31 198 LEU B CA 1
ATOM 4119 C C . LEU B 1 198 ? -6.984 5.395 -2.4 1 91.31 198 LEU B C 1
ATOM 4121 O O . LEU B 1 198 ? -6.777 4.336 -3.002 1 91.31 198 LEU B O 1
ATOM 4125 N N . TYR B 1 199 ? -8.172 5.766 -2.023 1 93.44 199 TYR B N 1
ATOM 4126 C CA . TYR B 1 199 ? -9.328 4.891 -2.221 1 93.44 199 TYR B CA 1
ATOM 4127 C C . TYR B 1 199 ? -9.602 4.672 -3.703 1 93.44 199 TYR B C 1
ATOM 4129 O O . TYR B 1 199 ? -9.961 3.57 -4.121 1 93.44 199 TYR B O 1
ATOM 4137 N N . ALA B 1 200 ? -9.453 5.711 -4.469 1 91 200 ALA B N 1
ATOM 4138 C CA . ALA B 1 200 ? -9.648 5.574 -5.91 1 91 200 ALA B CA 1
ATOM 4139 C C . ALA B 1 200 ? -8.633 4.598 -6.508 1 91 200 ALA B C 1
ATOM 4141 O O . ALA B 1 200 ? -8.992 3.748 -7.324 1 91 200 ALA B O 1
ATOM 4142 N N . GLY B 1 201 ? -7.402 4.801 -6.125 1 90.31 201 GLY B N 1
ATOM 4143 C CA . GLY B 1 201 ? -6.371 3.891 -6.594 1 90.31 201 GLY B CA 1
ATOM 4144 C C . GLY B 1 201 ? -6.621 2.447 -6.203 1 90.31 201 GLY B C 1
ATOM 4145 O O . GLY B 1 201 ? -6.422 1.536 -7.012 1 90.31 201 GLY B O 1
ATOM 4146 N N . LEU B 1 202 ? -7.043 2.232 -4.992 1 92.56 202 LEU B N 1
ATOM 4147 C CA . LEU B 1 202 ? -7.355 0.888 -4.523 1 92.56 202 LEU B CA 1
ATOM 4148 C C . LEU B 1 202 ? -8.531 0.304 -5.293 1 92.56 202 LEU B C 1
ATOM 4150 O O . LEU B 1 202 ? -8.562 -0.897 -5.574 1 92.56 202 LEU B O 1
ATOM 4154 N N . ALA B 1 203 ? -9.5 1.153 -5.574 1 92.19 203 ALA B N 1
ATOM 4155 C CA . ALA B 1 203 ? -10.648 0.715 -6.359 1 92.19 203 ALA B CA 1
ATOM 4156 C C . ALA B 1 203 ? -10.219 0.223 -7.738 1 92.19 203 ALA B C 1
ATOM 4158 O O . ALA B 1 203 ? -10.719 -0.793 -8.227 1 92.19 203 ALA B O 1
ATOM 4159 N N . VAL B 1 204 ? -9.32 0.915 -8.297 1 87.12 204 VAL B N 1
ATOM 4160 C CA . VAL B 1 204 ? -8.805 0.525 -9.602 1 87.12 204 VAL B CA 1
ATOM 4161 C C . VAL B 1 204 ? -8.086 -0.822 -9.5 1 87.12 204 VAL B C 1
ATOM 4163 O O . VAL B 1 204 ? -8.273 -1.696 -10.344 1 87.12 204 VAL B O 1
ATOM 4166 N N . GLN B 1 205 ? -7.348 -0.963 -8.469 1 86.12 205 GLN B N 1
ATOM 4167 C CA . GLN B 1 205 ? -6.625 -2.213 -8.258 1 86.12 205 GLN B CA 1
ATOM 4168 C C . GLN B 1 205 ? -7.59 -3.385 -8.094 1 86.12 205 GLN B C 1
ATOM 4170 O O . GLN B 1 205 ? -7.367 -4.465 -8.648 1 86.12 205 GLN B O 1
ATOM 4175 N N . ALA B 1 206 ? -8.641 -3.143 -7.395 1 88.56 206 ALA B N 1
ATOM 4176 C CA . ALA B 1 206 ? -9.562 -4.215 -7.035 1 88.56 206 ALA B CA 1
ATOM 4177 C C . ALA B 1 206 ? -10.641 -4.395 -8.109 1 88.56 206 ALA B C 1
ATOM 4179 O O . ALA B 1 206 ? -11.312 -5.426 -8.148 1 88.56 206 ALA B O 1
ATOM 4180 N N . GLY B 1 207 ? -10.867 -3.277 -8.93 1 85.5 207 GLY B N 1
ATOM 4181 C CA . GLY B 1 207 ? -11.969 -3.268 -9.883 1 85.5 207 GLY B CA 1
ATOM 4182 C C . GLY B 1 207 ? -13.289 -2.834 -9.273 1 85.5 207 GLY B C 1
ATOM 4183 O O . GLY B 1 207 ? -14.328 -2.865 -9.938 1 85.5 207 GLY B O 1
ATOM 4184 N N . PHE B 1 208 ? -13.281 -2.539 -8.008 1 90.75 208 PHE B N 1
ATOM 4185 C CA . PHE B 1 208 ? -14.43 -2.016 -7.27 1 90.75 208 PHE B CA 1
ATOM 4186 C C . PHE B 1 208 ? -13.969 -1.19 -6.074 1 90.75 208 PHE B C 1
ATOM 4188 O O . PHE B 1 208 ? -12.867 -1.387 -5.562 1 90.75 208 PHE B O 1
ATOM 4195 N N . ALA B 1 209 ? -14.797 -0.245 -5.699 1 94.44 209 ALA B N 1
ATOM 4196 C CA . ALA B 1 209 ? -14.477 0.516 -4.496 1 94.44 209 ALA B CA 1
ATOM 4197 C C . ALA B 1 209 ? -14.664 -0.339 -3.244 1 94.44 209 ALA B C 1
ATOM 4199 O O . ALA B 1 209 ? -15.539 -1.204 -3.197 1 94.44 209 ALA B O 1
ATOM 4200 N N . GLY B 1 210 ? -13.82 -0.098 -2.26 1 94.69 210 GLY B N 1
ATOM 4201 C CA . GLY B 1 210 ? -13.977 -1.022 -1.148 1 94.69 210 GLY B CA 1
ATOM 4202 C C . GLY B 1 210 ? -13.469 -0.465 0.167 1 94.69 210 GLY B C 1
ATOM 4203 O O . GLY B 1 210 ? -13.203 0.733 0.278 1 94.69 210 GLY B O 1
ATOM 4204 N N . THR B 1 211 ? -13.555 -1.293 1.201 1 95.75 211 THR B N 1
ATOM 4205 C CA . THR B 1 211 ? -13.273 -0.96 2.594 1 95.75 211 THR B CA 1
ATOM 4206 C C . THR B 1 211 ? -12.344 -1.993 3.221 1 95.75 211 THR B C 1
ATOM 4208 O O . THR B 1 211 ? -12.18 -3.096 2.693 1 95.75 211 THR B O 1
ATOM 4211 N N . TRP B 1 212 ? -11.625 -1.553 4.246 1 94.62 212 TRP B N 1
ATOM 4212 C CA . TRP B 1 212 ? -11 -2.523 5.133 1 94.62 212 TRP B CA 1
ATOM 4213 C C . TRP B 1 212 ? -12.047 -3.285 5.941 1 94.62 212 TRP B C 1
ATOM 4215 O O . TRP B 1 212 ? -12.789 -2.688 6.719 1 94.62 212 TRP B O 1
ATOM 4225 N N . GLY B 1 213 ? -12.078 -4.586 5.836 1 93.94 213 GLY B N 1
ATOM 4226 C CA . GLY B 1 213 ? -13.156 -5.324 6.469 1 93.94 213 GLY B CA 1
ATOM 4227 C C . GLY B 1 213 ? -14.531 -4.906 5.977 1 93.94 213 GLY B C 1
ATOM 4228 O O . GLY B 1 213 ? -14.664 -4.383 4.867 1 93.94 213 GLY B O 1
ATOM 4229 N N . PRO B 1 214 ? -15.578 -5.156 6.738 1 95 214 PRO B N 1
ATOM 4230 C CA . PRO B 1 214 ? -16.938 -4.828 6.305 1 95 214 PRO B CA 1
ATOM 4231 C C . PRO B 1 214 ? -17.188 -3.326 6.246 1 95 214 PRO B C 1
ATOM 4233 O O . PRO B 1 214 ? -18.188 -2.887 5.66 1 95 214 PRO B O 1
ATOM 4236 N N . GLY B 1 215 ? -16.344 -2.521 6.824 1 96.81 215 GLY B N 1
ATOM 4237 C CA . GLY B 1 215 ? -16.375 -1.08 6.637 1 96.81 215 GLY B CA 1
ATOM 4238 C C . GLY B 1 215 ? -17.328 -0.379 7.578 1 96.81 215 GLY B C 1
ATOM 4239 O O . GLY B 1 215 ? -17.766 0.747 7.316 1 96.81 215 GLY B O 1
ATOM 4240 N N . TYR B 1 216 ? -17.672 -0.974 8.703 1 97.06 216 TYR B N 1
ATOM 4241 C CA . TYR B 1 216 ? -18.625 -0.383 9.633 1 97.06 216 TYR B CA 1
ATOM 4242 C C . TYR B 1 216 ? -17.953 0.646 10.531 1 97.06 216 TYR B C 1
ATOM 4244 O O . TYR B 1 216 ? -18.625 1.349 11.297 1 97.06 216 TYR B O 1
ATOM 4252 N N . SER B 1 217 ? -16.641 0.732 10.406 1 96.75 217 SER B N 1
ATOM 4253 C CA . SER B 1 217 ? -15.906 1.682 11.227 1 96.75 217 SER B CA 1
ATOM 4254 C C . SER B 1 217 ? -16.391 3.109 11 1 96.75 217 SER B C 1
ATOM 4256 O O . SER B 1 217 ? -16.688 3.494 9.867 1 96.75 217 SER B O 1
ATOM 4258 N N . ARG B 1 218 ? -16.422 3.836 12.109 1 96.75 218 ARG B N 1
ATOM 4259 C CA . ARG B 1 218 ? -16.812 5.242 12.078 1 96.75 218 ARG B CA 1
ATOM 4260 C C . ARG B 1 218 ? -15.711 6.129 12.656 1 96.75 218 ARG B C 1
ATOM 4262 O O . ARG B 1 218 ? -15.133 5.812 13.695 1 96.75 218 ARG B O 1
ATOM 4269 N N . VAL B 1 219 ? -15.477 7.227 11.953 1 96.5 219 VAL B N 1
ATOM 4270 C CA . VAL B 1 219 ? -14.398 8.117 12.375 1 96.5 219 VAL B CA 1
ATOM 4271 C C . VAL B 1 219 ? -14.867 9.57 12.281 1 96.5 219 VAL B C 1
ATOM 4273 O O . VAL B 1 219 ? -15.836 9.875 11.57 1 96.5 219 VAL B O 1
ATOM 4276 N N . GLU B 1 220 ? -14.227 10.469 12.992 1 96.25 220 GLU B N 1
ATOM 4277 C CA . GLU B 1 220 ? -14.516 11.898 12.891 1 96.25 220 GLU B CA 1
ATOM 4278 C C . GLU B 1 220 ? -13.922 12.492 11.617 1 96.25 220 GLU B C 1
ATOM 4280 O O . GLU B 1 220 ? -12.93 11.984 11.094 1 96.25 220 GLU B O 1
ATOM 4285 N N . SER B 1 221 ? -14.594 13.484 11.18 1 95.12 221 SER B N 1
ATOM 4286 C CA . SER B 1 221 ? -14.109 14.219 10.016 1 95.12 221 SER B CA 1
ATOM 4287 C C . SER B 1 221 ? -14.102 15.719 10.273 1 95.12 221 SER B C 1
ATOM 4289 O O . SER B 1 221 ? -14.688 16.188 11.242 1 95.12 221 SER B O 1
ATOM 4291 N N . LEU B 1 222 ? -13.344 16.375 9.484 1 95.62 222 LEU B N 1
ATOM 4292 C CA . LEU B 1 222 ? -13.273 17.844 9.578 1 95.62 222 LEU B CA 1
ATOM 4293 C C . LEU B 1 222 ? -12.844 18.453 8.242 1 95.62 222 LEU B C 1
ATOM 4295 O O . LEU B 1 222 ? -11.961 17.906 7.566 1 95.62 222 LEU B O 1
ATOM 4299 N N . HIS B 1 223 ? -13.516 19.578 7.84 1 97.5 223 HIS B N 1
ATOM 4300 C CA . HIS B 1 223 ? -13.094 20.281 6.637 1 97.5 223 HIS B CA 1
ATOM 4301 C C . HIS B 1 223 ? -11.664 20.781 6.766 1 97.5 223 HIS B C 1
ATOM 4303 O O . HIS B 1 223 ? -11.266 21.281 7.824 1 97.5 223 HIS B O 1
ATOM 4309 N N . VAL B 1 224 ? -10.914 20.734 5.68 1 98 224 VAL B N 1
ATOM 4310 C CA . VAL B 1 224 ? -9.492 21.062 5.684 1 98 224 VAL B CA 1
ATOM 4311 C C . VAL B 1 224 ? -9.297 22.516 6.156 1 98 224 VAL B C 1
ATOM 4313 O O . VAL B 1 224 ? -8.328 22.812 6.859 1 98 224 VAL B O 1
ATOM 4316 N N . LYS B 1 225 ? -10.18 23.422 5.82 1 98.19 225 LYS B N 1
ATOM 4317 C CA . LYS B 1 225 ? -10.086 24.812 6.227 1 98.19 225 LYS B CA 1
ATOM 4318 C C . LYS B 1 225 ? -10.195 24.953 7.738 1 98.19 225 LYS B C 1
ATOM 4320 O O . LYS B 1 225 ? -9.531 25.812 8.344 1 98.19 225 LYS B O 1
ATOM 4325 N N . ASP B 1 226 ? -11.055 24.125 8.305 1 98.06 226 ASP B N 1
ATOM 4326 C CA . ASP B 1 226 ? -11.188 24.141 9.758 1 98.06 226 ASP B CA 1
ATOM 4327 C C . ASP B 1 226 ? -9.953 23.531 10.43 1 98.06 226 ASP B C 1
ATOM 4329 O O . ASP B 1 226 ? -9.555 23.953 11.508 1 98.06 226 ASP B O 1
ATOM 4333 N N . CYS B 1 227 ? -9.414 22.469 9.828 1 98.12 227 CYS B N 1
ATOM 4334 C CA . CYS B 1 227 ? -8.18 21.891 10.352 1 98.12 227 CYS B CA 1
ATOM 4335 C C . CYS B 1 227 ? -7.043 22.906 10.312 1 98.12 227 CYS B C 1
ATOM 4337 O O . CYS B 1 227 ? -6.285 23.031 11.273 1 98.12 227 CYS B O 1
ATOM 4339 N N . ALA B 1 228 ? -6.926 23.641 9.195 1 98.62 228 ALA B N 1
ATOM 4340 C CA . ALA B 1 228 ? -5.91 24.672 9.062 1 98.62 228 ALA B CA 1
ATOM 4341 C C . ALA B 1 228 ? -6.109 25.781 10.094 1 98.62 228 ALA B C 1
ATOM 4343 O O . ALA B 1 228 ? -5.141 26.312 10.648 1 98.62 228 ALA B O 1
ATOM 4344 N N . GLU B 1 229 ? -7.348 26.094 10.312 1 98 229 GLU B N 1
ATOM 4345 C CA . GLU B 1 229 ? -7.648 27.109 11.312 1 98 229 GLU B CA 1
ATOM 4346 C C . GLU B 1 229 ? -7.234 26.641 12.711 1 98 229 GLU B C 1
ATOM 4348 O O . GLU B 1 229 ? -6.793 27.453 13.531 1 98 229 GLU B O 1
ATOM 4353 N N . ALA B 1 230 ? -7.441 25.375 12.977 1 98.44 230 ALA B N 1
ATOM 4354 C CA . ALA B 1 230 ? -6.977 24.844 14.25 1 98.44 230 ALA B CA 1
ATOM 4355 C C . ALA B 1 230 ? -5.477 25.062 14.43 1 98.44 230 ALA B C 1
ATOM 4357 O O . ALA B 1 230 ? -5.023 25.453 15.508 1 98.44 230 ALA B O 1
ATOM 4358 N N . LEU B 1 231 ? -4.695 24.844 13.367 1 98.62 231 LEU B N 1
ATOM 4359 C CA . LEU B 1 231 ? -3.252 25.062 13.43 1 98.62 231 LEU B CA 1
ATOM 4360 C C . LEU B 1 231 ? -2.928 26.531 13.711 1 98.62 231 LEU B C 1
ATOM 4362 O O . LEU B 1 231 ? -2.039 26.828 14.516 1 98.62 231 LEU B O 1
ATOM 4366 N N . VAL B 1 232 ? -3.664 27.469 13.102 1 98.38 232 VAL B N 1
ATOM 4367 C CA . VAL B 1 232 ? -3.424 28.891 13.297 1 98.38 232 VAL B CA 1
ATOM 4368 C C . VAL B 1 232 ? -3.744 29.281 14.742 1 98.38 232 VAL B C 1
ATOM 4370 O O . VAL B 1 232 ? -2.992 30.031 15.367 1 98.38 232 VAL B O 1
ATOM 4373 N N . ILE B 1 233 ? -4.812 28.75 15.211 1 98.06 233 ILE B N 1
ATOM 4374 C CA . ILE B 1 233 ? -5.242 29.047 16.578 1 98.06 233 ILE B CA 1
ATOM 4375 C C . ILE B 1 233 ? -4.23 28.5 17.578 1 98.06 233 ILE B C 1
ATOM 4377 O O . ILE B 1 233 ? -3.893 29.172 18.547 1 98.06 233 ILE B O 1
ATOM 4381 N N . MET B 1 234 ? -3.771 27.281 17.359 1 98.62 234 MET B N 1
ATOM 4382 C CA . MET B 1 234 ? -2.729 26.703 18.203 1 98.62 234 MET B CA 1
ATOM 4383 C C . MET B 1 234 ? -1.474 27.562 18.188 1 98.62 234 MET B C 1
ATOM 4385 O O . MET B 1 234 ? -0.896 27.859 19.234 1 98.62 234 MET B O 1
ATOM 4389 N N . PHE B 1 235 ? -1.084 27.984 17 1 98.56 235 PHE B N 1
ATOM 4390 C CA . PHE B 1 235 ? 0.11 28.812 16.828 1 98.56 235 PHE B CA 1
ATOM 4391 C C . PHE B 1 235 ? -0.043 30.141 17.547 1 98.56 235 PHE B C 1
ATOM 4393 O O . PHE B 1 235 ? 0.845 30.562 18.297 1 98.56 235 PHE B O 1
ATOM 4400 N N . LYS B 1 236 ? -1.15 30.781 17.375 1 98.06 236 LYS B N 1
ATOM 4401 C CA . LYS B 1 236 ? -1.447 32.031 18.047 1 98.06 236 LYS B CA 1
ATOM 4402 C C . LYS B 1 236 ? -1.395 31.875 19.562 1 98.06 236 LYS B C 1
ATOM 4404 O O . LYS B 1 236 ? -0.787 32.688 20.266 1 98.06 236 LYS B O 1
ATOM 4409 N N . ALA B 1 237 ? -2.062 30.844 20.031 1 98.38 237 ALA B N 1
ATOM 4410 C CA . ALA B 1 237 ? -2.094 30.578 21.469 1 98.38 237 ALA B CA 1
ATOM 4411 C C . ALA B 1 237 ? -0.688 30.359 22.016 1 98.38 237 ALA B C 1
ATOM 4413 O O . ALA B 1 237 ? -0.371 30.797 23.125 1 98.38 237 ALA B O 1
ATOM 4414 N N . ALA B 1 238 ? 0.105 29.656 21.266 1 98.12 238 ALA B N 1
ATOM 4415 C CA . ALA B 1 238 ? 1.49 29.438 21.672 1 98.12 238 ALA B CA 1
ATOM 4416 C C . ALA B 1 238 ? 2.254 30.75 21.781 1 98.12 238 ALA B C 1
ATOM 4418 O O . ALA B 1 238 ? 2.996 30.969 22.734 1 98.12 238 ALA B O 1
ATOM 4419 N N . LEU B 1 239 ? 2.078 31.656 20.812 1 97.12 239 LEU B N 1
ATOM 4420 C CA . LEU B 1 239 ? 2.75 32.938 20.812 1 97.12 239 LEU B CA 1
ATOM 4421 C C . LEU B 1 239 ? 2.318 33.781 22.016 1 97.12 239 LEU B C 1
ATOM 4423 O O . LEU B 1 239 ? 3.111 34.562 22.547 1 97.12 239 LEU B O 1
ATOM 4427 N N . GLU B 1 240 ? 1.102 33.531 22.406 1 97 240 GLU B N 1
ATOM 4428 C CA . GLU B 1 240 ? 0.532 34.344 23.484 1 97 240 GLU B CA 1
ATOM 4429 C C . GLU B 1 240 ? 0.755 33.688 24.844 1 97 240 GLU B C 1
ATOM 4431 O O . GLU B 1 240 ? 0.351 34.219 25.875 1 97 240 GLU B O 1
ATOM 4436 N N . GLY B 1 241 ? 1.324 32.531 24.812 1 96.62 241 GLY B N 1
ATOM 4437 C CA . GLY B 1 241 ? 1.584 31.844 26.062 1 96.62 241 GLY B CA 1
ATOM 4438 C C . GLY B 1 241 ? 0.342 31.203 26.656 1 96.62 241 GLY B C 1
ATOM 4439 O O . GLY B 1 241 ? 0.26 31.016 27.875 1 96.62 241 GLY B O 1
ATOM 4440 N N . LYS B 1 242 ? -0.598 30.891 25.828 1 97.56 242 LYS B N 1
ATOM 4441 C CA . LYS B 1 242 ? -1.884 30.391 26.297 1 97.56 242 LYS B CA 1
ATOM 4442 C C . LYS B 1 242 ? -2.084 28.922 25.906 1 97.56 242 LYS B C 1
ATOM 4444 O O . LYS B 1 242 ? -3.047 28.281 26.344 1 97.56 242 LYS B O 1
ATOM 4449 N N . ALA B 1 243 ? -1.186 28.422 25.094 1 98 243 ALA B N 1
ATOM 4450 C CA . ALA B 1 243 ? -1.332 27.047 24.609 1 98 243 ALA B CA 1
ATOM 4451 C C . ALA B 1 243 ? -0.827 26.031 25.625 1 98 243 ALA B C 1
ATOM 4453 O O . ALA B 1 243 ? 0.165 26.281 26.312 1 98 243 ALA B O 1
ATOM 4454 N N . ASP B 1 244 ? -1.558 24.906 25.734 1 98.12 244 ASP B N 1
ATOM 4455 C CA . ASP B 1 244 ? -0.943 23.75 26.391 1 98.12 244 ASP B CA 1
ATOM 4456 C C . ASP B 1 244 ? 0.171 23.156 25.516 1 98.12 244 ASP B C 1
ATOM 4458 O O . ASP B 1 244 ? 0.053 23.125 24.297 1 98.12 244 ASP B O 1
ATOM 4462 N N . GLU B 1 245 ? 1.28 22.781 26.172 1 98.12 245 GLU B N 1
ATOM 4463 C CA . GLU B 1 245 ? 2.461 22.328 25.438 1 98.12 245 GLU B CA 1
ATOM 4464 C C . GLU B 1 245 ? 3.07 21.094 26.094 1 98.12 245 GLU B C 1
ATOM 4466 O O . GLU B 1 245 ? 2.594 20.641 27.141 1 98.12 245 GLU B O 1
ATOM 4471 N N . GLY B 1 246 ? 4.051 20.469 25.422 1 97 246 GLY B 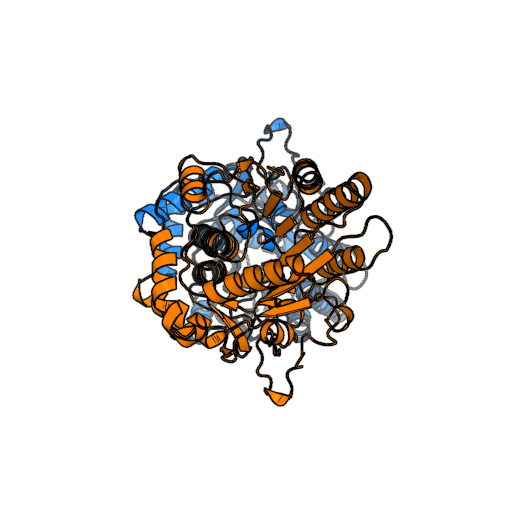N 1
ATOM 4472 C CA . GLY B 1 246 ? 4.727 19.312 25.984 1 97 246 GLY B CA 1
ATOM 4473 C C . GLY B 1 246 ? 3.793 18.141 26.25 1 97 246 GLY B C 1
ATOM 4474 O O . GLY B 1 246 ? 3.049 17.719 25.359 1 97 246 GLY B O 1
ATOM 4475 N N . ARG B 1 247 ? 3.779 17.734 27.422 1 95.56 247 ARG B N 1
ATOM 4476 C CA . ARG B 1 247 ? 2.98 16.578 27.812 1 95.56 247 ARG B CA 1
ATOM 4477 C C . ARG B 1 247 ? 1.497 16.828 27.562 1 95.56 247 ARG B C 1
ATOM 4479 O O . ARG B 1 247 ? 0.773 15.906 27.156 1 95.56 247 ARG B O 1
ATOM 4486 N N . ASP B 1 248 ? 1.104 18.047 27.766 1 96.88 248 ASP B N 1
ATOM 4487 C CA . ASP B 1 248 ? -0.306 18.406 27.625 1 96.88 248 ASP B CA 1
ATOM 4488 C C . ASP B 1 248 ? -0.59 19.016 26.25 1 96.88 248 ASP B C 1
ATOM 4490 O O . ASP B 1 248 ? -1.734 19.359 25.953 1 96.88 248 ASP B O 1
ATOM 4494 N N . GLY B 1 249 ? 0.413 19.156 25.438 1 98.44 249 GLY B N 1
ATOM 4495 C CA . GLY B 1 249 ? 0.262 19.797 24.141 1 98.44 249 GLY B CA 1
ATOM 4496 C C . GLY B 1 249 ? -0.334 18.875 23.094 1 98.44 249 GLY B C 1
ATOM 4497 O O . GLY B 1 249 ? 0.167 18.797 21.969 1 98.44 249 GLY B O 1
ATOM 4498 N N . LEU B 1 250 ? -1.295 18.078 23.453 1 98.75 250 LEU B N 1
ATOM 4499 C CA . LEU B 1 250 ? -1.973 17.141 22.562 1 98.75 250 LEU B CA 1
ATOM 4500 C C . LEU B 1 250 ? -3.383 17.625 22.25 1 98.75 250 LEU B C 1
ATOM 4502 O O . LEU B 1 250 ? -4.227 17.734 23.141 1 98.75 250 LEU B O 1
ATOM 4506 N N . TYR B 1 251 ? -3.66 17.953 20.984 1 98.81 251 TYR B N 1
ATOM 4507 C CA . TYR B 1 251 ? -4.914 18.578 20.562 1 98.81 251 TYR B CA 1
ATOM 4508 C C . TYR B 1 251 ? -5.66 17.688 19.578 1 98.81 251 TYR B C 1
ATOM 4510 O O . TYR B 1 251 ? -5.121 17.344 18.531 1 98.81 251 TYR B O 1
ATOM 4518 N N . PHE B 1 252 ? -6.867 17.328 19.891 1 98.31 252 PHE B N 1
ATOM 4519 C CA . PHE B 1 252 ? -7.742 16.703 18.906 1 98.31 252 PHE B CA 1
ATOM 4520 C C . PHE B 1 252 ? -8.453 17.75 18.062 1 98.31 252 PHE B C 1
ATOM 4522 O O . PHE B 1 252 ? -8.844 18.797 18.562 1 98.31 252 PHE B O 1
ATOM 4529 N N . ALA B 1 253 ? -8.57 17.531 16.812 1 97.94 253 ALA B N 1
ATOM 4530 C CA . ALA B 1 253 ? -9.391 18.344 15.93 1 97.94 253 ALA B CA 1
ATOM 4531 C C . ALA B 1 253 ? -10.43 17.5 15.203 1 97.94 253 ALA B C 1
ATOM 4533 O O . ALA B 1 253 ? -10.086 16.75 14.273 1 97.94 253 ALA B O 1
ATOM 4534 N N . ALA B 1 254 ? -11.641 17.641 15.555 1 96.12 254 ALA B N 1
ATOM 4535 C CA . ALA B 1 254 ? -12.719 16.812 15.016 1 96.12 254 ALA B CA 1
ATOM 4536 C C . ALA B 1 254 ? -14.062 17.531 15.133 1 96.12 254 ALA B C 1
ATOM 4538 O O . ALA B 1 254 ? -14.258 18.359 16.031 1 96.12 254 ALA B O 1
ATOM 4539 N N . ALA B 1 255 ? -14.875 17.25 14.195 1 94 255 ALA B N 1
ATOM 4540 C CA . ALA B 1 255 ? -16.266 17.672 14.289 1 94 255 ALA B CA 1
ATOM 4541 C C . ALA B 1 255 ? -17.156 16.547 14.805 1 94 255 ALA B C 1
ATOM 4543 O O . ALA B 1 255 ? -16.703 15.414 14.969 1 94 255 ALA B O 1
ATOM 4544 N N . GLU B 1 256 ? -18.375 16.844 15.094 1 84.94 256 GLU B N 1
ATOM 4545 C CA . GLU B 1 256 ? -19.297 15.898 15.703 1 84.94 256 GLU B CA 1
ATOM 4546 C C . GLU B 1 256 ? -19.75 14.844 14.703 1 84.94 256 GLU B C 1
ATOM 4548 O O . GLU B 1 256 ? -20.016 13.695 15.07 1 84.94 256 GLU B O 1
ATOM 4553 N N . GLN B 1 257 ? -19.828 15.203 13.523 1 84.19 257 GLN B N 1
ATOM 4554 C CA . GLN B 1 257 ? -20.344 14.266 12.516 1 84.19 257 GLN B CA 1
ATOM 4555 C C . GLN B 1 257 ? -19.328 13.156 12.242 1 84.19 257 GLN B C 1
ATOM 4557 O O . GLN B 1 257 ? -18.172 13.43 11.906 1 84.19 257 GLN B O 1
ATOM 4562 N N . LYS B 1 258 ? -19.797 11.938 12.359 1 92.44 258 LYS B N 1
ATOM 4563 C CA . LYS B 1 258 ? -18.969 10.781 12.062 1 92.44 258 LYS B CA 1
ATOM 4564 C C . LYS B 1 258 ? -19.188 10.289 10.633 1 92.44 258 LYS B C 1
ATOM 4566 O O . LYS B 1 258 ? -20.281 10.422 10.086 1 92.44 258 LYS B O 1
ATOM 4571 N N . VAL B 1 259 ? -18.156 9.812 10.164 1 95.19 259 VAL B N 1
ATOM 4572 C CA . VAL B 1 259 ? -18.172 9.234 8.828 1 95.19 259 VAL B CA 1
ATOM 4573 C C . VAL B 1 259 ? -18.047 7.715 8.922 1 95.19 259 VAL B C 1
ATOM 4575 O O . VAL B 1 259 ? -17.125 7.199 9.562 1 95.19 259 VAL B O 1
ATOM 4578 N N . GLU B 1 260 ? -19 7.109 8.375 1 96.5 260 GLU B N 1
ATOM 4579 C CA . GLU B 1 260 ? -18.875 5.664 8.211 1 96.5 260 GLU B CA 1
ATOM 4580 C C . GLU B 1 260 ? -18.062 5.32 6.969 1 96.5 260 GLU B C 1
ATOM 4582 O O . GLU B 1 260 ? -18.391 5.758 5.863 1 96.5 260 GLU B O 1
ATOM 4587 N N . LEU B 1 261 ? -17.109 4.496 7.109 1 96.62 261 LEU B N 1
ATOM 4588 C CA . LEU B 1 261 ? -16.125 4.293 6.051 1 96.62 261 LEU B CA 1
ATOM 4589 C C . LEU B 1 261 ? -16.75 3.564 4.863 1 96.62 261 LEU B C 1
ATOM 4591 O O . LEU B 1 261 ? -16.375 3.812 3.715 1 96.62 261 LEU B O 1
ATOM 4595 N N . ARG B 1 262 ? -17.703 2.66 5.094 1 97.19 262 ARG B N 1
ATOM 4596 C CA . ARG B 1 262 ? -18.344 1.976 3.973 1 97.19 262 ARG B CA 1
ATOM 4597 C C . ARG B 1 262 ? -19.203 2.941 3.154 1 97.19 262 ARG B C 1
ATOM 4599 O O . ARG B 1 262 ? -19.297 2.807 1.934 1 97.19 262 ARG B O 1
ATOM 4606 N N . GLU B 1 263 ? -19.766 3.906 3.826 1 96.62 263 GLU B N 1
ATOM 4607 C CA . GLU B 1 263 ? -20.531 4.914 3.1 1 96.62 263 GLU B CA 1
ATOM 4608 C C . GLU B 1 263 ? -19.609 5.801 2.258 1 96.62 263 GLU B C 1
ATOM 4610 O O . GLU B 1 263 ? -19.969 6.188 1.144 1 96.62 263 GLU B O 1
ATOM 4615 N N . MET B 1 264 ? -18.484 6.172 2.82 1 96.12 264 MET B N 1
ATOM 4616 C CA . MET B 1 264 ? -17.5 6.91 2.043 1 96.12 264 MET B CA 1
ATOM 4617 C C . MET B 1 264 ? -17.078 6.121 0.808 1 96.12 264 MET B C 1
ATOM 4619 O O . MET B 1 264 ? -17.094 6.648 -0.306 1 96.12 264 MET B O 1
ATOM 4623 N N . ALA B 1 265 ? -16.75 4.879 1.013 1 97.12 265 ALA B N 1
ATOM 4624 C CA . ALA B 1 265 ? -16.312 4.027 -0.089 1 97.12 265 ALA B CA 1
ATOM 4625 C C . ALA B 1 265 ? -17.406 3.887 -1.143 1 97.12 265 ALA B C 1
ATOM 4627 O O . ALA B 1 265 ? -17.125 3.885 -2.344 1 97.12 265 ALA B O 1
ATOM 4628 N N . ARG B 1 266 ? -18.641 3.734 -0.676 1 97.44 266 ARG B N 1
ATOM 4629 C CA . ARG B 1 266 ? -19.766 3.633 -1.591 1 97.44 266 ARG B CA 1
ATOM 4630 C C . ARG B 1 266 ? -19.875 4.871 -2.473 1 97.44 266 ARG B C 1
ATOM 4632 O O . ARG B 1 266 ? -20.047 4.766 -3.686 1 97.44 266 ARG B O 1
ATOM 4639 N N . LEU B 1 267 ? -19.766 6.027 -1.907 1 96.69 267 LEU B N 1
ATOM 4640 C CA . LEU B 1 267 ? -19.844 7.273 -2.662 1 96.69 267 LEU B CA 1
ATOM 4641 C C . LEU B 1 267 ? -18.719 7.359 -3.691 1 96.69 267 LEU B C 1
ATOM 4643 O O . LEU B 1 267 ? -18.953 7.754 -4.836 1 96.69 267 LEU B O 1
ATOM 4647 N N . ILE B 1 268 ? -17.547 7.004 -3.287 1 95.38 268 ILE B N 1
ATOM 4648 C CA . ILE B 1 268 ? -16.406 6.984 -4.199 1 95.38 268 ILE B CA 1
ATOM 4649 C C . ILE B 1 268 ? -16.672 6.016 -5.348 1 95.38 268 ILE B C 1
ATOM 4651 O O . ILE B 1 268 ? -16.484 6.359 -6.516 1 95.38 268 ILE B O 1
ATOM 4655 N N . GLY B 1 269 ? -17.188 4.828 -4.988 1 95.56 269 GLY B N 1
ATOM 4656 C CA . GLY B 1 269 ? -17.516 3.832 -5.992 1 95.56 269 GLY B CA 1
ATOM 4657 C C . GLY B 1 269 ? -18.578 4.305 -6.969 1 95.56 269 GLY B C 1
ATOM 4658 O O . GLY B 1 269 ? -18.469 4.074 -8.172 1 95.56 269 GLY B O 1
ATOM 4659 N N . ASP B 1 270 ? -19.547 4.957 -6.453 1 96.19 270 ASP B N 1
ATOM 4660 C CA . ASP B 1 270 ? -20.625 5.457 -7.293 1 96.19 270 ASP B CA 1
ATOM 4661 C C . ASP B 1 270 ? -20.109 6.504 -8.281 1 96.19 270 ASP B C 1
ATOM 4663 O O . ASP B 1 270 ? -20.469 6.473 -9.461 1 96.19 270 ASP B O 1
ATOM 4667 N N . VAL B 1 271 ? -19.312 7.43 -7.848 1 94.06 271 VAL B N 1
ATOM 4668 C CA . VAL B 1 271 ? -18.766 8.469 -8.719 1 94.06 271 VAL B CA 1
ATOM 4669 C C . VAL B 1 271 ? -17.891 7.824 -9.797 1 94.06 271 VAL B C 1
ATOM 4671 O O . VAL B 1 271 ? -18 8.18 -10.977 1 94.06 271 VAL B O 1
ATOM 4674 N N . MET B 1 272 ? -17.094 6.895 -9.391 1 91 272 MET B N 1
ATOM 4675 C CA . MET B 1 272 ? -16.203 6.246 -10.344 1 91 272 MET B CA 1
ATOM 4676 C C . MET B 1 272 ? -16.984 5.418 -11.352 1 91 272 MET B C 1
ATOM 4678 O O . MET B 1 272 ? -16.578 5.312 -12.516 1 91 272 MET B O 1
ATOM 4682 N N . PHE B 1 273 ? -18.094 4.832 -10.914 1 92.44 273 PHE B N 1
ATOM 4683 C CA . PHE B 1 273 ? -18.984 4.094 -11.812 1 92.44 273 PHE B CA 1
ATOM 4684 C C . PHE B 1 273 ? -19.609 5.031 -12.836 1 92.44 273 PHE B C 1
ATOM 4686 O O . PHE B 1 273 ? -19.625 4.73 -14.031 1 92.44 273 PHE B O 1
ATOM 4693 N N . GLU B 1 274 ? -20.062 6.086 -12.328 1 90.25 274 GLU B N 1
ATOM 4694 C CA . GLU B 1 274 ? -20.688 7.07 -13.203 1 90.25 274 GLU B CA 1
ATOM 4695 C C . GLU B 1 274 ? -19.719 7.578 -14.258 1 90.25 274 GLU B C 1
ATOM 4697 O O . GLU B 1 274 ? -20.109 7.895 -15.383 1 90.25 274 GLU B O 1
ATOM 4702 N N . LYS B 1 275 ? -18.5 7.641 -13.898 1 85.56 275 LYS B N 1
ATOM 4703 C CA . LYS B 1 275 ? -17.484 8.133 -14.812 1 85.56 275 LYS B CA 1
ATOM 4704 C C . LYS B 1 275 ? -16.953 7.012 -15.711 1 85.56 275 LYS B C 1
ATOM 4706 O O . LYS B 1 275 ? -16.047 7.227 -16.516 1 85.56 275 LYS B O 1
ATOM 4711 N N . GLY B 1 276 ? -17.438 5.785 -15.492 1 81.69 276 GLY B N 1
ATOM 4712 C CA . GLY B 1 276 ? -17.078 4.664 -16.344 1 81.69 276 GLY B CA 1
ATOM 4713 C C . GLY B 1 276 ? -15.773 4 -15.938 1 81.69 276 GLY B C 1
ATOM 4714 O O . GLY B 1 276 ? -15.18 3.254 -16.719 1 81.69 276 GLY B O 1
ATOM 4715 N N . LEU B 1 277 ? -15.336 4.258 -14.695 1 82.94 277 LEU B N 1
ATOM 4716 C CA . LEU B 1 277 ? -14.055 3.723 -14.242 1 82.94 277 LEU B CA 1
ATOM 4717 C C . LEU B 1 277 ? -14.242 2.383 -13.547 1 82.94 277 LEU B C 1
ATOM 4719 O O . LEU B 1 277 ? -13.281 1.628 -13.375 1 82.94 277 LEU B O 1
ATOM 4723 N N . LEU B 1 278 ? -15.461 2.15 -13.062 1 87.25 278 LEU B N 1
ATOM 4724 C CA . LEU B 1 278 ? -15.812 0.878 -12.445 1 87.25 278 LEU B CA 1
ATOM 4725 C C . LEU B 1 278 ? -17.062 0.278 -13.102 1 87.25 278 LEU B C 1
ATOM 4727 O O . LEU B 1 278 ? -17.906 1.008 -13.602 1 87.25 278 LEU B O 1
ATOM 4731 N N . GLU B 1 279 ? -17.156 -0.992 -13.055 1 84.38 279 GLU B N 1
ATOM 4732 C CA . GLU B 1 279 ? -18.266 -1.682 -13.688 1 84.38 279 GLU B CA 1
ATOM 4733 C C . GLU B 1 279 ? -19.547 -1.557 -12.852 1 84.38 279 GLU B C 1
ATOM 4735 O O . GLU B 1 279 ? -20.656 -1.7 -13.367 1 84.38 279 GLU B O 1
ATOM 4740 N N . LYS B 1 280 ? -19.344 -1.372 -11.633 1 88.75 280 LYS B N 1
ATOM 4741 C CA . LYS B 1 280 ? -20.484 -1.244 -10.734 1 88.75 280 LYS B CA 1
ATOM 4742 C C . LYS B 1 280 ? -20.219 -0.236 -9.625 1 88.75 280 LYS B C 1
ATOM 4744 O O . LYS B 1 280 ? -19.062 -0.018 -9.25 1 88.75 280 LYS B O 1
ATOM 4749 N N . GLY B 1 281 ? -21.312 0.376 -9.188 1 93.06 281 GLY B N 1
ATOM 4750 C CA . GLY B 1 281 ? -21.203 1.254 -8.031 1 93.06 281 GLY B CA 1
ATOM 4751 C C . GLY B 1 281 ? -21.203 0.505 -6.711 1 93.06 281 GLY B C 1
ATOM 4752 O O . GLY B 1 281 ? -21.062 -0.72 -6.688 1 93.06 281 GLY B O 1
ATOM 4753 N N . GLY B 1 282 ? -21.234 1.318 -5.613 1 95.38 282 GLY B N 1
ATOM 4754 C CA . GLY B 1 282 ? -21.25 0.72 -4.289 1 95.38 282 GLY B CA 1
ATOM 4755 C C . GLY B 1 282 ? -19.859 0.448 -3.744 1 95.38 282 GLY B C 1
ATOM 4756 O O . GLY B 1 282 ? -18.891 1.086 -4.156 1 95.38 282 GLY B O 1
ATOM 4757 N N . SER B 1 283 ? -19.812 -0.406 -2.711 1 95.44 283 SER B N 1
ATOM 4758 C CA . SER B 1 283 ? -18.531 -0.777 -2.092 1 95.44 283 SER B CA 1
ATOM 4759 C C . SER B 1 283 ? -18.594 -2.186 -1.509 1 95.44 283 SER B C 1
ATOM 4761 O O . SER B 1 283 ? -19.6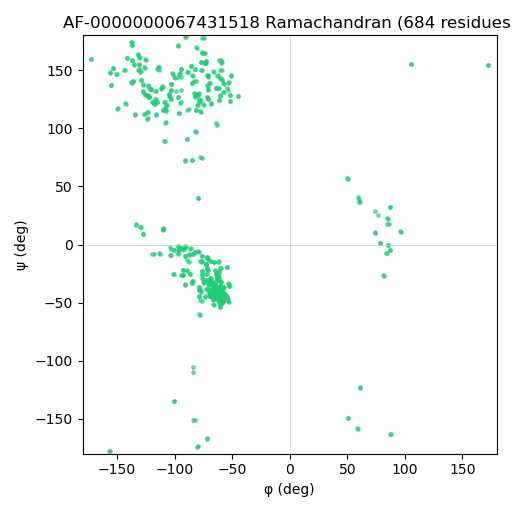72 -2.66 -1.131 1 95.44 283 SER B O 1
ATOM 4763 N N . HIS B 1 284 ? -17.5 -2.834 -1.562 1 94.38 284 HIS B N 1
ATOM 4764 C CA . HIS B 1 284 ? -17.297 -4.145 -0.959 1 94.38 284 HIS B CA 1
ATOM 4765 C C . HIS B 1 284 ? -15.961 -4.207 -0.222 1 94.38 284 HIS B C 1
ATOM 4767 O O . HIS B 1 284 ? -15.055 -3.412 -0.494 1 94.38 284 HIS B O 1
ATOM 4773 N N . PRO B 1 285 ? -15.906 -5.137 0.785 1 93.19 285 PRO B N 1
ATOM 4774 C CA . PRO B 1 285 ? -14.586 -5.281 1.407 1 93.19 285 PRO B CA 1
ATOM 4775 C C . PRO B 1 285 ? -13.484 -5.582 0.393 1 93.19 285 PRO B C 1
ATOM 4777 O O . PRO B 1 285 ? -13.68 -6.41 -0.502 1 93.19 285 PRO B O 1
ATOM 4780 N N . LEU B 1 286 ? -12.367 -4.883 0.52 1 93.19 286 LEU B N 1
ATOM 4781 C CA . LEU B 1 286 ? -11.234 -5.09 -0.367 1 93.19 286 LEU B CA 1
ATOM 4782 C C . LEU B 1 286 ? -10.555 -6.426 -0.077 1 93.19 286 LEU B C 1
ATOM 4784 O O . LEU B 1 286 ? -10.461 -6.844 1.08 1 93.19 286 LEU B O 1
ATOM 4788 N N . PRO B 1 287 ? -10.062 -7.055 -1.085 1 85.75 287 PRO B N 1
ATOM 4789 C CA . PRO B 1 287 ? -9.375 -8.328 -0.863 1 85.75 287 PRO B CA 1
ATOM 4790 C C . PRO B 1 287 ? -8.008 -8.148 -0.211 1 85.75 287 PRO B C 1
ATOM 4792 O O . PRO B 1 287 ? -7.402 -7.082 -0.316 1 85.75 287 PRO B O 1
ATOM 4795 N N . PRO B 1 288 ? -7.492 -9.125 0.418 1 81.31 288 PRO B N 1
ATOM 4796 C CA . PRO B 1 288 ? -6.219 -9.039 1.14 1 81.31 288 PRO B CA 1
ATOM 4797 C C . PRO B 1 288 ? -5.062 -8.609 0.245 1 81.31 288 PRO B C 1
ATOM 4799 O O . PRO B 1 288 ? -4.176 -7.871 0.687 1 81.31 288 PRO B O 1
ATOM 4802 N N . GLU B 1 289 ? -5.066 -9.055 -0.965 1 76.44 289 GLU B N 1
ATOM 4803 C CA . GLU B 1 289 ? -3.957 -8.742 -1.862 1 76.44 289 GLU B CA 1
ATOM 4804 C C . GLU B 1 289 ? -3.832 -7.242 -2.092 1 76.44 289 GLU B C 1
ATOM 4806 O O . GLU B 1 289 ? -2.74 -6.738 -2.369 1 76.44 289 GLU B O 1
ATOM 4811 N N . VAL B 1 290 ? -4.98 -6.562 -1.962 1 85.44 290 VAL B N 1
ATOM 4812 C CA . VAL B 1 290 ? -5.016 -5.125 -2.203 1 85.44 290 VAL B CA 1
ATOM 4813 C C . VAL B 1 290 ? -4.605 -4.379 -0.935 1 85.44 290 VAL B C 1
ATOM 4815 O O . VAL B 1 290 ? -3.898 -3.369 -1 1 85.44 290 VAL B O 1
ATOM 4818 N N . ILE B 1 291 ? -4.922 -4.898 0.213 1 88.44 291 ILE B N 1
ATOM 4819 C CA . ILE B 1 291 ? -4.73 -4.098 1.417 1 88.44 291 ILE B CA 1
ATOM 4820 C C . ILE B 1 291 ? -3.482 -4.57 2.158 1 88.44 291 ILE B C 1
ATOM 4822 O O . ILE B 1 291 ? -2.996 -3.889 3.062 1 88.44 291 ILE B O 1
ATOM 4826 N N . ALA B 1 292 ? -2.871 -5.66 1.782 1 81.56 292 ALA B N 1
ATOM 4827 C CA . ALA B 1 292 ? -1.74 -6.27 2.48 1 81.56 292 ALA B CA 1
ATOM 4828 C C . ALA B 1 292 ? -0.57 -5.297 2.582 1 81.56 292 ALA B C 1
ATOM 4830 O O . ALA B 1 292 ? 0.094 -5.219 3.617 1 81.56 292 ALA B O 1
ATOM 4831 N N . PRO B 1 293 ? -0.357 -4.543 1.532 1 78.56 293 PRO B N 1
ATOM 4832 C CA . PRO B 1 293 ? 0.771 -3.609 1.604 1 78.56 293 PRO B CA 1
ATOM 4833 C C . PRO B 1 293 ? 0.635 -2.605 2.744 1 78.56 293 PRO B C 1
ATOM 4835 O O . PRO B 1 293 ? 1.638 -2.076 3.23 1 78.56 293 PRO B O 1
ATOM 4838 N N . PHE B 1 294 ? -0.542 -2.412 3.23 1 82.38 294 PHE B N 1
ATOM 4839 C CA . PHE B 1 294 ? -0.773 -1.406 4.262 1 82.38 294 PHE B CA 1
ATOM 4840 C C . PHE B 1 294 ? -0.625 -2.01 5.652 1 82.38 294 PHE B C 1
ATOM 4842 O O . PHE B 1 294 ? -0.608 -1.287 6.648 1 82.38 294 PHE B O 1
ATOM 4849 N N . SER B 1 295 ? -0.524 -3.219 5.746 1 79 295 SER B N 1
ATOM 4850 C CA . SER B 1 295 ? -0.247 -3.955 6.977 1 79 295 SER B CA 1
ATOM 4851 C C . SER B 1 295 ? -1.186 -3.525 8.102 1 79 295 SER B C 1
ATOM 4853 O O . SER B 1 295 ? -2.336 -3.16 7.848 1 79 295 SER B O 1
ATOM 4855 N N . GLU B 1 296 ? -0.762 -3.582 9.297 1 77.38 296 GLU B N 1
ATOM 4856 C CA . GLU B 1 296 ? -1.564 -3.248 10.469 1 77.38 296 GLU B CA 1
ATOM 4857 C C . GLU B 1 296 ? -1.862 -1.753 10.523 1 77.38 296 GLU B C 1
ATOM 4859 O O . GLU B 1 296 ? -2.914 -1.343 11.016 1 77.38 296 GLU B O 1
ATOM 4864 N N . GLY B 1 297 ? -0.999 -0.959 9.992 1 80.81 297 GLY B N 1
ATOM 4865 C CA . GLY B 1 297 ? -1.238 0.474 9.93 1 80.81 297 GLY B CA 1
ATOM 4866 C C . GLY B 1 297 ? -2.477 0.839 9.133 1 80.81 297 GLY B C 1
ATOM 4867 O O . GLY B 1 297 ? -3.221 1.746 9.516 1 80.81 297 GLY B O 1
ATOM 4868 N N . GLY B 1 298 ? -2.65 0.063 8.023 1 86.44 298 GLY B N 1
ATOM 4869 C CA . GLY B 1 298 ? -3.855 0.274 7.234 1 86.44 298 GLY B CA 1
ATOM 4870 C C . GLY B 1 298 ? -5.129 -0.031 8 1 86.44 298 GLY B C 1
ATOM 4871 O O . GLY B 1 298 ? -6.098 0.725 7.926 1 86.44 298 GLY B O 1
ATOM 4872 N N . TRP B 1 299 ? -5.082 -1.083 8.742 1 87.81 299 TRP B N 1
ATOM 4873 C CA . TRP B 1 299 ? -6.246 -1.479 9.531 1 87.81 299 TRP B CA 1
ATOM 4874 C C . TRP B 1 299 ? -6.539 -0.451 10.617 1 87.81 299 TRP B C 1
ATOM 4876 O O . TRP B 1 299 ? -7.703 -0.13 10.883 1 87.81 299 TRP B O 1
ATOM 4886 N N . SER B 1 300 ? -5.531 0.055 11.172 1 85.62 300 SER B N 1
ATOM 4887 C CA . SER B 1 300 ? -5.699 1.051 12.227 1 85.62 300 SER B CA 1
ATOM 4888 C C . SER B 1 300 ? -6.246 2.361 11.664 1 85.62 300 SER B C 1
ATOM 4890 O O . SER B 1 300 ? -7.148 2.965 12.25 1 85.62 300 SER B O 1
ATOM 4892 N N . LEU B 1 301 ? -5.754 2.74 10.562 1 87.88 301 LEU B N 1
ATOM 4893 C CA . LEU B 1 301 ? -6.105 4.031 9.977 1 87.88 301 LEU B CA 1
ATOM 4894 C C . LEU B 1 301 ? -7.469 3.967 9.297 1 87.88 301 LEU B C 1
ATOM 4896 O O . LEU B 1 301 ? -8.258 4.91 9.383 1 87.88 301 LEU B O 1
ATOM 4900 N N . LEU B 1 302 ? -7.754 2.799 8.656 1 92.81 302 LEU B N 1
ATOM 4901 C CA . LEU B 1 302 ? -8.898 2.787 7.75 1 92.81 302 LEU B CA 1
ATOM 4902 C C . LEU B 1 302 ? -9.844 1.643 8.094 1 92.81 302 LEU B C 1
ATOM 4904 O O . LEU B 1 302 ? -10.805 1.384 7.363 1 92.81 302 LEU B O 1
ATOM 4908 N N . GLY B 1 303 ? -9.609 0.995 9.203 1 94.69 303 GLY B N 1
ATOM 4909 C CA . GLY B 1 303 ? -10.461 -0.087 9.664 1 94.69 303 GLY B CA 1
ATOM 4910 C C . GLY B 1 303 ? -10.82 0.013 11.133 1 94.69 303 GLY B C 1
ATOM 4911 O O . GLY B 1 303 ? -11.188 -0.984 11.758 1 94.69 303 GLY B O 1
ATOM 4912 N N . SER B 1 304 ? -10.641 1.166 11.719 1 96.31 304 SER B N 1
ATOM 4913 C CA . SER B 1 304 ? -10.891 1.329 13.148 1 96.31 304 SER B CA 1
ATOM 4914 C C . SER B 1 304 ? -11.875 2.469 13.406 1 96.31 304 SER B C 1
ATOM 4916 O O . SER B 1 304 ? -12.07 3.332 12.547 1 96.31 304 SER B O 1
ATOM 4918 N N . ASN B 1 305 ? -12.492 2.396 14.609 1 97.06 305 ASN B N 1
ATOM 4919 C CA . ASN B 1 305 ? -13.297 3.508 15.109 1 97.06 305 ASN B CA 1
ATOM 4920 C C . ASN B 1 305 ? -12.453 4.5 15.898 1 97.06 305 ASN B C 1
ATOM 4922 O O . ASN B 1 305 ? -11.461 4.117 16.531 1 97.06 305 ASN B O 1
ATOM 4926 N N . THR B 1 306 ? -12.859 5.703 15.812 1 96.81 306 THR B N 1
ATOM 4927 C CA . THR B 1 306 ? -12.336 6.73 16.703 1 96.81 306 THR B CA 1
ATOM 4928 C C . THR B 1 306 ? -13.469 7.516 17.359 1 96.81 306 THR B C 1
ATOM 4930 O O . THR B 1 306 ? -14.562 7.617 16.797 1 96.81 306 THR B O 1
ATOM 4933 N N . SER B 1 307 ? -13.266 7.977 18.516 1 96.69 307 SER B N 1
ATOM 4934 C CA . SER B 1 307 ? -14.195 8.828 19.25 1 96.69 307 SER B CA 1
ATOM 4935 C C . SER B 1 307 ? -13.461 9.781 20.188 1 96.69 307 SER B C 1
ATOM 4937 O O . SER B 1 307 ? -12.781 9.352 21.109 1 96.69 307 SER B O 1
ATOM 4939 N N . VAL B 1 308 ? -13.648 11.062 19.875 1 97.38 308 VAL B N 1
ATOM 4940 C CA . VAL B 1 308 ? -12.859 12.008 20.672 1 97.38 308 VAL B CA 1
ATOM 4941 C C . VAL B 1 308 ? -13.695 13.242 20.984 1 97.38 308 VAL B C 1
ATOM 4943 O O . VAL B 1 308 ? -14.727 13.477 20.344 1 97.38 308 VAL B O 1
ATOM 4946 N N . THR B 1 309 ? -13.289 13.977 21.984 1 96.69 309 THR B N 1
ATOM 4947 C CA . THR B 1 309 ? -13.734 15.336 22.297 1 96.69 309 THR B CA 1
ATOM 4948 C C . THR B 1 309 ? -12.578 16.328 22.188 1 96.69 309 THR B C 1
ATOM 4950 O O . THR B 1 309 ? -11.609 16.234 22.938 1 96.69 309 THR B O 1
ATOM 4953 N N . PRO B 1 310 ? -12.656 17.188 21.188 1 97.19 310 PRO B N 1
ATOM 4954 C CA . PRO B 1 310 ? -11.617 18.203 21.031 1 97.19 310 PRO B CA 1
ATOM 4955 C C . PRO B 1 310 ? -11.766 19.359 22.031 1 97.19 310 PRO B C 1
ATOM 4957 O O . PRO B 1 310 ? -12.023 20.484 21.625 1 97.19 310 PRO B O 1
ATOM 4960 N N . ALA B 1 311 ? -11.453 19.188 23.266 1 97.94 311 ALA B N 1
ATOM 4961 C CA . ALA B 1 311 ? -11.734 20.125 24.344 1 97.94 311 ALA B CA 1
ATOM 4962 C C . ALA B 1 311 ? -10.75 21.297 24.312 1 97.94 311 ALA B C 1
ATOM 4964 O O . ALA B 1 311 ? -11.133 22.438 24.531 1 97.94 311 ALA B O 1
ATOM 4965 N N . ARG B 1 312 ? -9.516 21.078 24.031 1 98.31 312 ARG B N 1
ATOM 4966 C CA . ARG B 1 312 ? -8.484 22.109 24.141 1 98.31 312 ARG B CA 1
ATOM 4967 C C . ARG B 1 312 ? -8.68 23.188 23.078 1 98.31 312 ARG B C 1
ATOM 4969 O O . ARG B 1 312 ? -8.562 24.375 23.375 1 98.31 312 ARG B O 1
ATOM 4976 N N . LEU B 1 313 ? -8.977 22.734 21.875 1 98.25 313 LEU B N 1
ATOM 4977 C CA . LEU B 1 313 ? -9.195 23.719 20.812 1 98.25 313 LEU B CA 1
ATOM 4978 C C . LEU B 1 313 ? -10.43 24.562 21.109 1 98.25 313 LEU B C 1
ATOM 4980 O O . LEU B 1 313 ? -10.438 25.766 20.844 1 98.25 313 LEU B O 1
ATOM 4984 N N . LYS B 1 314 ? -11.43 23.984 21.656 1 96.62 314 LYS B N 1
ATOM 4985 C CA . LYS B 1 314 ? -12.633 24.719 22.031 1 96.62 314 LYS B CA 1
ATOM 4986 C C . LYS B 1 314 ? -12.32 25.781 23.078 1 96.62 314 LYS B C 1
ATOM 4988 O O . LYS B 1 314 ? -12.836 26.906 23 1 96.62 314 LYS B O 1
ATOM 4993 N N . LEU B 1 315 ? -11.508 25.422 23.984 1 97.44 315 LEU B N 1
ATOM 4994 C CA . LEU B 1 315 ? -11.109 26.375 25.016 1 97.44 315 LEU B CA 1
ATOM 4995 C C . LEU B 1 315 ? -10.352 27.547 24.422 1 97.44 315 LEU B C 1
ATOM 4997 O O . LEU B 1 315 ? -10.359 28.656 24.984 1 97.44 315 LEU B O 1
ATOM 5001 N N . LEU B 1 316 ? -9.727 27.328 23.266 1 97.62 316 LEU B N 1
ATOM 5002 C CA . LEU B 1 316 ? -8.961 28.375 22.594 1 97.62 316 LEU B CA 1
ATOM 5003 C C . LEU B 1 316 ? -9.844 29.156 21.641 1 97.62 316 LEU B C 1
ATOM 5005 O O . LEU B 1 316 ? -9.359 30.031 20.922 1 97.62 316 LEU B O 1
ATOM 5009 N N . GLY B 1 317 ? -11.125 28.766 21.516 1 96.5 317 GLY B N 1
ATOM 5010 C CA . GLY B 1 317 ? -12.07 29.516 20.703 1 96.5 317 GLY B CA 1
ATOM 5011 C C . GLY B 1 317 ? -12.227 28.953 19.297 1 96.5 317 GLY B C 1
ATOM 5012 O O . GLY B 1 317 ? -12.805 29.609 18.438 1 96.5 317 GLY B O 1
ATOM 5013 N N . TRP B 1 318 ? -11.703 27.781 19.047 1 96.5 318 TRP B N 1
ATOM 5014 C CA . TRP B 1 318 ? -11.789 27.141 17.734 1 96.5 318 TRP B CA 1
ATOM 5015 C C . TRP B 1 318 ? -13.211 26.672 17.453 1 96.5 318 TRP B C 1
ATOM 5017 O O . TRP B 1 318 ? -13.883 26.125 18.344 1 96.5 318 TRP B O 1
ATOM 5027 N N . GLU B 1 319 ? -13.68 26.969 16.266 1 94.38 319 GLU B N 1
ATOM 5028 C CA . GLU B 1 319 ? -14.953 26.469 15.742 1 94.38 319 GLU B CA 1
ATOM 5029 C C . GLU B 1 319 ? -14.773 25.859 14.359 1 94.38 319 GLU B C 1
ATOM 5031 O O . GLU B 1 319 ? -14 26.359 13.539 1 94.38 319 GLU B O 1
ATOM 5036 N N . HIS B 1 320 ? -15.461 24.797 14.125 1 94.56 320 HIS B N 1
ATOM 5037 C CA . HIS B 1 320 ? -15.406 24.172 12.805 1 94.56 320 HIS B CA 1
ATOM 5038 C C . HIS B 1 320 ? -16.5 24.719 11.891 1 94.56 320 HIS B C 1
ATOM 5040 O O . HIS B 1 320 ? -17.422 24 11.508 1 94.56 320 HIS B O 1
ATOM 5046 N N . ARG B 1 321 ? -16.375 25.922 11.438 1 95.31 321 ARG B N 1
ATOM 5047 C CA . ARG B 1 321 ? -17.391 26.672 10.711 1 95.31 321 ARG B CA 1
ATOM 5048 C C . ARG B 1 321 ? -17.625 26.094 9.328 1 95.31 321 ARG B C 1
ATOM 5050 O O . ARG B 1 321 ? -18.766 25.938 8.891 1 95.31 321 ARG B O 1
ATOM 5057 N N . GLU B 1 322 ? -16.531 25.766 8.664 1 96.06 322 GLU B N 1
ATOM 5058 C CA . GLU B 1 322 ? -16.641 25.25 7.301 1 96.06 322 GLU B CA 1
ATOM 5059 C C . GLU B 1 322 ? -17.297 23.875 7.285 1 96.06 322 GLU B C 1
ATOM 5061 O O . GLU B 1 322 ? -18.062 23.562 6.375 1 96.06 322 GLU B O 1
ATOM 5066 N N . THR B 1 323 ? -16.953 23.078 8.273 1 96.25 323 THR B N 1
ATOM 5067 C CA . THR B 1 323 ? -17.531 21.75 8.398 1 96.25 323 THR B CA 1
ATOM 5068 C C . THR B 1 323 ? -19.047 21.828 8.555 1 96.25 323 THR B C 1
ATOM 5070 O O . THR B 1 323 ? -19.766 20.953 8.078 1 96.25 323 THR B O 1
ATOM 5073 N N . ARG B 1 324 ? -19.547 22.891 9.164 1 94.5 324 ARG B N 1
ATOM 5074 C CA . ARG B 1 324 ? -20.984 23.062 9.391 1 94.5 324 ARG B CA 1
ATOM 5075 C C . ARG B 1 324 ? -21.688 23.469 8.109 1 94.5 324 ARG B C 1
ATOM 5077 O O . ARG B 1 324 ? -22.906 23.266 7.969 1 94.5 324 ARG B O 1
ATOM 5084 N N . LYS B 1 325 ? -21 24.047 7.148 1 95.56 325 LYS B N 1
ATOM 5085 C CA . LYS B 1 325 ? -21.578 24.531 5.902 1 95.56 325 LYS B CA 1
ATOM 5086 C C . LYS B 1 325 ? -21.812 23.375 4.926 1 95.56 325 LYS B C 1
ATOM 5088 O O . LYS B 1 325 ? -22.812 23.375 4.191 1 95.56 325 LYS B O 1
ATOM 5093 N N . LYS B 1 326 ? -20.922 22.484 4.887 1 95 326 LYS B N 1
ATOM 5094 C CA . LYS B 1 326 ? -20.969 21.344 3.969 1 95 326 LYS B CA 1
ATOM 5095 C C . LYS B 1 326 ? -20.438 20.078 4.629 1 95 326 LYS B C 1
ATOM 5097 O O . LYS B 1 326 ? -19.266 20.016 5.027 1 95 326 LYS B O 1
ATOM 5102 N N . SER B 1 327 ? -21.266 19.078 4.664 1 93.69 327 SER B N 1
ATOM 5103 C CA . SER B 1 327 ? -20.891 17.844 5.328 1 93.69 327 SER B CA 1
ATOM 5104 C C . SER B 1 327 ? -19.891 17.047 4.488 1 93.69 327 SER B C 1
ATOM 5106 O O . SER B 1 327 ? -19.703 17.328 3.303 1 93.69 327 SER B O 1
ATOM 5108 N N . PHE B 1 328 ? -19.266 16.109 5.113 1 94.94 328 PHE B N 1
ATOM 5109 C CA . PHE B 1 328 ? -18.328 15.203 4.465 1 94.94 328 PHE B CA 1
ATOM 5110 C C . PHE B 1 328 ? -18.953 14.539 3.248 1 94.94 328 PHE B C 1
ATOM 5112 O O . PHE B 1 328 ? -18.406 14.602 2.146 1 94.94 328 PHE B O 1
ATOM 5119 N N . TYR B 1 329 ? -20.141 13.984 3.375 1 94.81 329 TYR B N 1
ATOM 5120 C CA . TYR B 1 329 ? -20.797 13.211 2.322 1 94.81 329 TYR B CA 1
ATOM 5121 C C . TYR B 1 329 ? -21.203 14.102 1.163 1 94.81 329 TYR B C 1
ATOM 5123 O O . TYR B 1 329 ? -21.172 13.688 0.003 1 94.81 329 TYR B O 1
ATOM 5131 N N . GLU B 1 330 ? -21.531 15.312 1.487 1 95.12 330 GLU B N 1
ATOM 5132 C CA . GLU B 1 330 ? -21.922 16.266 0.448 1 95.12 330 GLU B CA 1
ATOM 5133 C C . GLU B 1 330 ? -20.719 16.703 -0.378 1 95.12 330 GLU B C 1
ATOM 5135 O O . GLU B 1 330 ? -20.859 17.047 -1.554 1 95.12 330 GLU B O 1
ATOM 5140 N N . SER B 1 331 ? -19.562 16.625 0.228 1 95.62 331 SER B N 1
ATOM 5141 C CA . SER B 1 331 ? -18.359 17.156 -0.399 1 95.62 331 SER B CA 1
ATOM 5142 C C . SER B 1 331 ? -17.703 16.141 -1.313 1 95.62 331 SER B C 1
ATOM 5144 O O . SER B 1 331 ? -17.062 16.5 -2.303 1 95.62 331 SER B O 1
ATOM 5146 N N . ILE B 1 332 ? -17.906 14.867 -1.089 1 93.81 332 ILE B N 1
ATOM 5147 C CA . ILE B 1 332 ? -17.109 13.789 -1.658 1 93.81 332 ILE B CA 1
ATOM 5148 C C . ILE B 1 332 ? -17.312 13.734 -3.17 1 93.81 332 ILE B C 1
ATOM 5150 O O . ILE B 1 332 ? -16.344 13.633 -3.932 1 93.81 332 ILE B O 1
ATOM 5154 N N . PRO B 1 333 ? -18.578 13.883 -3.709 1 92.94 333 PRO B N 1
ATOM 5155 C CA . PRO B 1 333 ? -18.719 13.789 -5.164 1 92.94 333 PRO B CA 1
ATOM 5156 C C . PRO B 1 333 ? -17.922 14.852 -5.914 1 92.94 333 PRO B C 1
ATOM 5158 O O . PRO B 1 333 ? -17.234 14.539 -6.883 1 92.94 333 PRO B O 1
ATOM 5161 N N . GLU B 1 334 ? -17.969 16.047 -5.406 1 93.81 334 GLU B N 1
ATOM 5162 C CA . GLU B 1 334 ? -17.234 17.125 -6.047 1 93.81 334 GLU B CA 1
ATOM 5163 C C . GLU B 1 334 ? -15.719 16.922 -5.906 1 93.81 334 GLU B C 1
ATOM 5165 O O . GLU B 1 334 ? -14.961 17.203 -6.84 1 93.81 334 GLU B O 1
ATOM 5170 N N . GLU B 1 335 ? -15.289 16.516 -4.738 1 94.62 335 GLU B N 1
ATOM 5171 C CA . GLU B 1 335 ? -13.867 16.266 -4.52 1 94.62 335 GLU B CA 1
ATOM 5172 C C . GLU B 1 335 ? -13.359 15.141 -5.414 1 94.62 335 GLU B C 1
ATOM 5174 O O . GLU B 1 335 ? -12.258 15.227 -5.969 1 94.62 335 GLU B O 1
ATOM 5179 N N . MET B 1 336 ? -14.188 14.109 -5.559 1 91.69 336 MET B N 1
ATOM 5180 C CA . MET B 1 336 ? -13.797 12.977 -6.395 1 91.69 336 MET B CA 1
ATOM 5181 C C . MET B 1 336 ? -13.695 13.398 -7.859 1 91.69 336 MET B C 1
ATOM 5183 O O . MET B 1 336 ? -12.836 12.898 -8.586 1 91.69 336 MET B O 1
ATOM 5187 N N . GLU B 1 337 ? -14.523 14.289 -8.281 1 87.81 337 GLU B N 1
ATOM 5188 C CA . GLU B 1 337 ? -14.43 14.805 -9.641 1 87.81 337 GLU B CA 1
ATOM 5189 C C . GLU B 1 337 ? -13.086 15.5 -9.875 1 87.81 337 GLU B C 1
ATOM 5191 O O . GLU B 1 337 ? -12.469 15.328 -10.93 1 87.81 337 GLU B O 1
ATOM 5196 N N . LEU B 1 338 ? -12.672 16.234 -8.906 1 87.44 338 LEU B N 1
ATOM 5197 C CA . LEU B 1 338 ? -11.383 16.906 -9.008 1 87.44 338 LEU B CA 1
ATOM 5198 C C . LEU B 1 338 ? -10.234 15.914 -9.008 1 87.44 338 LEU B C 1
ATOM 5200 O O . LEU B 1 338 ? -9.273 16.062 -9.766 1 87.44 338 LEU B O 1
ATOM 5204 N N . VAL B 1 339 ? -10.383 14.922 -8.148 1 85.62 339 VAL B N 1
ATOM 5205 C CA . VAL B 1 339 ? -9.359 13.875 -8.078 1 85.62 339 VAL B CA 1
ATOM 5206 C C . VAL B 1 339 ? -9.227 13.195 -9.438 1 85.62 339 VAL B C 1
ATOM 5208 O O . VAL B 1 339 ? -8.117 12.977 -9.922 1 85.62 339 VAL B O 1
ATOM 5211 N N . LEU B 1 340 ? -10.359 12.938 -10 1 80.69 340 LEU B N 1
ATOM 5212 C CA . LEU B 1 340 ? -10.367 12.203 -11.258 1 80.69 340 LEU B CA 1
ATOM 5213 C C . LEU B 1 340 ? -9.953 13.102 -12.414 1 80.69 340 LEU B C 1
ATOM 5215 O O . LEU B 1 340 ? -9.391 12.625 -13.406 1 80.69 340 LEU B O 1
ATOM 5219 N N . LYS B 1 341 ? -10.258 14.469 -12.25 1 73.88 341 LYS B N 1
ATOM 5220 C CA . LYS B 1 341 ? -9.812 15.422 -13.266 1 73.88 341 LYS B CA 1
ATOM 5221 C C . LYS B 1 341 ? -8.289 15.555 -13.258 1 73.88 341 LYS B C 1
ATOM 5223 O O . LYS B 1 341 ? -7.672 15.727 -14.312 1 73.88 341 LYS B O 1
ATOM 5228 N N . ASP B 1 342 ? -7.816 15.594 -12.062 1 62.34 342 ASP B N 1
ATOM 5229 C CA . ASP B 1 342 ? -6.359 15.648 -11.961 1 62.34 342 ASP B CA 1
ATOM 5230 C C . ASP B 1 342 ? -5.723 14.398 -12.57 1 62.34 342 ASP B C 1
ATOM 5232 O O . ASP B 1 342 ? -4.543 14.414 -12.93 1 62.34 342 ASP B O 1
ATOM 5236 N N . MET B 1 343 ? -6.672 13.438 -12.742 1 48.56 343 MET B N 1
ATOM 5237 C CA . MET B 1 343 ? -6.273 12.203 -13.414 1 48.56 343 MET B CA 1
ATOM 5238 C C . MET B 1 343 ? -6.527 12.289 -14.914 1 48.56 343 MET B C 1
ATOM 5240 O O . MET B 1 343 ? -5.883 11.586 -15.695 1 48.56 343 MET B O 1
ATOM 5244 N N . GLN B 1 344 ? -7.508 13.133 -15.422 1 40.41 344 GLN B N 1
ATOM 5245 C CA . GLN B 1 344 ? -7.859 13.359 -16.828 1 40.41 344 GLN B CA 1
ATOM 5246 C C . GLN B 1 344 ? -6.953 14.414 -17.453 1 40.41 344 GLN B C 1
ATOM 5248 O O . GLN B 1 344 ? -6.551 15.375 -16.781 1 40.41 344 GLN B O 1
#

Foldseek 3Di:
DPAFAEEEEEQCQHLLNQLLLQCQQPDPLDDQHAYEYEDQDDDPVSVVQSCVRPPNHHYDHHDLQPLVVLLCVLLRGLEYEYPDDLASQSSLVSNLNSQLNNCVVVVDAGEYEYEDALLQAFPLPQQDDDDPVPRDEEELAVDFSVNGDPPGPSSVNVVVQLVQCPDPRSHHWYAYEHEKAEAAQGPGNHGGHVVLVLQLVLCLVQLAGAARPAQQAKIFYAYSSLVSVLVVLQVSCVVVVNADTRRSRYFYHGDPDIDGLQLLSQLSQVLCVVVVSHVDGGYYHRDCVSCVVCPSNCCSRGVGYGHYDRPRSVVSVRDRVVCVVAPPSRRSNVSSVVSVVVVD/DPAFAEEEEEQCQHLLNQLLLQCQQPDPLDDQHAYEYEDQDDDPVSVVQSCVRPPNHHYDHHDLQPLVVLLCVLLRGLEYEYPDDLASQSSLVSNLNSQLNNCVVVVDAGEYEYEDALLQAFPLPQQDDDDPVPRDEEELAVDFSVNGDPPGPSSVNVVVQLVQCPDDRSHHWYAYEHEKAEAAQGPGNHGGHVVLVLQLVLCLVQLAGAARPAQQAKIFYAYSSLVSVLVVLQVSCVVVVNADTRRSRYFYHGDPDIDGLQLLSQLSQVLCVVVVSHVDGGYYHRDCVSCVVCPSNCCSRGVGYYHYDRPRSVVSVRDRVVCVVAPPSRRSNVSSVVSVVVVD

InterPro domains:
  IPR001509 NAD-dependent epimerase/dehydratase [PF01370] (8-88)
  IPR036291 NAD(P)-binding domain superfamily [SSF51735] (6-330)
  IPR051783 NAD(P)-dependent oxidoreductase-like [PTHR48079] (5-337)